Protein AF-A0A4Y9SNG5-F1 (afdb_monomer)

Foldseek 3Di:
DDAAQQFPVSVVCVVVVPDDALLVLFDPQLSCQFNVQFDDDPSGGPDTDCQSVLQADALVSSCRVCRNHVNNVCSVVSNLLNPDDRFHFPAFDPLLSVLLVVLVVQVVVLLVVVVPDWFFPPPQSLVVSVVSLCVSCVVCQDLVNVLVGGRNSLVSQLVSLLVNCLSALLDCSLVSNVSSVVSCVVVVHDCSNPSLVSNLFSCLLNVVLVVSVVSQVVPVSSVPPLRAAEAEPQDPPDAAWWWWDADPVRSYTYIDHDPQDAAKAKEWEADPPDPQRVVVLVVCLVDPVNVVLNVVRNYAYEYDQSGRDPNVVQVVSCVSCVPHGYTYTPHCVNLVQDDDSAPGKMFMDHSSHGPGIDHTQDPCNSVVVVVSSVVSVD

pLDDT: mean 92.15, std 8.71, range [41.47, 98.44]

Radius of gyration: 22.11 Å; Cα contacts (8 Å, |Δi|>4): 579; chains: 1; bounding box: 62×40×62 Å

Mean predicted aligned error: 5.01 Å

Nearest PDB structures (foldseek):
  3eur-assembly1_A  TM=6.096E-01  e=2.274E-04  Bacteroides fragilis NCTC 9343
  4yod-assembly1_A  TM=3.488E-01  e=1.318E-06  Bacteroides caccae ATCC 43185
  3ewl-assembly2_B  TM=5.296E-01  e=2.130E-03  Bacteroides fragilis NCTC 9343
  5i9h-assembly1_A  TM=2.653E-01  e=2.555E-01  unidentified
  4pjq-assembly2_B  TM=2.903E-01  e=1.350E+00  unidentified

Sequence (378 aa):
MPAAVHTQEALRAALASGKPTPLDALTPYGKREAIRRMVWRENKMVSFSYVPLTRELDHEQLAAVLRFLDLDYYLPMLDNRLVGPPLRLPAPSEQVEQDLHLLRQFEDEDHARRAEATAPATEIGAPAVLRRYQELFGARLNPATLTAQPLGDLLPLFDAAALAANDNPASPALDDMLWVHRELTARGIDTRRTLDYGVLYAMLAARRFEQARAFAATRPHLADLPIPQVVDPLGSGFKGRSAFAYDAQSNTLTRQALPSPSGTELVMVVGAGCHNSDNALQAIHDDAALQARLRGANLLLVSAPNAPIETHLITEWNAANPAMPIRAPFSVQEWQAIEVTGIPSFYLLRNGKVVDQRKGWPDEGKAELVKLIDAAAQ

Secondary structure (DSSP, 8-state):
-PPP--SHHHHHHHHHT-S--GGGGS-HHHHHHHHHT-EEETTEEEE---HHHHHH--HHHHHHHHHHTT-GGGHHHHHTT--SS---PPPPPHHHHHHHHHHHHHHHHHHHHHHH--S--SS-STTHHHHHHHHHHTTT-SHHHHTTS-GGGHHHHHHHHHHHHHHSTTSHHHHHHHHHHHHHHHTT---TTTHHHHHHHHHHHTT-HHHHHHHHHT-GGGTTS---EEE-SS-TT--S-EEEEEETTTTEEEEEEPPP--SEEEEEEE-TT-HHHHHHHHHHHT-HHHHHHHHHTT-EEEE-TTS---HHHHHHHHHH-TTS--BEES-TTTTTT---SSSSEEEEEETTEEEEEEES--TTHHHHHHHHHHHHT-

Structure (mmCIF, N/CA/C/O backbone):
data_AF-A0A4Y9SNG5-F1
#
_entry.id   AF-A0A4Y9SNG5-F1
#
loop_
_atom_site.group_PDB
_atom_site.id
_atom_site.type_symbol
_atom_site.label_atom_id
_atom_site.label_alt_id
_atom_site.label_comp_id
_atom_site.label_asym_id
_atom_site.label_entity_id
_atom_site.label_seq_id
_atom_site.pdbx_PDB_ins_code
_atom_site.Cartn_x
_atom_site.Cartn_y
_atom_site.Cartn_z
_atom_site.occupancy
_atom_site.B_iso_or_equiv
_atom_site.auth_seq_id
_atom_site.auth_comp_id
_atom_site.auth_asym_id
_atom_site.auth_atom_id
_atom_site.pdbx_PDB_model_num
ATOM 1 N N . MET A 1 1 ? 33.784 -11.602 -5.603 1.00 57.44 1 MET A N 1
ATOM 2 C CA . MET A 1 1 ? 32.534 -10.840 -5.398 1.00 57.44 1 MET A CA 1
ATOM 3 C C . MET A 1 1 ? 32.893 -9.505 -4.762 1.00 57.44 1 MET A C 1
ATOM 5 O O . MET A 1 1 ? 33.838 -9.504 -3.978 1.00 57.44 1 MET A O 1
ATOM 9 N N . PRO A 1 2 ? 32.248 -8.386 -5.136 1.00 68.38 2 PRO A N 1
ATOM 10 C CA . PRO A 1 2 ? 32.475 -7.107 -4.464 1.00 68.38 2 PRO A CA 1
ATOM 11 C C . PRO A 1 2 ? 32.139 -7.215 -2.971 1.00 68.38 2 PRO A C 1
ATOM 13 O O . PRO A 1 2 ? 31.319 -8.047 -2.584 1.00 68.38 2 PRO A O 1
ATOM 16 N N . ALA A 1 3 ? 32.812 -6.411 -2.146 1.00 79.69 3 ALA A N 1
ATOM 17 C CA . ALA A 1 3 ? 32.525 -6.332 -0.717 1.00 79.69 3 ALA A CA 1
ATOM 18 C C . ALA A 1 3 ? 31.092 -5.824 -0.482 1.00 79.69 3 ALA A C 1
ATOM 20 O O . ALA A 1 3 ? 30.576 -5.054 -1.298 1.00 79.69 3 ALA A O 1
ATOM 21 N N . ALA A 1 4 ? 30.475 -6.258 0.620 1.00 87.19 4 ALA A N 1
ATOM 22 C CA . ALA A 1 4 ? 29.179 -5.747 1.046 1.00 87.19 4 ALA A CA 1
ATOM 23 C C . ALA A 1 4 ? 29.264 -4.239 1.327 1.00 87.19 4 ALA A C 1
ATOM 25 O O . ALA A 1 4 ? 30.276 -3.723 1.812 1.00 87.19 4 ALA A O 1
ATOM 26 N N . VAL A 1 5 ? 28.202 -3.526 0.971 1.00 89.50 5 VAL A N 1
ATOM 27 C CA . VAL A 1 5 ? 28.083 -2.081 1.108 1.00 89.50 5 VAL A CA 1
ATOM 28 C C . VAL A 1 5 ? 27.219 -1.774 2.317 1.00 89.50 5 VAL A C 1
ATOM 30 O O . VAL A 1 5 ? 26.013 -1.984 2.294 1.00 89.50 5 VAL A O 1
ATOM 33 N N . HIS A 1 6 ? 27.842 -1.217 3.352 1.00 89.94 6 HIS A N 1
ATOM 34 C CA . HIS A 1 6 ? 27.146 -0.879 4.594 1.00 89.94 6 HIS A CA 1
ATOM 35 C C . HIS A 1 6 ? 26.754 0.602 4.685 1.00 89.94 6 HIS A C 1
ATOM 37 O O . HIS A 1 6 ? 25.932 0.944 5.524 1.00 89.94 6 HIS A O 1
ATOM 43 N N . THR A 1 7 ? 27.306 1.488 3.840 1.00 92.19 7 THR A N 1
ATOM 44 C CA . THR A 1 7 ? 27.046 2.942 3.897 1.00 92.19 7 THR A CA 1
ATOM 45 C C . THR A 1 7 ? 26.721 3.542 2.530 1.00 92.19 7 THR A C 1
ATOM 47 O O . THR A 1 7 ? 27.075 2.988 1.482 1.00 92.19 7 THR A O 1
ATOM 50 N N . GLN A 1 8 ? 26.091 4.721 2.533 1.00 93.69 8 GLN A N 1
ATOM 51 C CA . GLN A 1 8 ? 25.763 5.443 1.304 1.00 93.69 8 GLN A CA 1
ATOM 52 C C . GLN A 1 8 ? 27.027 5.867 0.540 1.00 93.69 8 GLN A C 1
ATOM 54 O O . GLN A 1 8 ? 27.065 5.811 -0.689 1.00 93.69 8 GLN A O 1
ATOM 59 N N . GLU A 1 9 ? 28.083 6.264 1.248 1.00 93.38 9 GLU A N 1
ATOM 60 C CA . GLU A 1 9 ? 29.378 6.637 0.675 1.00 93.38 9 GLU A CA 1
ATOM 61 C C . GLU A 1 9 ? 30.050 5.431 0.023 1.00 93.38 9 GLU A C 1
ATOM 63 O O . GLU A 1 9 ? 30.557 5.551 -1.091 1.00 93.38 9 GLU A O 1
ATOM 68 N N . ALA A 1 10 ? 30.008 4.264 0.674 1.00 93.88 10 ALA A N 1
ATOM 69 C CA . ALA A 1 10 ? 30.531 3.025 0.110 1.00 93.88 10 ALA A CA 1
ATOM 70 C C . ALA A 1 10 ? 29.771 2.629 -1.166 1.00 93.88 10 ALA A C 1
ATOM 72 O O . ALA A 1 10 ? 30.404 2.250 -2.154 1.00 93.88 10 ALA A O 1
ATOM 73 N N . LEU A 1 11 ? 28.441 2.802 -1.196 1.00 95.00 11 LEU A N 1
ATOM 74 C CA . LEU A 1 11 ? 27.642 2.582 -2.405 1.00 95.00 11 LEU A CA 1
ATOM 75 C C . LEU A 1 11 ? 28.074 3.530 -3.526 1.00 95.00 11 LEU A C 1
ATOM 77 O O . LEU A 1 11 ? 28.352 3.093 -4.642 1.00 95.00 11 LEU A O 1
ATOM 81 N N . ARG A 1 12 ? 28.164 4.832 -3.231 1.00 94.50 12 ARG A N 1
ATOM 82 C CA . ARG A 1 12 ? 28.582 5.854 -4.203 1.00 94.50 12 ARG A CA 1
ATOM 83 C C . ARG A 1 12 ? 29.987 5.582 -4.732 1.00 94.50 12 ARG A C 1
ATOM 85 O O . ARG A 1 12 ? 30.195 5.663 -5.939 1.00 94.50 12 ARG A O 1
ATOM 92 N N . ALA A 1 13 ? 30.926 5.214 -3.863 1.00 94.88 13 ALA A N 1
ATOM 93 C CA . ALA A 1 13 ? 32.290 4.866 -4.246 1.00 94.88 13 ALA A CA 1
ATOM 94 C C . ALA A 1 13 ? 32.330 3.620 -5.144 1.00 94.88 13 ALA A C 1
ATOM 96 O O . ALA A 1 13 ? 33.022 3.622 -6.163 1.00 94.88 13 ALA A O 1
ATOM 97 N N . ALA A 1 14 ? 31.554 2.581 -4.817 1.00 94.94 14 ALA A N 1
ATOM 98 C CA . ALA A 1 14 ? 31.446 1.383 -5.645 1.00 94.94 14 ALA A CA 1
ATOM 99 C C . ALA A 1 14 ? 30.904 1.717 -7.044 1.00 94.94 14 ALA A C 1
ATOM 101 O O . ALA A 1 14 ? 31.503 1.316 -8.043 1.00 94.94 14 ALA A O 1
ATOM 102 N N . LEU A 1 15 ? 29.834 2.513 -7.123 1.00 94.38 15 LEU A N 1
ATOM 103 C CA . LEU A 1 15 ? 29.226 2.942 -8.386 1.00 94.38 15 LEU A CA 1
ATOM 104 C C . LEU A 1 15 ? 30.152 3.849 -9.214 1.00 94.38 15 LEU A C 1
ATOM 106 O O . LEU A 1 15 ? 30.228 3.696 -10.431 1.00 94.38 15 LEU A O 1
ATOM 110 N N . ALA A 1 16 ? 30.886 4.760 -8.571 1.00 94.81 16 ALA A N 1
ATOM 111 C CA . ALA A 1 16 ? 31.825 5.666 -9.235 1.00 94.81 16 ALA A CA 1
ATOM 112 C C . ALA A 1 16 ? 33.115 4.971 -9.707 1.00 94.81 16 ALA A C 1
ATOM 114 O O . ALA A 1 16 ? 33.834 5.514 -10.542 1.00 94.81 16 ALA A O 1
ATOM 115 N N . SER A 1 17 ? 33.417 3.770 -9.199 1.00 94.19 17 SER A N 1
ATOM 116 C CA . SER A 1 17 ? 34.645 3.040 -9.541 1.00 94.19 17 SER A CA 1
ATOM 117 C C . SER A 1 17 ? 34.708 2.553 -10.994 1.00 94.19 17 SER A C 1
ATOM 119 O O . SER A 1 17 ? 35.770 2.122 -11.444 1.00 94.19 17 SER A O 1
ATOM 121 N N . GLY A 1 18 ? 33.577 2.552 -11.710 1.00 91.31 18 GLY A N 1
ATOM 122 C CA . GLY A 1 18 ? 33.454 2.001 -13.063 1.00 91.31 18 GLY A CA 1
ATOM 123 C C . GLY A 1 18 ? 33.542 0.471 -13.136 1.00 91.31 18 GLY A C 1
ATOM 124 O O . GLY A 1 18 ? 33.437 -0.095 -14.222 1.00 91.31 18 GLY A O 1
ATOM 125 N N . LYS A 1 19 ? 33.728 -0.220 -12.002 1.00 94.44 19 LYS A N 1
ATOM 126 C CA . LYS A 1 19 ? 33.711 -1.685 -11.944 1.00 94.44 19 LYS A CA 1
ATOM 127 C C . LYS A 1 19 ? 32.266 -2.197 -11.937 1.00 94.44 19 LYS A C 1
ATOM 129 O O . LYS A 1 19 ? 31.432 -1.590 -11.266 1.00 94.44 19 LYS A O 1
ATOM 134 N N . PRO A 1 20 ? 31.977 -3.334 -12.598 1.00 95.56 20 PRO A N 1
ATOM 135 C CA . PRO A 1 20 ? 30.669 -3.967 -12.503 1.00 95.56 20 PRO A CA 1
ATOM 136 C C . PRO A 1 20 ? 30.289 -4.301 -11.056 1.00 95.56 20 PRO A C 1
ATOM 138 O O . PRO A 1 20 ? 31.099 -4.798 -10.268 1.00 95.56 20 PRO A O 1
ATOM 141 N N . THR A 1 21 ? 29.028 -4.059 -10.739 1.00 97.06 21 THR A N 1
ATOM 142 C CA . THR A 1 21 ? 28.358 -4.326 -9.466 1.00 97.06 21 THR A CA 1
ATOM 143 C C . THR A 1 21 ? 27.158 -5.246 -9.710 1.00 97.06 21 THR A C 1
ATOM 145 O O . THR A 1 21 ? 26.623 -5.261 -10.818 1.00 97.06 21 THR A O 1
ATOM 148 N N . PRO A 1 22 ? 26.653 -5.982 -8.704 1.00 97.94 22 PRO A N 1
ATOM 149 C CA . PRO A 1 22 ? 25.430 -6.771 -8.868 1.00 97.94 22 PRO A CA 1
ATOM 150 C C . PRO A 1 22 ? 24.211 -5.942 -9.297 1.00 97.94 22 PRO A C 1
ATOM 152 O O . PRO A 1 22 ? 23.326 -6.461 -9.967 1.00 97.94 22 PRO A O 1
ATOM 155 N N . LEU A 1 23 ? 24.190 -4.638 -8.988 1.00 97.38 23 LEU A N 1
ATOM 156 C CA . LEU A 1 23 ? 23.145 -3.714 -9.446 1.00 97.38 23 LEU A CA 1
ATOM 157 C C . LEU A 1 23 ? 23.123 -3.520 -10.972 1.00 97.38 23 LEU A C 1
ATOM 159 O O . LEU A 1 23 ? 22.128 -3.026 -11.491 1.00 97.38 23 LEU A O 1
ATOM 163 N N . ASP A 1 24 ? 24.177 -3.906 -11.697 1.00 97.62 24 ASP A N 1
ATOM 164 C CA . ASP A 1 24 ? 24.217 -3.865 -13.166 1.00 97.62 24 ASP A CA 1
ATOM 165 C C . ASP A 1 24 ? 23.409 -4.995 -13.827 1.00 97.62 24 ASP A C 1
ATOM 167 O O . ASP A 1 24 ? 23.269 -5.017 -15.047 1.00 97.62 24 ASP A O 1
ATOM 171 N N . ALA A 1 25 ? 22.838 -5.915 -13.037 1.00 98.00 25 ALA A N 1
ATOM 172 C CA . ALA A 1 25 ? 21.832 -6.865 -13.513 1.00 98.00 25 ALA A CA 1
ATOM 173 C C . ALA A 1 25 ? 20.461 -6.206 -13.788 1.00 98.00 25 ALA A C 1
ATOM 175 O O . ALA A 1 25 ? 19.622 -6.789 -14.478 1.00 98.00 25 ALA A O 1
ATOM 176 N N . LEU A 1 26 ? 20.232 -5.000 -13.255 1.00 98.38 26 LEU A N 1
ATOM 177 C CA . LEU A 1 26 ? 19.055 -4.180 -13.539 1.00 98.38 26 LEU A CA 1
ATOM 178 C C . LEU A 1 26 ? 19.239 -3.411 -14.854 1.00 98.38 26 LEU A C 1
ATOM 180 O O . LEU A 1 26 ? 20.351 -3.063 -15.254 1.00 98.38 26 LEU A O 1
ATOM 184 N N . THR A 1 27 ? 18.131 -3.055 -15.496 1.00 97.88 27 THR A N 1
ATOM 185 C CA . THR A 1 27 ? 18.124 -2.053 -16.565 1.00 97.88 27 THR A CA 1
ATOM 186 C C . THR A 1 27 ? 18.620 -0.697 -16.037 1.00 97.88 27 THR A C 1
ATOM 188 O O . THR A 1 27 ? 18.541 -0.430 -14.834 1.00 97.88 27 THR A O 1
ATOM 191 N N . PRO A 1 28 ? 19.086 0.228 -16.902 1.00 96.50 28 PRO A N 1
ATOM 192 C CA . PRO A 1 28 ? 19.495 1.560 -16.455 1.00 96.50 28 PRO A CA 1
ATOM 193 C C . PRO A 1 28 ? 18.413 2.304 -15.659 1.00 96.50 28 PRO A C 1
ATOM 195 O O . PRO A 1 28 ? 18.739 2.987 -14.690 1.00 96.50 28 PRO A O 1
ATOM 198 N N . TYR A 1 29 ? 17.140 2.163 -16.047 1.00 96.25 29 TYR A N 1
ATOM 199 C CA . TYR A 1 29 ? 16.009 2.736 -15.312 1.00 96.25 29 TYR A CA 1
ATOM 200 C C . TYR A 1 29 ? 15.792 2.021 -13.971 1.00 96.25 29 TYR A C 1
ATOM 202 O O . TYR A 1 29 ? 15.807 2.678 -12.931 1.00 96.25 29 TYR A O 1
ATOM 210 N N . GLY A 1 30 ? 15.706 0.686 -13.969 1.00 97.12 30 GLY A N 1
ATOM 211 C CA . GLY A 1 30 ? 15.548 -0.112 -12.750 1.00 97.12 30 GLY A CA 1
ATOM 212 C C . GLY A 1 30 ? 16.649 0.135 -11.719 1.00 97.12 30 GLY A C 1
ATOM 213 O O . GLY A 1 30 ? 16.370 0.266 -10.528 1.00 97.12 30 GLY A O 1
ATOM 214 N N . LYS A 1 31 ? 17.900 0.296 -12.169 1.00 97.50 31 LYS A N 1
ATOM 215 C CA . LYS A 1 31 ? 19.043 0.647 -11.317 1.00 97.50 31 LYS A CA 1
ATOM 216 C C . LYS A 1 31 ? 18.882 2.029 -10.682 1.00 97.50 31 LYS A C 1
ATOM 218 O O . LYS A 1 31 ? 19.100 2.165 -9.478 1.00 97.50 31 LYS A O 1
ATOM 223 N N . ARG A 1 32 ? 18.495 3.051 -11.462 1.00 95.62 32 ARG A N 1
ATOM 224 C CA . ARG A 1 32 ? 18.223 4.401 -10.931 1.00 95.62 32 ARG A CA 1
ATOM 225 C C . ARG A 1 32 ? 17.099 4.368 -9.904 1.00 95.62 32 ARG A C 1
ATOM 227 O O . ARG A 1 32 ? 17.255 4.942 -8.833 1.00 95.62 32 ARG A O 1
ATOM 234 N N . GLU A 1 33 ? 16.015 3.661 -10.204 1.00 95.06 33 GLU A N 1
ATOM 235 C CA . GLU A 1 33 ? 14.865 3.502 -9.314 1.00 95.06 33 GLU A CA 1
ATOM 236 C C . GLU A 1 33 ? 15.224 2.784 -8.011 1.00 95.06 33 GLU A C 1
ATOM 238 O O . GLU A 1 33 ? 14.856 3.249 -6.933 1.00 95.06 33 GLU A O 1
ATOM 243 N N . ALA A 1 34 ? 15.990 1.692 -8.085 1.00 96.12 34 ALA A N 1
ATOM 244 C CA . ALA A 1 34 ? 16.457 0.973 -6.905 1.00 96.12 34 ALA A CA 1
ATOM 245 C C . ALA A 1 34 ? 17.297 1.883 -5.999 1.00 96.12 34 ALA A C 1
ATOM 247 O O . ALA A 1 34 ? 17.019 1.977 -4.808 1.00 96.12 34 ALA A O 1
ATOM 248 N N . ILE A 1 35 ? 18.278 2.596 -6.565 1.00 95.62 35 ILE A N 1
ATOM 249 C CA . ILE A 1 35 ? 19.171 3.490 -5.810 1.00 95.62 35 ILE A CA 1
ATOM 250 C C . ILE A 1 35 ? 18.404 4.678 -5.221 1.00 95.62 35 ILE A C 1
ATOM 252 O O . ILE A 1 35 ? 18.576 4.994 -4.046 1.00 95.62 35 ILE A O 1
ATOM 256 N N . ARG A 1 36 ? 17.549 5.331 -6.019 1.00 93.38 36 ARG A N 1
ATOM 257 C CA . ARG A 1 36 ? 16.766 6.509 -5.610 1.00 93.38 36 ARG A CA 1
ATOM 258 C C . ARG A 1 36 ? 15.875 6.208 -4.406 1.00 93.38 36 ARG A C 1
ATOM 260 O O . ARG A 1 36 ? 15.642 7.093 -3.593 1.00 93.38 36 ARG A O 1
ATOM 267 N N . ARG A 1 37 ? 15.392 4.968 -4.283 1.00 92.94 37 ARG A N 1
ATOM 268 C CA . ARG A 1 37 ? 14.497 4.546 -3.200 1.00 92.94 37 ARG A CA 1
ATOM 269 C C . ARG A 1 37 ? 15.213 3.979 -1.974 1.00 92.94 37 ARG A C 1
ATOM 271 O O . ARG A 1 37 ? 14.527 3.543 -1.058 1.00 92.94 37 ARG A O 1
ATOM 278 N N . MET A 1 38 ? 16.547 3.978 -1.934 1.00 94.81 38 MET A N 1
ATOM 279 C CA . MET A 1 38 ? 17.305 3.615 -0.733 1.00 94.81 38 MET A CA 1
ATOM 280 C C . MET A 1 38 ? 17.378 4.805 0.227 1.00 94.81 38 MET A C 1
ATOM 282 O O . MET A 1 38 ? 17.928 5.855 -0.106 1.00 94.81 38 MET A O 1
ATOM 286 N N . VAL A 1 39 ? 16.873 4.619 1.444 1.00 91.94 39 VAL A N 1
ATOM 287 C CA . VAL A 1 39 ? 16.926 5.601 2.529 1.00 91.94 39 VAL A CA 1
ATOM 288 C C . VAL A 1 39 ? 17.996 5.180 3.525 1.00 91.94 39 VAL A C 1
ATOM 290 O O . VAL A 1 39 ? 17.997 4.051 4.019 1.00 91.94 39 VAL A O 1
ATOM 293 N N . TRP A 1 40 ? 18.886 6.114 3.847 1.00 92.12 40 TRP A N 1
ATOM 294 C CA . TRP A 1 40 ? 20.015 5.902 4.746 1.00 92.12 40 TRP A CA 1
ATOM 295 C C . TRP A 1 40 ? 19.873 6.788 5.984 1.00 92.12 40 TRP A C 1
ATOM 297 O O . TRP A 1 40 ? 19.516 7.960 5.874 1.00 92.12 40 TRP A O 1
ATOM 307 N N . ARG A 1 41 ? 20.174 6.241 7.163 1.00 90.81 41 ARG A N 1
ATOM 308 C CA . ARG A 1 41 ? 20.271 6.978 8.430 1.00 90.81 41 ARG A CA 1
ATOM 309 C C . ARG A 1 41 ? 21.459 6.437 9.213 1.00 90.81 41 ARG A C 1
ATOM 311 O O . ARG A 1 41 ? 21.609 5.225 9.308 1.00 90.81 41 ARG A O 1
ATOM 318 N N . GLU A 1 42 ? 22.305 7.324 9.738 1.00 87.75 42 GLU A N 1
ATOM 319 C CA . GLU A 1 42 ? 23.465 6.954 10.573 1.00 87.75 42 GLU A CA 1
ATOM 320 C C . GLU A 1 42 ? 24.327 5.831 9.964 1.00 87.75 42 GLU A C 1
ATOM 322 O O . GLU A 1 42 ? 24.714 4.879 10.638 1.00 87.75 42 GLU A O 1
ATOM 327 N N . ASN A 1 43 ? 24.615 5.925 8.661 1.00 85.06 43 ASN A N 1
ATOM 328 C CA . ASN A 1 43 ? 25.391 4.924 7.918 1.00 85.06 43 ASN A CA 1
ATOM 329 C C . ASN A 1 43 ? 24.769 3.518 7.898 1.00 85.06 43 ASN A C 1
ATOM 331 O O . ASN A 1 43 ? 25.496 2.538 7.785 1.00 85.06 43 ASN A O 1
ATOM 335 N N . LYS A 1 44 ? 23.442 3.408 7.991 1.00 87.56 44 LYS A N 1
ATOM 336 C CA . LYS A 1 44 ? 22.695 2.169 7.758 1.00 87.56 44 LYS A CA 1
ATOM 337 C C . LYS A 1 44 ? 21.535 2.430 6.812 1.00 87.56 44 LYS A C 1
ATOM 339 O O . LYS A 1 44 ? 20.882 3.473 6.884 1.00 87.56 44 LYS A O 1
ATOM 344 N N . MET A 1 45 ? 21.270 1.483 5.921 1.00 91.94 45 MET A N 1
ATOM 345 C CA . MET A 1 45 ? 20.072 1.530 5.095 1.00 91.94 45 MET A CA 1
ATOM 346 C C . MET A 1 45 ? 18.867 1.172 5.966 1.00 91.94 45 MET A C 1
ATOM 348 O O . MET A 1 45 ? 18.813 0.091 6.546 1.00 91.94 45 MET A O 1
ATOM 352 N N . VAL A 1 46 ? 17.921 2.099 6.083 1.00 88.94 46 VAL A N 1
ATOM 353 C CA . VAL A 1 46 ? 16.721 1.943 6.922 1.00 88.94 46 VAL A CA 1
ATOM 354 C C . VAL A 1 46 ? 15.474 1.617 6.109 1.00 88.94 46 VAL A C 1
ATOM 356 O O . VAL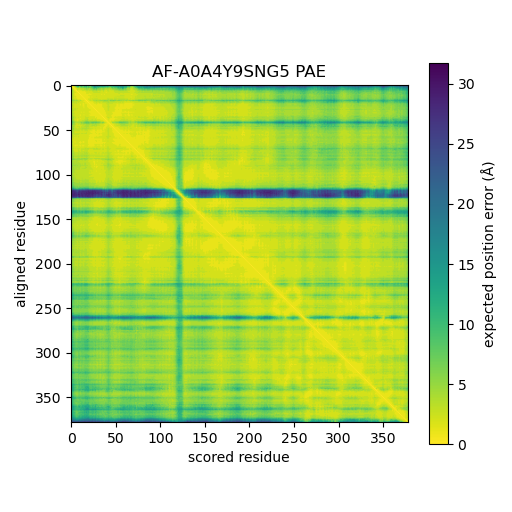 A 1 46 ? 14.494 1.128 6.659 1.00 88.94 46 VAL A O 1
ATOM 359 N N . SER A 1 47 ? 15.495 1.882 4.803 1.00 89.00 47 SER A N 1
ATOM 360 C CA . SER A 1 47 ? 14.414 1.522 3.889 1.00 89.00 47 SER A CA 1
ATOM 361 C C . SER A 1 47 ? 14.944 1.408 2.464 1.00 89.00 47 SER A C 1
ATOM 363 O O . SER A 1 47 ? 15.919 2.066 2.100 1.00 89.00 47 SER A O 1
ATOM 365 N N . PHE A 1 48 ? 14.307 0.570 1.656 1.00 94.31 48 PHE A N 1
ATOM 366 C CA . PHE A 1 48 ? 14.526 0.477 0.218 1.00 94.31 48 PHE A CA 1
ATOM 367 C C . PHE A 1 48 ? 13.250 -0.022 -0.460 1.00 94.31 48 PHE A C 1
ATOM 369 O O . PHE A 1 48 ? 12.403 -0.663 0.166 1.00 94.31 48 PHE A O 1
ATOM 376 N N . SER A 1 49 ? 13.114 0.230 -1.761 1.00 92.12 49 SER A N 1
ATOM 377 C CA . SER A 1 49 ? 12.062 -0.410 -2.550 1.00 92.12 49 SER A CA 1
ATOM 378 C C . SER A 1 49 ? 12.566 -1.710 -3.156 1.00 92.12 49 SER A C 1
ATOM 380 O O . SER A 1 49 ? 13.524 -1.717 -3.926 1.00 92.12 49 SER A O 1
ATOM 382 N N . TYR A 1 50 ? 11.878 -2.809 -2.860 1.00 94.81 50 TYR A N 1
ATOM 383 C CA . TYR A 1 50 ? 12.144 -4.098 -3.492 1.00 94.81 50 TYR A CA 1
ATOM 384 C C . TYR A 1 50 ? 11.527 -4.216 -4.894 1.00 94.81 50 TYR A C 1
ATOM 386 O O . TYR A 1 50 ? 11.862 -5.157 -5.605 1.00 94.81 50 TYR A O 1
ATOM 394 N N . VAL A 1 51 ? 10.643 -3.296 -5.313 1.00 95.12 51 VAL A N 1
ATOM 395 C CA . VAL A 1 51 ? 9.893 -3.422 -6.578 1.00 95.12 51 VAL A CA 1
ATOM 396 C C . VAL A 1 51 ? 10.813 -3.544 -7.798 1.00 95.12 51 VAL A C 1
ATOM 398 O O . VAL A 1 51 ? 10.617 -4.495 -8.552 1.00 95.12 51 VAL A O 1
ATOM 401 N N . PRO A 1 52 ? 11.839 -2.689 -8.002 1.00 96.44 52 PRO A N 1
ATOM 402 C CA 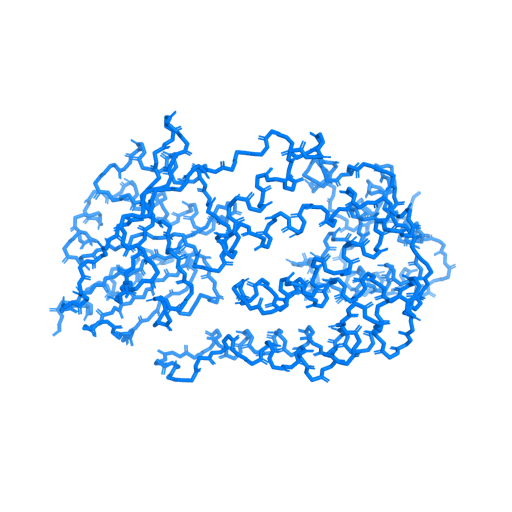. PRO A 1 52 ? 12.756 -2.862 -9.131 1.00 96.44 52 PRO A CA 1
ATOM 403 C C . PRO A 1 52 ? 13.492 -4.207 -9.080 1.00 96.44 52 PRO A C 1
ATOM 405 O O . PRO A 1 52 ? 13.661 -4.858 -10.108 1.00 96.44 52 PRO A O 1
ATOM 408 N N . LEU A 1 53 ? 13.861 -4.665 -7.877 1.00 97.75 53 LEU A N 1
ATOM 409 C CA . LEU A 1 53 ? 14.586 -5.921 -7.682 1.00 97.75 53 LEU A CA 1
ATOM 410 C C . LEU A 1 53 ? 13.713 -7.126 -8.045 1.00 97.75 53 LEU A C 1
ATOM 412 O O . LEU A 1 53 ? 14.099 -7.945 -8.872 1.00 97.75 53 LEU A O 1
ATOM 416 N N . THR A 1 54 ? 12.506 -7.219 -7.483 1.00 97.31 54 THR A N 1
ATOM 417 C CA . THR A 1 54 ? 11.610 -8.352 -7.749 1.00 97.31 54 THR A CA 1
ATOM 418 C C . THR A 1 54 ? 10.992 -8.292 -9.138 1.00 97.31 54 THR A C 1
ATOM 420 O O . THR A 1 54 ? 10.516 -9.314 -9.621 1.00 97.31 54 THR A O 1
ATOM 423 N N . ARG A 1 55 ? 10.983 -7.130 -9.800 1.00 96.88 55 ARG A N 1
ATOM 424 C CA . ARG A 1 55 ? 10.507 -6.976 -11.179 1.00 96.88 55 ARG A CA 1
ATOM 425 C C . ARG A 1 55 ? 11.551 -7.439 -12.197 1.00 96.88 55 ARG A C 1
ATOM 427 O O . ARG A 1 55 ? 11.199 -8.188 -13.101 1.00 96.88 55 ARG A O 1
ATOM 434 N N . GLU A 1 56 ? 12.814 -7.040 -12.042 1.00 98.12 56 GLU A N 1
ATOM 435 C CA . GLU A 1 56 ? 13.841 -7.177 -13.089 1.00 98.12 56 GLU A CA 1
ATOM 436 C C . GLU A 1 56 ? 14.888 -8.269 -12.848 1.00 98.12 56 GLU A C 1
ATOM 438 O O . GLU A 1 56 ? 15.673 -8.550 -13.757 1.00 98.12 56 GLU A O 1
ATOM 443 N N . LEU A 1 57 ? 14.926 -8.881 -11.663 1.00 98.38 57 LEU A N 1
ATOM 444 C CA . LEU A 1 57 ? 15.939 -9.877 -11.315 1.00 98.38 57 LEU A CA 1
ATOM 445 C C . LEU A 1 57 ? 15.349 -11.288 -11.231 1.00 98.38 57 LEU A C 1
ATOM 447 O O . LEU A 1 57 ? 14.201 -11.496 -10.820 1.00 98.38 57 LEU A O 1
ATOM 451 N N . ASP A 1 58 ? 16.153 -12.270 -11.625 1.00 98.06 58 ASP A N 1
ATOM 452 C CA . ASP A 1 58 ? 15.945 -13.665 -11.236 1.00 98.06 58 ASP A CA 1
ATOM 453 C C . ASP A 1 58 ? 16.483 -13.934 -9.816 1.00 98.06 58 ASP A C 1
ATOM 455 O O . ASP A 1 58 ? 16.960 -13.024 -9.133 1.00 98.06 58 ASP A O 1
ATOM 459 N N . HIS A 1 59 ? 16.371 -15.183 -9.361 1.00 97.50 59 HIS A N 1
ATOM 460 C CA . HIS A 1 59 ? 16.799 -15.600 -8.026 1.00 97.50 59 HIS A CA 1
ATOM 461 C C . HIS A 1 59 ? 18.285 -15.312 -7.760 1.00 97.50 59 HIS A C 1
ATOM 463 O O . HIS A 1 59 ? 18.633 -14.716 -6.740 1.00 97.50 59 HIS A O 1
ATOM 469 N N . GLU A 1 60 ? 19.173 -15.713 -8.675 1.00 98.25 60 GLU A N 1
ATOM 470 C CA . GLU A 1 60 ? 20.623 -15.588 -8.489 1.00 98.25 60 GLU A CA 1
ATOM 471 C C . GLU A 1 60 ? 21.050 -14.119 -8.475 1.00 98.25 60 GLU A C 1
ATOM 473 O O . GLU A 1 60 ? 21.844 -13.694 -7.630 1.00 98.25 60 GLU A O 1
ATOM 478 N N . GLN A 1 61 ? 20.480 -13.326 -9.382 1.00 98.31 61 GLN A N 1
ATOM 479 C CA . GLN A 1 61 ? 20.721 -11.893 -9.459 1.00 98.31 61 GLN A CA 1
ATOM 480 C C . GLN A 1 61 ? 20.190 -11.161 -8.222 1.00 98.31 61 GLN A C 1
ATOM 482 O O . GLN A 1 61 ? 20.893 -10.313 -7.667 1.00 98.31 61 GLN A O 1
ATOM 487 N N . LEU A 1 62 ? 18.985 -11.504 -7.752 1.00 98.44 62 LEU A N 1
ATOM 488 C CA . LEU A 1 62 ? 18.415 -10.951 -6.525 1.00 98.44 62 LEU A CA 1
ATOM 489 C C . LEU A 1 62 ? 19.307 -11.269 -5.322 1.00 98.44 62 LEU A C 1
ATOM 491 O O . LEU A 1 62 ? 19.668 -10.357 -4.581 1.00 98.44 62 LEU A O 1
ATOM 495 N N . ALA A 1 63 ? 19.712 -12.529 -5.154 1.00 98.25 63 ALA A N 1
ATOM 496 C CA . ALA A 1 63 ? 20.598 -12.944 -4.071 1.00 98.25 63 ALA A CA 1
ATOM 497 C C . ALA A 1 63 ? 21.943 -12.196 -4.110 1.00 98.25 63 ALA A C 1
ATOM 499 O O . ALA A 1 63 ? 22.438 -11.752 -3.074 1.00 98.25 63 ALA A O 1
ATOM 500 N N . ALA A 1 64 ? 22.522 -11.996 -5.299 1.00 98.25 64 ALA A N 1
ATOM 501 C CA . ALA A 1 64 ? 23.760 -11.237 -5.458 1.00 98.25 64 ALA A CA 1
ATOM 502 C C . ALA A 1 64 ? 23.601 -9.753 -5.083 1.00 98.25 64 ALA A C 1
ATOM 504 O O . ALA A 1 64 ? 24.493 -9.188 -4.447 1.00 98.25 64 ALA A O 1
ATOM 505 N N . VAL A 1 65 ? 22.479 -9.123 -5.454 1.00 98.00 65 VAL A N 1
ATOM 506 C CA . VAL A 1 65 ? 22.174 -7.732 -5.080 1.00 98.00 65 VAL A CA 1
ATOM 507 C C . VAL A 1 65 ? 21.932 -7.602 -3.581 1.00 98.00 65 VAL A C 1
ATOM 509 O O . VAL A 1 65 ? 22.505 -6.710 -2.961 1.00 98.00 65 VAL A O 1
ATOM 512 N N . LEU A 1 66 ? 21.134 -8.489 -2.984 1.00 97.06 66 LEU A N 1
ATOM 513 C CA . LEU A 1 66 ? 20.857 -8.452 -1.548 1.00 97.06 66 LEU A CA 1
ATOM 514 C C . LEU A 1 66 ? 22.140 -8.635 -0.736 1.00 97.06 66 LEU A C 1
ATOM 516 O O . LEU A 1 66 ? 22.395 -7.836 0.155 1.00 97.06 66 LEU A O 1
ATOM 520 N N . ARG A 1 67 ? 23.011 -9.576 -1.111 1.00 96.88 67 ARG A N 1
ATOM 521 C CA . ARG A 1 67 ? 24.321 -9.744 -0.464 1.00 96.88 67 ARG A CA 1
ATOM 522 C C . ARG A 1 67 ? 25.221 -8.528 -0.594 1.00 96.88 67 ARG A C 1
ATOM 524 O O . ARG A 1 67 ? 25.915 -8.145 0.343 1.00 96.88 67 ARG A O 1
ATOM 531 N N . PHE A 1 68 ? 25.223 -7.910 -1.770 1.00 96.50 68 PHE A N 1
ATOM 532 C CA . PHE A 1 68 ? 25.985 -6.688 -2.002 1.00 96.50 68 PHE A CA 1
ATOM 533 C C . PHE A 1 68 ? 25.504 -5.527 -1.126 1.00 96.50 68 PHE A C 1
ATOM 535 O O . PHE A 1 68 ? 26.316 -4.691 -0.745 1.00 96.50 68 PHE A O 1
ATOM 542 N N . LEU A 1 69 ? 24.218 -5.494 -0.784 1.00 95.31 69 LEU A N 1
ATOM 543 C CA . LEU A 1 69 ? 23.602 -4.469 0.056 1.00 95.31 69 LEU A CA 1
ATOM 544 C C . LEU A 1 69 ? 23.492 -4.864 1.540 1.00 95.31 69 LEU A C 1
ATOM 546 O O . LEU A 1 69 ? 22.878 -4.119 2.296 1.00 95.31 69 LEU A O 1
ATOM 550 N N . ASP A 1 70 ? 24.060 -6.007 1.947 1.00 93.81 70 ASP A N 1
ATOM 551 C CA . ASP A 1 70 ? 23.952 -6.553 3.313 1.00 93.81 70 ASP A CA 1
ATOM 552 C C . ASP A 1 70 ? 22.491 -6.814 3.749 1.00 93.81 70 ASP A C 1
ATOM 554 O O . ASP A 1 70 ? 22.053 -6.497 4.853 1.00 93.81 70 ASP A O 1
ATOM 558 N N . LEU A 1 71 ? 21.704 -7.369 2.823 1.00 94.69 71 LEU A N 1
ATOM 559 C CA . LEU A 1 71 ? 20.258 -7.582 2.918 1.00 94.69 71 LEU A CA 1
ATOM 560 C C . LEU A 1 71 ? 19.837 -9.045 2.677 1.00 94.69 71 LEU A C 1
ATOM 562 O O . LEU A 1 71 ? 18.673 -9.302 2.356 1.00 94.69 71 LEU A O 1
ATOM 566 N N . ASP A 1 72 ? 20.744 -10.024 2.806 1.00 94.50 72 ASP A N 1
ATOM 567 C CA . ASP A 1 72 ? 20.458 -11.444 2.511 1.00 94.50 72 ASP A CA 1
ATOM 568 C C . ASP A 1 72 ? 19.222 -11.979 3.257 1.00 94.50 72 ASP A C 1
ATOM 570 O O . ASP A 1 72 ? 18.510 -12.846 2.750 1.00 94.50 72 ASP A O 1
ATOM 574 N N . TYR A 1 73 ? 18.917 -11.424 4.433 1.00 94.06 73 TYR A N 1
ATOM 575 C CA . TYR A 1 73 ? 17.766 -11.820 5.243 1.00 94.06 73 TYR A CA 1
ATOM 576 C C . TYR A 1 73 ? 16.407 -11.595 4.556 1.00 94.06 73 TYR A C 1
ATOM 578 O O . TYR A 1 73 ? 15.432 -12.255 4.910 1.00 94.06 73 TYR A O 1
ATOM 586 N N . TYR A 1 74 ? 16.323 -10.707 3.558 1.00 94.75 74 TYR A N 1
ATOM 587 C CA . TYR A 1 74 ? 15.097 -10.495 2.783 1.00 94.75 74 TYR A CA 1
ATOM 588 C C . TYR A 1 74 ? 14.882 -11.526 1.673 1.00 94.75 74 TYR A C 1
ATOM 590 O O . TYR A 1 74 ? 13.777 -11.585 1.127 1.00 94.75 74 TYR A O 1
ATOM 598 N N . LEU A 1 75 ? 15.895 -12.327 1.320 1.00 96.56 75 LEU A N 1
ATOM 599 C CA . LEU A 1 75 ? 15.825 -13.216 0.160 1.00 96.56 75 LEU A CA 1
ATOM 600 C C . LEU A 1 75 ? 14.616 -14.163 0.218 1.00 96.56 75 LEU A C 1
ATOM 602 O O . LEU A 1 75 ? 13.857 -14.142 -0.746 1.00 96.56 75 LEU A O 1
ATOM 606 N N . PRO A 1 76 ? 14.330 -14.899 1.314 1.00 95.69 76 PRO A N 1
ATOM 607 C CA . PRO A 1 76 ? 13.182 -15.812 1.343 1.00 95.69 76 PRO A CA 1
ATOM 608 C C . PRO A 1 76 ? 11.840 -15.110 1.090 1.00 95.69 76 PRO A C 1
ATOM 610 O O . PRO A 1 76 ? 10.968 -15.641 0.408 1.00 95.69 76 PRO A O 1
ATOM 613 N N . MET A 1 77 ? 11.675 -13.890 1.610 1.00 93.44 77 MET A N 1
ATOM 614 C CA . MET A 1 77 ? 10.457 -13.099 1.421 1.00 93.44 77 MET A CA 1
ATOM 615 C C . MET A 1 77 ? 10.323 -12.597 -0.023 1.00 93.44 77 MET A C 1
ATOM 617 O O . MET A 1 77 ? 9.227 -12.610 -0.585 1.00 93.44 77 MET A O 1
ATOM 621 N N . LEU A 1 78 ? 11.417 -12.109 -0.612 1.00 95.62 78 LEU A N 1
ATOM 622 C CA . LEU A 1 78 ? 11.408 -11.528 -1.955 1.00 95.62 78 LEU A CA 1
ATOM 623 C C . LEU A 1 78 ? 11.402 -12.591 -3.058 1.00 95.62 78 LEU A C 1
ATOM 625 O O . LEU A 1 78 ? 10.841 -12.338 -4.123 1.00 95.62 78 LEU A O 1
ATOM 629 N N . ASP A 1 79 ? 11.948 -13.776 -2.793 1.00 94.88 79 ASP A N 1
ATOM 630 C CA . ASP A 1 79 ? 11.980 -14.896 -3.734 1.00 94.88 79 ASP A CA 1
ATOM 631 C C . ASP A 1 79 ? 10.568 -15.380 -4.095 1.00 94.88 79 ASP A C 1
ATOM 633 O O . ASP A 1 79 ? 10.235 -15.567 -5.265 1.00 94.88 79 ASP A O 1
ATOM 637 N N . ASN A 1 80 ? 9.669 -15.410 -3.105 1.00 91.81 80 ASN A N 1
ATOM 638 C CA . ASN A 1 80 ? 8.247 -15.713 -3.302 1.00 91.81 80 ASN A CA 1
ATOM 639 C C . ASN A 1 80 ? 7.525 -14.716 -4.230 1.00 91.81 80 ASN A C 1
ATOM 641 O O . ASN A 1 80 ? 6.406 -14.975 -4.671 1.00 91.81 80 ASN A O 1
ATOM 645 N N . ARG A 1 81 ? 8.141 -13.565 -4.537 1.00 92.06 81 ARG A N 1
ATOM 646 C CA . ARG A 1 81 ? 7.598 -12.561 -5.466 1.00 92.06 81 ARG A CA 1
ATOM 647 C C . ARG A 1 81 ? 8.144 -12.691 -6.885 1.00 92.06 81 ARG A C 1
ATOM 649 O O . ARG A 1 81 ? 7.716 -11.938 -7.763 1.00 92.06 81 ARG A O 1
ATOM 656 N N . LEU A 1 82 ? 9.052 -13.633 -7.142 1.00 96.12 82 LEU A N 1
ATOM 657 C CA . LEU A 1 82 ? 9.670 -13.851 -8.450 1.00 96.12 82 LEU A CA 1
ATOM 658 C C . LEU A 1 82 ? 8.783 -14.692 -9.384 1.00 96.12 82 LEU A C 1
ATOM 660 O O . LEU A 1 82 ? 9.232 -15.639 -10.028 1.00 96.12 82 LEU A O 1
ATOM 664 N N . VAL A 1 83 ? 7.505 -14.324 -9.488 1.00 94.38 83 VAL A N 1
ATOM 665 C CA . VAL A 1 83 ? 6.521 -15.035 -10.309 1.00 94.38 83 VAL A CA 1
ATOM 666 C C . VAL A 1 83 ? 6.647 -14.613 -11.773 1.00 94.38 83 VAL A C 1
ATOM 668 O O . VAL A 1 83 ? 6.427 -13.455 -12.120 1.00 94.38 83 VAL A O 1
ATOM 671 N N . GLY A 1 84 ? 6.966 -15.569 -12.648 1.00 94.62 84 GLY A N 1
ATOM 672 C CA . GLY A 1 84 ? 7.179 -15.319 -14.077 1.00 94.62 84 GLY A CA 1
ATOM 673 C C . GLY A 1 84 ? 8.605 -14.853 -14.415 1.00 94.62 84 GLY A C 1
ATOM 674 O O . GLY A 1 84 ? 9.455 -14.744 -13.522 1.00 94.62 84 GLY A O 1
ATOM 675 N N . PRO A 1 85 ? 8.905 -14.607 -15.702 1.00 96.06 85 PRO A N 1
ATOM 676 C CA . PRO A 1 85 ? 10.219 -14.143 -16.142 1.00 96.06 85 PRO A CA 1
ATOM 677 C C . PRO A 1 85 ? 10.489 -12.701 -15.679 1.00 96.06 85 PRO A C 1
ATOM 679 O O . PRO A 1 85 ? 9.535 -11.947 -15.487 1.00 96.06 85 PRO A O 1
ATOM 682 N N . PRO A 1 86 ? 11.760 -12.282 -15.532 1.00 97.75 86 PRO A N 1
ATOM 683 C CA . PRO A 1 86 ? 12.097 -10.887 -15.265 1.00 97.75 86 PRO A CA 1
ATOM 684 C C . PRO A 1 86 ? 11.483 -9.923 -16.289 1.00 97.75 86 PRO A C 1
ATOM 686 O O . PRO A 1 86 ? 11.616 -10.113 -17.499 1.00 97.75 86 PRO A O 1
ATOM 689 N N . LEU A 1 87 ? 10.846 -8.862 -15.801 1.00 97.56 87 LEU A N 1
ATOM 690 C CA . LEU A 1 87 ? 10.184 -7.847 -16.611 1.00 97.56 87 LEU A CA 1
ATOM 691 C C . LEU A 1 87 ? 11.133 -6.673 -16.864 1.00 97.56 87 LEU A C 1
ATOM 693 O O . LEU A 1 87 ? 11.291 -5.809 -16.008 1.00 97.56 87 LEU A O 1
ATOM 697 N N . ARG A 1 88 ? 11.746 -6.635 -18.052 1.00 96.44 88 ARG A N 1
ATOM 698 C CA . ARG A 1 88 ? 12.684 -5.583 -18.474 1.00 96.44 88 ARG A CA 1
ATOM 699 C C . ARG A 1 88 ? 12.145 -4.870 -19.712 1.00 96.44 88 ARG A C 1
ATOM 701 O O . ARG A 1 88 ? 12.117 -5.454 -20.792 1.00 96.44 88 ARG A O 1
ATOM 708 N N . LEU A 1 89 ? 11.709 -3.623 -19.550 1.00 96.44 89 LEU A N 1
ATOM 709 C CA . LEU A 1 89 ? 11.223 -2.783 -20.650 1.00 96.44 89 LEU A CA 1
ATOM 710 C C . LEU A 1 89 ? 12.302 -1.779 -21.097 1.00 96.44 89 LEU A C 1
ATOM 712 O O . LEU A 1 89 ? 13.267 -1.553 -20.360 1.00 96.44 89 LEU A O 1
ATOM 716 N N . PRO A 1 90 ? 12.164 -1.166 -22.291 1.00 97.81 90 PRO A N 1
ATOM 717 C CA . PRO A 1 90 ? 12.986 -0.023 -22.677 1.00 97.81 90 PRO A CA 1
ATOM 718 C C . PRO A 1 90 ? 12.930 1.098 -21.634 1.00 97.81 90 PRO A C 1
ATOM 720 O O . PRO A 1 90 ? 11.977 1.189 -20.860 1.00 97.81 90 PRO A O 1
ATOM 723 N N . ALA A 1 91 ? 13.934 1.974 -21.638 1.00 96.62 91 ALA A N 1
ATOM 724 C CA . ALA A 1 91 ? 13.920 3.145 -20.770 1.00 96.62 91 ALA A CA 1
ATOM 725 C C . ALA A 1 91 ? 12.672 4.009 -21.044 1.00 96.62 91 ALA A C 1
ATOM 727 O O . ALA A 1 91 ? 12.288 4.154 -22.212 1.00 96.62 91 ALA A O 1
ATOM 728 N N . PRO A 1 92 ? 12.049 4.578 -19.998 1.00 97.88 92 PRO A N 1
ATOM 729 C CA . PRO A 1 92 ? 10.968 5.529 -20.184 1.00 97.88 92 PRO A CA 1
ATOM 730 C C . PRO A 1 92 ? 11.480 6.830 -20.802 1.00 97.88 92 PRO A C 1
ATOM 732 O O . PRO A 1 92 ? 12.674 7.142 -20.766 1.00 97.88 92 PRO A O 1
ATOM 735 N N . SER A 1 93 ? 10.551 7.610 -21.339 1.00 97.75 93 SER A N 1
ATOM 736 C CA . SER A 1 93 ? 10.777 8.998 -21.694 1.00 97.75 93 SER A CA 1
ATOM 737 C C . SER A 1 93 ? 11.163 9.806 -20.453 1.00 97.75 93 SER A C 1
ATOM 739 O O . SER A 1 93 ? 10.642 9.601 -19.354 1.00 97.75 93 SER A O 1
ATOM 741 N N . GLU A 1 94 ? 12.087 10.749 -20.639 1.00 97.06 94 GLU A N 1
ATOM 742 C CA . GLU A 1 94 ? 12.634 11.573 -19.555 1.00 97.06 94 GLU A CA 1
ATOM 743 C C . GLU A 1 94 ? 11.532 12.305 -18.781 1.00 97.06 94 GLU A C 1
ATOM 745 O O . GLU A 1 94 ? 11.530 12.300 -17.551 1.00 97.06 94 GLU A O 1
ATOM 750 N N . GLN A 1 95 ? 10.539 12.846 -19.495 1.00 97.44 95 GLN A N 1
ATOM 751 C CA . GLN A 1 95 ? 9.415 13.542 -18.877 1.00 97.44 95 GLN A CA 1
ATOM 752 C C . GLN A 1 95 ? 8.595 12.622 -17.962 1.00 97.44 95 GLN A C 1
ATOM 754 O O . GLN A 1 95 ? 8.242 13.031 -16.865 1.00 97.44 95 GLN A O 1
ATOM 759 N N . VAL A 1 96 ? 8.300 11.381 -18.372 1.00 97.88 96 VAL A N 1
ATOM 760 C CA . VAL A 1 96 ? 7.516 10.447 -17.542 1.00 97.88 96 VAL A CA 1
ATOM 761 C C . VAL A 1 96 ? 8.291 10.032 -16.293 1.00 97.88 96 VAL A C 1
ATOM 763 O O . VAL A 1 96 ? 7.711 9.953 -15.210 1.00 97.88 96 VAL A O 1
ATOM 766 N N . GLU A 1 97 ? 9.599 9.788 -16.421 1.00 97.00 97 GLU A N 1
ATOM 767 C CA . GLU A 1 97 ? 10.451 9.508 -15.261 1.00 97.00 97 GLU A CA 1
ATOM 768 C C . GLU A 1 97 ? 10.473 10.701 -14.290 1.00 97.00 97 GLU A C 1
ATOM 770 O O . GLU A 1 97 ? 10.344 10.512 -13.077 1.00 97.00 97 GLU A O 1
ATOM 775 N N . GLN A 1 98 ? 10.587 11.926 -14.812 1.00 97.44 98 GLN A N 1
ATOM 776 C CA . GLN A 1 98 ? 10.573 13.144 -14.006 1.00 97.44 98 GLN A CA 1
ATOM 777 C C . GLN A 1 98 ? 9.219 13.367 -13.318 1.00 97.44 98 GLN A C 1
ATOM 779 O O . GLN A 1 98 ? 9.190 13.644 -12.119 1.00 97.44 98 GLN A O 1
ATOM 784 N N . ASP A 1 99 ? 8.108 13.202 -14.037 1.00 98.25 99 ASP A N 1
ATOM 785 C CA . ASP A 1 99 ? 6.752 13.346 -13.497 1.00 98.25 99 ASP A CA 1
ATOM 786 C C . ASP A 1 99 ? 6.517 12.351 -12.345 1.00 98.25 99 ASP A C 1
ATOM 788 O O . ASP A 1 99 ? 6.000 12.721 -11.288 1.00 98.25 99 ASP A O 1
ATOM 792 N N . LEU A 1 100 ? 6.963 11.096 -12.490 1.00 97.81 100 LEU A N 1
ATOM 793 C CA . LEU A 1 100 ? 6.826 10.083 -11.435 1.00 97.81 100 LEU A CA 1
ATOM 794 C C . LEU A 1 100 ? 7.673 10.429 -10.211 1.00 97.81 100 LEU A C 1
ATOM 796 O O . LEU A 1 100 ? 7.240 10.235 -9.073 1.00 97.81 100 LEU A O 1
ATOM 800 N N . HIS A 1 101 ? 8.878 10.950 -10.433 1.00 96.12 101 HIS A N 1
ATOM 801 C CA . HIS A 1 101 ? 9.724 11.409 -9.344 1.00 96.12 101 HIS A CA 1
ATOM 802 C C . HIS A 1 101 ? 9.077 12.566 -8.572 1.00 96.12 101 HIS A C 1
ATOM 804 O O . HIS A 1 101 ? 9.042 12.513 -7.342 1.00 96.12 101 HIS A O 1
ATOM 810 N N . LEU A 1 102 ? 8.515 13.554 -9.277 1.00 97.25 102 LEU A N 1
ATOM 811 C CA . LEU A 1 102 ? 7.813 14.687 -8.672 1.00 97.25 102 LEU A CA 1
ATOM 812 C C . LEU A 1 102 ? 6.587 14.246 -7.868 1.00 97.25 102 LEU A C 1
ATOM 814 O O . LEU A 1 102 ? 6.351 14.780 -6.788 1.00 97.25 102 LEU A O 1
ATOM 818 N N . LEU A 1 103 ? 5.815 13.275 -8.368 1.00 97.38 103 LEU A N 1
ATOM 819 C CA . LEU A 1 103 ? 4.661 12.744 -7.640 1.00 97.38 103 LEU A CA 1
ATOM 820 C C . LEU A 1 103 ? 5.075 12.074 -6.325 1.00 97.38 103 LEU A C 1
ATOM 822 O O . LEU A 1 103 ? 4.457 12.324 -5.298 1.00 97.38 103 LEU A O 1
ATOM 826 N N . ARG A 1 104 ? 6.129 11.253 -6.345 1.00 95.00 104 ARG A N 1
ATOM 827 C CA . ARG A 1 104 ? 6.626 10.569 -5.140 1.00 95.00 104 ARG A CA 1
ATOM 828 C C . ARG A 1 104 ? 7.209 11.533 -4.120 1.00 95.00 104 ARG A C 1
ATOM 830 O O . ARG A 1 104 ? 6.921 11.408 -2.941 1.00 95.00 104 ARG A O 1
ATOM 837 N N . GLN A 1 105 ? 7.990 12.514 -4.572 1.00 94.50 105 GLN A N 1
ATOM 838 C CA . GLN A 1 105 ? 8.494 13.553 -3.678 1.00 94.50 105 GLN A CA 1
ATOM 839 C C . GLN A 1 105 ? 7.332 14.301 -3.013 1.00 94.50 105 GLN A C 1
ATOM 841 O O . GLN A 1 105 ? 7.349 14.516 -1.806 1.00 94.50 105 GLN A O 1
ATOM 846 N N . PHE A 1 106 ? 6.305 14.650 -3.792 1.00 95.44 106 PHE A N 1
ATOM 847 C CA . PHE A 1 106 ? 5.110 15.291 -3.261 1.00 95.44 106 PHE A CA 1
ATOM 848 C C . PHE A 1 106 ? 4.372 14.399 -2.250 1.00 95.44 106 PHE A C 1
ATOM 850 O O . PHE A 1 106 ? 3.947 14.896 -1.214 1.00 95.44 106 PHE A O 1
ATOM 857 N N . GLU A 1 107 ? 4.225 13.100 -2.524 1.00 92.38 107 GLU A N 1
ATOM 858 C CA . GLU A 1 107 ? 3.638 12.133 -1.586 1.00 92.38 107 GLU A CA 1
ATOM 859 C C . GLU A 1 107 ? 4.429 12.065 -0.273 1.00 92.38 107 GLU A C 1
ATOM 861 O O . GLU A 1 107 ? 3.828 12.143 0.795 1.00 92.38 107 GLU A O 1
ATOM 866 N N . ASP A 1 108 ? 5.759 11.969 -0.338 1.00 89.94 108 ASP A N 1
ATOM 867 C CA . ASP A 1 108 ? 6.625 11.910 0.843 1.00 89.94 108 ASP A CA 1
ATOM 868 C C . ASP A 1 108 ? 6.509 13.194 1.689 1.00 89.94 108 ASP A C 1
ATOM 870 O O . ASP A 1 108 ? 6.363 13.134 2.915 1.00 89.94 108 ASP A O 1
ATOM 874 N N . GLU A 1 109 ? 6.532 14.365 1.042 1.00 91.25 109 GLU A N 1
ATOM 875 C CA . GLU A 1 109 ? 6.364 15.674 1.687 1.00 91.25 109 GLU A CA 1
ATOM 876 C C . GLU A 1 109 ? 4.968 15.830 2.305 1.00 91.25 109 GLU A C 1
ATOM 878 O O . GLU A 1 109 ? 4.826 16.288 3.444 1.00 91.25 109 GLU A O 1
ATOM 883 N N . ASP A 1 110 ? 3.929 15.418 1.577 1.00 88.44 110 ASP A N 1
ATOM 884 C CA . ASP A 1 110 ? 2.553 15.440 2.052 1.00 88.44 110 ASP A CA 1
ATOM 885 C C . ASP A 1 110 ? 2.362 14.497 3.245 1.00 88.44 110 ASP A C 1
ATOM 887 O O . ASP A 1 110 ? 1.797 14.896 4.263 1.00 88.44 110 ASP A O 1
ATOM 891 N N . HIS A 1 111 ? 2.898 13.278 3.176 1.00 85.38 111 HIS A N 1
ATOM 892 C CA . HIS A 1 111 ? 2.868 12.321 4.274 1.00 85.38 111 HIS A CA 1
ATOM 893 C C . HIS A 1 111 ? 3.584 12.864 5.518 1.00 85.38 111 HIS A C 1
ATOM 895 O O . HIS A 1 111 ? 3.033 12.789 6.617 1.00 85.38 111 HIS A O 1
ATOM 901 N N . ALA A 1 112 ? 4.776 13.455 5.371 1.00 86.31 112 ALA A N 1
ATOM 902 C CA . ALA A 1 112 ? 5.510 14.067 6.482 1.00 86.31 112 ALA A CA 1
ATOM 903 C C . ALA A 1 112 ? 4.714 15.213 7.131 1.00 86.31 112 ALA A C 1
ATOM 905 O O . ALA A 1 112 ? 4.530 15.237 8.349 1.00 86.31 112 ALA A O 1
ATOM 906 N N . ARG A 1 113 ? 4.140 16.105 6.317 1.00 86.56 113 ARG A N 1
ATOM 907 C CA . ARG A 1 113 ? 3.285 17.207 6.782 1.00 86.56 113 ARG A CA 1
ATOM 908 C C . ARG A 1 113 ? 2.068 16.702 7.566 1.00 86.56 113 ARG A C 1
ATOM 910 O O . ARG A 1 113 ? 1.737 17.246 8.619 1.00 86.56 113 ARG A O 1
ATOM 917 N N . ARG A 1 114 ? 1.399 15.653 7.076 1.00 80.31 114 ARG A N 1
ATOM 918 C CA . ARG A 1 114 ? 0.244 15.023 7.747 1.00 80.31 114 ARG A CA 1
ATOM 919 C C . ARG A 1 114 ? 0.660 14.257 9.004 1.00 80.31 114 ARG A C 1
ATOM 921 O O . ARG A 1 114 ? -0.102 14.172 9.969 1.00 80.31 114 ARG A O 1
ATOM 928 N N . ALA A 1 115 ? 1.880 13.724 9.032 1.00 79.19 115 ALA A N 1
ATOM 929 C CA . ALA A 1 115 ? 2.427 13.057 10.203 1.00 79.19 115 ALA A CA 1
ATOM 930 C C . ALA A 1 115 ? 2.619 14.025 11.388 1.00 79.19 115 ALA A C 1
ATOM 932 O O . ALA A 1 115 ? 2.327 13.634 12.522 1.00 79.19 115 ALA A O 1
ATOM 933 N N . GLU A 1 116 ? 3.036 15.267 11.127 1.00 79.19 116 GLU A N 1
ATOM 934 C CA . GLU A 1 116 ? 3.288 16.309 12.136 1.00 79.19 116 GLU A CA 1
ATOM 935 C C . GLU A 1 116 ? 2.016 17.016 12.642 1.00 79.19 116 GLU A C 1
ATOM 937 O O . GLU A 1 116 ? 1.976 17.494 13.779 1.00 79.19 116 GLU A O 1
ATOM 942 N N . ALA A 1 117 ? 0.951 17.061 11.836 1.00 72.38 117 ALA A N 1
ATOM 943 C CA . ALA A 1 117 ? -0.303 17.711 12.215 1.00 72.38 117 ALA A CA 1
ATOM 944 C C . ALA A 1 117 ? -0.958 17.031 13.440 1.00 72.38 117 ALA A C 1
ATOM 946 O O . ALA A 1 117 ? -1.232 15.829 13.439 1.00 72.38 117 ALA A O 1
ATOM 947 N N . THR A 1 118 ? -1.216 17.806 14.501 1.00 56.56 118 THR A N 1
ATOM 948 C CA . THR A 1 118 ? -1.684 17.309 15.816 1.00 56.56 118 THR A CA 1
ATOM 949 C C . THR A 1 118 ? -3.182 17.539 16.087 1.00 56.56 118 THR A C 1
ATOM 951 O O . THR A 1 118 ? -3.695 17.075 17.098 1.00 56.56 118 THR A O 1
ATOM 954 N N . ALA A 1 119 ? -3.905 18.242 15.208 1.00 52.94 119 ALA A N 1
ATOM 955 C CA . ALA A 1 119 ? -5.315 18.628 15.375 1.00 52.94 119 ALA A CA 1
ATOM 956 C C . ALA A 1 119 ? -6.053 18.553 14.016 1.00 52.94 119 ALA A C 1
ATOM 958 O O . ALA A 1 119 ? -5.379 18.470 12.987 1.00 52.94 119 ALA A O 1
ATOM 959 N N . PRO A 1 120 ? -7.405 18.523 13.976 1.00 47.44 120 PRO A N 1
ATOM 960 C CA . PRO A 1 120 ? -8.145 17.877 12.899 1.00 47.44 120 PRO A CA 1
ATOM 961 C C . PRO A 1 120 ? -7.903 18.595 11.576 1.00 47.44 120 PRO A C 1
ATOM 963 O O . PRO A 1 120 ? -8.319 19.742 11.402 1.00 47.44 120 PRO A O 1
ATOM 966 N N . ALA A 1 121 ? -7.256 17.903 10.639 1.00 42.12 121 ALA A N 1
ATOM 967 C CA . ALA A 1 121 ? -7.203 18.321 9.252 1.00 42.12 121 ALA A CA 1
ATOM 968 C C . ALA A 1 121 ? -8.637 18.292 8.700 1.00 42.12 121 ALA A C 1
ATOM 970 O O . ALA A 1 121 ? -9.139 17.281 8.222 1.00 42.12 121 ALA A O 1
ATOM 971 N N . THR A 1 122 ? -9.343 19.417 8.820 1.00 41.47 122 THR A N 1
ATOM 972 C CA . THR A 1 122 ? -10.635 19.643 8.159 1.00 41.47 122 THR A CA 1
ATOM 973 C C . THR A 1 122 ? -10.484 19.768 6.643 1.00 41.47 122 THR A C 1
ATOM 975 O O . THR A 1 122 ? -11.482 19.769 5.929 1.00 41.47 122 THR A O 1
ATOM 978 N N . GLU A 1 123 ? -9.251 19.832 6.144 1.00 44.16 123 GLU A N 1
ATOM 979 C CA . GLU A 1 123 ? -8.923 19.676 4.735 1.00 44.16 123 GLU A CA 1
ATOM 980 C C . GLU A 1 123 ? -8.264 18.315 4.537 1.00 44.16 123 GLU A C 1
ATOM 982 O O . GLU A 1 123 ? -7.089 18.109 4.828 1.00 44.16 123 GLU A O 1
ATOM 987 N N . ILE A 1 124 ? -9.094 17.384 4.078 1.00 48.78 124 ILE A N 1
ATOM 988 C CA . ILE A 1 124 ? -8.762 16.018 3.681 1.00 48.78 124 ILE A CA 1
ATOM 989 C C . ILE A 1 124 ? -7.452 16.048 2.871 1.00 48.78 124 ILE A C 1
ATOM 991 O O . ILE A 1 124 ? -7.381 16.760 1.870 1.00 48.78 124 ILE A O 1
ATOM 995 N N . GLY A 1 125 ? -6.425 15.301 3.297 1.00 47.88 125 GLY A N 1
ATOM 996 C CA . GLY A 1 125 ? -5.139 15.167 2.593 1.00 47.88 125 GLY A CA 1
ATOM 997 C C . GLY A 1 125 ? -5.187 14.222 1.383 1.00 47.88 125 GLY A C 1
ATOM 998 O O . GLY A 1 125 ? -4.519 14.461 0.382 1.00 47.88 125 GLY A O 1
ATOM 999 N N . ALA A 1 126 ? -6.086 13.232 1.400 1.00 56.00 126 ALA A N 1
ATOM 1000 C CA . ALA A 1 126 ? -6.291 12.255 0.320 1.00 56.00 126 ALA A CA 1
ATOM 1001 C C . ALA A 1 126 ? -6.749 12.783 -1.079 1.00 56.00 126 ALA A C 1
ATOM 1003 O O . ALA A 1 126 ? -6.753 12.004 -2.038 1.00 56.00 126 ALA A O 1
ATOM 1004 N N . PRO A 1 127 ? -7.144 14.060 -1.301 1.00 75.44 127 PRO A N 1
ATOM 1005 C CA . PRO A 1 127 ? -7.241 14.654 -2.630 1.00 75.44 127 PRO A CA 1
ATOM 1006 C C . PRO A 1 127 ? -5.924 15.289 -3.099 1.00 75.44 127 PRO A C 1
ATOM 1008 O O . PRO A 1 127 ? -5.836 15.636 -4.271 1.00 75.44 127 PRO A O 1
ATOM 1011 N N . ALA A 1 128 ? -4.923 15.531 -2.245 1.00 87.50 128 ALA A N 1
ATOM 1012 C CA . ALA A 1 128 ? -3.724 16.273 -2.643 1.00 87.50 128 ALA A CA 1
ATOM 1013 C C . ALA A 1 128 ? -2.844 15.449 -3.591 1.00 87.50 128 ALA A C 1
ATOM 1015 O O . ALA A 1 128 ? -2.579 15.894 -4.709 1.00 87.50 128 ALA A O 1
ATOM 1016 N N . VAL A 1 129 ? -2.483 14.225 -3.191 1.00 91.06 129 VAL A N 1
ATOM 1017 C CA . VAL A 1 129 ? -1.704 13.297 -4.028 1.00 91.06 129 VAL A CA 1
ATOM 1018 C C . VAL A 1 129 ? -2.477 12.942 -5.297 1.00 91.06 129 VAL A C 1
ATOM 1020 O O . VAL A 1 129 ? -1.929 13.022 -6.394 1.00 91.06 129 VAL A O 1
ATOM 1023 N N . LEU A 1 130 ? -3.777 12.645 -5.175 1.00 92.75 130 LEU A N 1
ATOM 1024 C CA . LEU A 1 130 ? -4.631 12.344 -6.325 1.00 92.75 130 LEU A CA 1
ATOM 1025 C C . LEU A 1 130 ? -4.714 13.513 -7.322 1.00 92.75 130 LEU A C 1
ATOM 1027 O O . LEU A 1 130 ? -4.590 13.289 -8.524 1.00 92.75 130 LEU A O 1
ATOM 1031 N N . ARG A 1 131 ? -4.898 14.757 -6.854 1.00 93.62 131 ARG A N 1
ATOM 1032 C CA . ARG A 1 131 ? -4.891 15.942 -7.732 1.00 93.62 131 ARG A CA 1
ATOM 1033 C C . ARG A 1 131 ? -3.540 16.111 -8.410 1.00 93.62 131 ARG A C 1
ATOM 1035 O O . ARG A 1 131 ? -3.497 16.309 -9.619 1.00 93.62 131 ARG A O 1
ATOM 1042 N N . ARG A 1 132 ? -2.445 15.971 -7.658 1.00 96.12 132 ARG A N 1
ATOM 1043 C CA . ARG A 1 132 ? -1.095 16.089 -8.214 1.00 96.12 132 ARG A CA 1
ATOM 1044 C C . ARG A 1 132 ? -0.826 15.032 -9.283 1.00 96.12 132 ARG A C 1
ATOM 1046 O O . ARG A 1 132 ? -0.260 15.333 -10.330 1.00 96.12 132 ARG A O 1
ATOM 1053 N N . TYR A 1 133 ? -1.278 13.807 -9.048 1.00 97.06 133 TYR A N 1
ATOM 1054 C CA . TYR A 1 133 ? -1.250 12.732 -10.030 1.00 97.06 133 TYR A CA 1
ATOM 1055 C C . TYR A 1 133 ? -2.058 13.087 -11.289 1.00 97.06 133 TYR A C 1
ATOM 1057 O O . TYR A 1 133 ? -1.549 12.948 -12.400 1.00 97.06 133 TYR A O 1
ATOM 1065 N N . GLN A 1 134 ? -3.280 13.604 -11.140 1.00 95.88 134 GLN A N 1
ATOM 1066 C CA . GLN A 1 134 ? -4.123 14.004 -12.274 1.00 95.88 134 GLN A CA 1
ATOM 1067 C C . GLN A 1 134 ? -3.485 15.127 -13.104 1.00 95.88 134 GLN A C 1
ATOM 1069 O O . GLN A 1 134 ? -3.535 15.071 -14.332 1.00 95.88 134 GLN A O 1
ATOM 1074 N N . GLU A 1 135 ? -2.852 16.108 -12.456 1.00 96.19 135 GLU A N 1
ATOM 1075 C CA . GLU A 1 135 ? -2.114 17.191 -13.120 1.00 96.19 135 GLU A CA 1
ATOM 1076 C C . GLU A 1 135 ? -0.954 16.668 -13.975 1.00 96.19 135 GLU A C 1
ATOM 1078 O O . GLU A 1 135 ? -0.763 17.124 -15.101 1.00 96.19 135 GLU A O 1
ATOM 1083 N N . LEU A 1 136 ? -0.183 15.713 -13.447 1.00 97.50 136 LEU A N 1
ATOM 1084 C CA . LEU A 1 136 ? 1.018 15.188 -14.101 1.00 97.50 136 LEU A CA 1
ATOM 1085 C C . LEU A 1 136 ? 0.697 14.142 -15.183 1.00 97.50 136 LEU A C 1
ATOM 1087 O O . LEU A 1 136 ? 1.356 14.092 -16.223 1.00 97.50 136 LEU A O 1
ATOM 1091 N N . PHE A 1 137 ? -0.323 13.308 -14.963 1.00 97.25 137 PHE A N 1
ATOM 1092 C CA . PHE A 1 137 ? -0.547 12.102 -15.766 1.00 97.25 137 PHE A CA 1
ATOM 1093 C C . PHE A 1 137 ? -1.900 12.027 -16.471 1.00 97.25 137 PHE A C 1
ATOM 1095 O O . PHE A 1 137 ? -2.036 11.238 -17.407 1.00 97.25 137 PHE A O 1
ATOM 1102 N N . GLY A 1 138 ? -2.889 12.846 -16.098 1.00 92.38 138 GLY A N 1
ATOM 1103 C CA . GLY A 1 138 ? -4.268 12.706 -16.584 1.00 92.38 138 GLY A CA 1
ATOM 1104 C C . GLY A 1 138 ? -4.404 12.741 -18.112 1.00 92.38 138 GLY A C 1
ATOM 1105 O O . GLY A 1 138 ? -5.176 11.981 -18.690 1.00 92.38 138 GLY A O 1
ATOM 1106 N N . ALA A 1 139 ? -3.593 13.547 -18.804 1.00 91.75 139 ALA A N 1
ATOM 1107 C CA . ALA A 1 139 ? -3.595 13.600 -20.271 1.00 91.75 139 ALA A CA 1
ATOM 1108 C C . ALA A 1 139 ? -3.056 12.313 -20.940 1.00 91.75 139 ALA A C 1
ATOM 1110 O O . ALA A 1 139 ? -3.398 12.011 -22.087 1.00 91.75 139 ALA A O 1
ATOM 1111 N N . ARG A 1 140 ? -2.219 11.543 -20.234 1.00 93.00 140 ARG A N 1
ATOM 1112 C CA . ARG A 1 140 ? -1.576 10.309 -20.723 1.00 93.00 140 ARG A CA 1
ATOM 1113 C C . ARG A 1 140 ? -2.374 9.048 -20.389 1.00 93.00 140 ARG A C 1
ATOM 1115 O O . ARG A 1 140 ? -2.158 8.016 -21.018 1.00 93.00 140 ARG A O 1
ATOM 1122 N N . LEU A 1 141 ? -3.268 9.133 -19.407 1.00 90.12 141 LEU A N 1
ATOM 1123 C CA . LEU A 1 141 ? -3.995 8.001 -18.838 1.00 90.12 141 LEU A CA 1
ATOM 1124 C C . LEU A 1 141 ? -5.446 7.996 -19.309 1.00 90.12 141 LEU A C 1
ATOM 1126 O O . LEU A 1 141 ? -6.381 8.282 -18.577 1.00 90.12 141 LEU A O 1
ATOM 1130 N N . ASN A 1 142 ? -5.629 7.668 -20.586 1.00 86.56 142 ASN A N 1
ATOM 1131 C CA . ASN A 1 142 ? -6.912 7.225 -21.115 1.00 86.56 142 ASN A CA 1
ATOM 1132 C C . ASN A 1 142 ? -6.682 6.188 -22.228 1.00 86.56 142 ASN A C 1
ATOM 1134 O O . ASN A 1 142 ? -5.593 6.140 -22.806 1.00 86.56 142 ASN A O 1
ATOM 1138 N N . PRO A 1 143 ? -7.681 5.354 -22.568 1.00 84.38 143 PRO A N 1
ATOM 1139 C CA . PRO A 1 143 ? -7.483 4.272 -23.532 1.00 84.38 143 PRO A CA 1
ATOM 1140 C C . PRO A 1 143 ? -6.994 4.736 -24.912 1.00 84.38 143 PRO A C 1
ATOM 1142 O O . PRO A 1 143 ? -6.227 4.025 -25.556 1.00 84.38 143 PRO A O 1
ATOM 1145 N N . ALA A 1 144 ? -7.400 5.927 -25.368 1.00 85.50 144 ALA A N 1
ATOM 1146 C CA . ALA A 1 144 ? -6.999 6.439 -26.676 1.00 85.50 144 ALA A CA 1
ATOM 1147 C C . ALA A 1 144 ? -5.519 6.848 -26.704 1.00 85.50 144 ALA A C 1
ATOM 1149 O O . ALA A 1 144 ? -4.833 6.584 -27.688 1.00 85.50 144 ALA A O 1
ATOM 1150 N N . THR A 1 145 ? -5.005 7.450 -25.628 1.00 91.19 145 THR A N 1
ATOM 1151 C CA . THR A 1 145 ? -3.612 7.916 -25.562 1.00 91.19 145 THR A CA 1
ATOM 1152 C C . THR A 1 145 ? -2.631 6.835 -25.117 1.00 91.19 145 THR A C 1
ATOM 1154 O O . THR A 1 145 ? -1.472 6.881 -25.529 1.00 91.19 145 THR A O 1
ATOM 1157 N N . LEU A 1 146 ? -3.073 5.838 -24.341 1.00 93.75 146 LEU A N 1
ATOM 1158 C CA . LEU A 1 146 ? -2.225 4.739 -23.862 1.00 93.75 146 LEU A CA 1
ATOM 1159 C C . LEU A 1 146 ? -1.623 3.907 -24.996 1.00 93.75 146 LEU A C 1
ATOM 1161 O O . LEU A 1 146 ? -0.435 3.591 -24.957 1.00 93.75 146 LEU A O 1
ATOM 1165 N N . THR A 1 147 ? -2.402 3.623 -26.042 1.00 93.50 147 THR A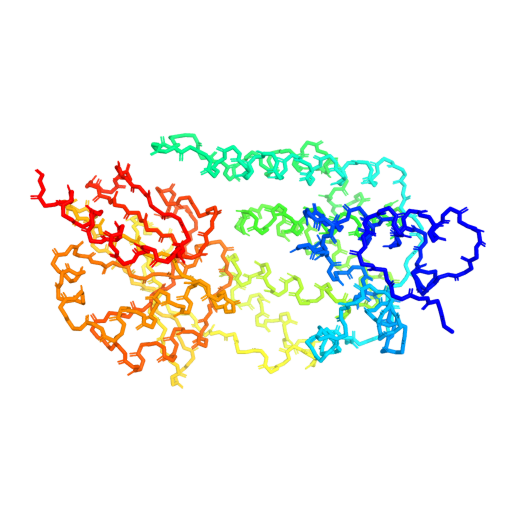 N 1
ATOM 1166 C CA . THR A 1 147 ? -1.926 2.868 -27.217 1.00 93.50 147 THR A CA 1
ATOM 1167 C C . THR A 1 147 ? -0.753 3.546 -27.932 1.00 93.50 147 THR A C 1
ATOM 1169 O O . THR A 1 147 ? 0.09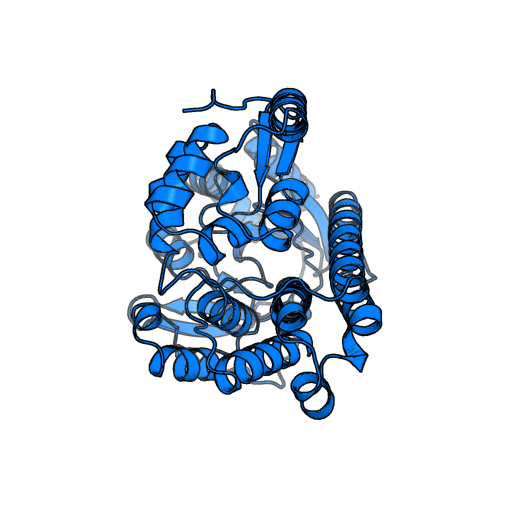8 2.870 -28.505 1.00 93.50 147 THR A O 1
ATOM 1172 N N . ALA A 1 148 ? -0.658 4.876 -27.844 1.00 94.31 148 ALA A N 1
ATOM 1173 C CA . ALA A 1 148 ? 0.422 5.663 -28.431 1.00 94.31 148 ALA A CA 1
ATOM 1174 C C . ALA A 1 148 ? 1.627 5.859 -27.492 1.00 94.31 148 ALA A C 1
ATOM 1176 O O . ALA A 1 148 ? 2.671 6.330 -27.944 1.00 94.31 148 ALA A O 1
ATOM 1177 N N . GLN A 1 149 ? 1.519 5.515 -26.200 1.00 96.94 149 GLN A N 1
ATOM 1178 C CA . GLN A 1 149 ? 2.639 5.663 -25.266 1.00 96.94 149 GLN A CA 1
ATOM 1179 C C . GLN A 1 149 ? 3.785 4.707 -25.633 1.00 96.94 149 GLN A C 1
ATOM 1181 O O . GLN A 1 149 ? 3.527 3.539 -25.958 1.00 96.94 149 GLN A O 1
ATOM 1186 N N . PRO A 1 150 ? 5.053 5.143 -25.534 1.00 97.19 150 PRO A N 1
ATOM 1187 C CA . PRO A 1 150 ? 6.202 4.250 -25.612 1.00 97.19 150 PRO A CA 1
ATOM 1188 C C . PRO A 1 150 ? 6.086 3.103 -24.604 1.00 97.19 150 PRO A C 1
ATOM 1190 O O . PRO A 1 150 ? 5.609 3.285 -23.488 1.00 97.19 150 PRO A O 1
ATOM 1193 N N . LEU A 1 151 ? 6.558 1.908 -24.970 1.00 97.25 151 LEU A N 1
ATOM 1194 C CA . LEU A 1 151 ? 6.494 0.741 -24.080 1.00 97.25 151 LEU A CA 1
ATOM 1195 C C . LEU A 1 151 ? 7.202 0.986 -22.733 1.00 97.25 151 LEU A C 1
ATOM 1197 O O . LEU A 1 151 ? 6.711 0.536 -21.702 1.00 97.25 151 LEU A O 1
ATOM 1201 N N . GLY A 1 152 ? 8.321 1.718 -22.743 1.00 97.44 152 GLY A N 1
ATOM 1202 C CA . GLY A 1 152 ? 9.060 2.079 -21.529 1.00 97.44 152 GLY A CA 1
ATOM 1203 C C . GLY A 1 152 ? 8.268 2.953 -20.552 1.00 97.44 152 GLY A C 1
ATOM 1204 O O . GLY A 1 152 ? 8.493 2.864 -19.349 1.00 97.44 152 GLY A O 1
ATOM 1205 N N . ASP A 1 153 ? 7.294 3.728 -21.039 1.00 98.19 153 ASP A N 1
ATOM 1206 C CA . ASP A 1 153 ? 6.508 4.665 -20.222 1.00 98.19 153 ASP A CA 1
ATOM 1207 C C . ASP A 1 153 ? 5.416 3.950 -19.421 1.00 98.19 153 ASP A C 1
ATOM 1209 O O . ASP A 1 153 ? 4.978 4.448 -18.386 1.00 98.19 153 ASP A O 1
ATOM 1213 N N . LEU A 1 154 ? 4.995 2.756 -19.852 1.00 97.94 154 LEU A N 1
ATOM 1214 C CA . LEU A 1 154 ? 3.884 2.042 -19.223 1.00 97.94 154 LEU A CA 1
ATOM 1215 C C . LEU A 1 154 ? 4.190 1.615 -17.778 1.00 97.94 154 LEU A C 1
ATOM 1217 O O . LEU A 1 154 ? 3.289 1.631 -16.947 1.00 97.94 154 LEU A O 1
ATOM 1221 N N . LEU A 1 155 ? 5.438 1.273 -17.439 1.00 97.31 155 LEU A N 1
ATOM 1222 C CA . LEU A 1 155 ? 5.789 0.916 -16.056 1.00 97.31 155 LEU A CA 1
ATOM 1223 C C . LEU A 1 155 ? 5.728 2.115 -15.095 1.00 97.31 155 LEU A C 1
ATOM 1225 O O . LEU A 1 155 ? 5.041 2.005 -14.080 1.00 97.31 155 LEU A O 1
ATOM 1229 N N . PRO A 1 156 ? 6.369 3.263 -15.382 1.00 97.62 156 PRO A N 1
ATOM 1230 C CA . PRO A 1 156 ? 6.188 4.457 -14.566 1.00 97.62 156 PRO A CA 1
ATOM 1231 C C . PRO A 1 156 ? 4.731 4.927 -14.466 1.00 97.62 156 PRO A C 1
ATOM 1233 O O . PRO A 1 156 ? 4.306 5.347 -13.394 1.00 97.62 156 PRO A O 1
ATOM 1236 N N . LEU A 1 157 ? 3.961 4.843 -15.559 1.00 98.31 157 LEU A N 1
ATOM 1237 C CA . LEU A 1 157 ? 2.538 5.193 -15.562 1.00 98.31 157 LEU A CA 1
ATOM 1238 C C . LEU A 1 157 ? 1.732 4.274 -14.636 1.00 98.31 157 LEU A C 1
ATOM 1240 O O . LEU A 1 157 ? 0.904 4.753 -13.864 1.00 98.31 157 LEU A O 1
ATOM 1244 N N . PHE A 1 158 ? 2.009 2.968 -14.669 1.00 98.31 158 PHE A N 1
ATOM 1245 C CA . PHE A 1 158 ? 1.428 2.011 -13.732 1.00 98.31 158 PHE A CA 1
ATOM 1246 C C . PHE A 1 158 ? 1.803 2.351 -12.287 1.00 98.31 158 PHE A C 1
ATOM 1248 O O . PHE A 1 158 ? 0.933 2.386 -11.422 1.00 98.31 158 PHE A O 1
ATOM 1255 N N . ASP A 1 159 ? 3.084 2.626 -12.024 1.00 97.69 159 ASP A N 1
ATOM 1256 C CA . ASP A 1 159 ? 3.579 2.933 -10.681 1.00 97.69 159 ASP A CA 1
ATOM 1257 C C . ASP A 1 159 ? 2.988 4.257 -10.144 1.00 97.69 159 ASP A C 1
ATOM 1259 O O . ASP A 1 159 ? 2.695 4.349 -8.952 1.00 97.69 159 ASP A O 1
ATOM 1263 N N . ALA A 1 160 ? 2.755 5.259 -11.002 1.00 97.94 160 ALA A N 1
ATOM 1264 C CA . ALA A 1 160 ? 2.082 6.513 -10.645 1.00 97.94 160 ALA A CA 1
ATOM 1265 C C . ALA A 1 160 ? 0.605 6.294 -10.282 1.00 97.94 160 ALA A C 1
ATOM 1267 O O . ALA A 1 160 ? 0.139 6.779 -9.249 1.00 97.94 160 ALA A O 1
ATOM 1268 N N . ALA A 1 161 ? -0.119 5.537 -11.111 1.00 97.81 161 ALA A N 1
ATOM 1269 C CA . ALA A 1 161 ? -1.521 5.208 -10.871 1.00 97.81 161 ALA A CA 1
ATOM 1270 C C . ALA A 1 161 ? -1.687 4.354 -9.605 1.00 97.81 161 ALA A C 1
ATOM 1272 O O . ALA A 1 161 ? -2.576 4.611 -8.798 1.00 97.81 161 ALA A O 1
ATOM 1273 N N . ALA A 1 162 ? -0.785 3.393 -9.385 1.00 96.81 162 ALA A N 1
ATOM 1274 C CA . ALA A 1 162 ? -0.755 2.572 -8.180 1.00 96.81 162 ALA A CA 1
ATOM 1275 C C . ALA A 1 162 ? -0.516 3.410 -6.915 1.00 96.81 162 ALA A C 1
ATOM 1277 O O . ALA A 1 162 ? -1.174 3.183 -5.907 1.00 96.81 162 ALA A O 1
ATOM 1278 N N . LEU A 1 163 ? 0.392 4.389 -6.963 1.00 94.88 163 LEU A N 1
ATOM 1279 C CA . LEU A 1 163 ? 0.652 5.307 -5.852 1.00 94.88 163 LEU A CA 1
ATOM 1280 C C . LEU A 1 163 ? -0.608 6.109 -5.494 1.00 94.88 163 LEU A C 1
ATOM 1282 O O . LEU A 1 163 ? -1.062 6.068 -4.352 1.00 94.88 163 LEU A O 1
ATOM 1286 N N . ALA A 1 164 ? -1.237 6.750 -6.483 1.00 94.62 164 ALA A N 1
ATOM 1287 C CA . ALA A 1 164 ? -2.462 7.518 -6.263 1.00 94.62 164 ALA A CA 1
ATOM 1288 C C . ALA A 1 164 ? -3.648 6.641 -5.812 1.00 94.62 164 ALA A C 1
ATOM 1290 O O . ALA A 1 164 ? -4.434 7.055 -4.959 1.00 94.62 164 ALA A O 1
ATOM 1291 N N . ALA A 1 165 ? -3.767 5.421 -6.344 1.00 94.25 165 ALA A N 1
ATOM 1292 C CA . ALA A 1 165 ? -4.777 4.461 -5.916 1.00 94.25 165 ALA A CA 1
ATOM 1293 C C . ALA A 1 165 ? -4.514 3.945 -4.492 1.00 94.25 165 ALA A C 1
ATOM 1295 O O . ALA A 1 165 ? -5.457 3.740 -3.746 1.00 94.25 165 ALA A O 1
ATOM 1296 N N . ASN A 1 166 ? -3.270 3.762 -4.058 1.00 89.81 166 ASN A N 1
ATOM 1297 C CA . ASN A 1 166 ? -3.001 3.298 -2.693 1.00 89.81 166 ASN A CA 1
ATOM 1298 C C . ASN A 1 166 ? -3.329 4.368 -1.634 1.00 89.81 166 ASN A C 1
ATOM 1300 O O . ASN A 1 166 ? -3.861 4.030 -0.576 1.00 89.81 166 ASN A O 1
ATOM 1304 N N . ASP A 1 167 ? -3.072 5.650 -1.915 1.00 86.75 167 ASP A N 1
ATOM 1305 C CA . ASP A 1 167 ? -3.482 6.749 -1.024 1.00 86.75 167 ASP A CA 1
ATOM 1306 C C . ASP A 1 167 ? -5.010 6.960 -1.064 1.00 86.75 167 ASP A C 1
ATOM 1308 O O . ASP A 1 167 ? -5.643 7.194 -0.031 1.00 86.75 167 ASP A O 1
ATOM 1312 N N . ASN A 1 168 ? -5.635 6.777 -2.237 1.00 89.25 168 ASN A N 1
ATOM 1313 C CA . ASN A 1 168 ? -7.078 6.921 -2.430 1.00 89.25 168 ASN A CA 1
ATOM 1314 C C . ASN A 1 168 ? -7.689 5.760 -3.257 1.00 89.25 168 ASN A C 1
ATOM 1316 O O . ASN A 1 168 ? -7.925 5.910 -4.463 1.00 89.25 168 ASN A O 1
ATOM 1320 N N . PRO A 1 169 ? -8.001 4.607 -2.627 1.00 90.81 169 PRO A N 1
ATOM 1321 C CA . PRO A 1 169 ? -8.359 3.371 -3.345 1.00 90.81 169 PRO A CA 1
ATOM 1322 C C . PRO A 1 169 ? -9.588 3.446 -4.239 1.00 90.81 169 PRO A C 1
ATOM 1324 O O . PRO A 1 169 ? -9.614 2.855 -5.315 1.00 90.81 169 PRO A O 1
ATOM 1327 N N . ALA A 1 170 ? -10.614 4.190 -3.831 1.00 89.12 170 ALA A N 1
ATOM 1328 C CA . ALA A 1 170 ? -11.844 4.320 -4.610 1.00 89.12 170 ALA A CA 1
ATOM 1329 C C . ALA A 1 170 ? -11.760 5.394 -5.715 1.00 89.12 170 ALA A C 1
ATOM 1331 O O . ALA A 1 170 ? -12.772 5.693 -6.351 1.00 89.12 170 ALA A O 1
ATOM 1332 N N . SER A 1 171 ? -10.587 5.995 -5.934 1.00 92.38 171 SER A N 1
ATOM 1333 C CA . SER A 1 171 ? -10.393 7.052 -6.926 1.00 92.38 171 SER A CA 1
ATOM 1334 C C . SER A 1 171 ? -10.310 6.522 -8.369 1.00 92.38 171 SER A C 1
ATOM 1336 O O . SER A 1 171 ? -10.074 5.330 -8.588 1.00 92.38 171 SER A O 1
ATOM 1338 N N . PRO A 1 172 ? -10.433 7.408 -9.380 1.00 94.12 172 PRO A N 1
ATOM 1339 C CA . PRO A 1 172 ? -10.212 7.045 -10.783 1.00 94.12 172 PRO A CA 1
ATOM 1340 C C . PRO A 1 172 ? -8.812 6.489 -11.092 1.00 94.12 172 PRO A C 1
ATOM 1342 O O . PRO A 1 172 ? -8.655 5.798 -12.093 1.00 94.12 172 PRO A O 1
ATOM 1345 N N . ALA A 1 173 ? -7.811 6.719 -10.232 1.00 95.81 173 ALA A N 1
ATOM 1346 C CA . ALA A 1 173 ? -6.455 6.209 -10.445 1.00 95.81 173 ALA A CA 1
ATOM 1347 C C . ALA A 1 173 ? -6.397 4.670 -10.491 1.00 95.81 173 ALA A C 1
ATOM 1349 O O . ALA A 1 173 ? -5.560 4.106 -11.193 1.00 95.81 173 ALA A O 1
ATOM 1350 N N . LEU A 1 174 ? -7.316 3.971 -9.807 1.00 96.81 174 LEU A N 1
ATOM 1351 C CA . LEU A 1 174 ? -7.441 2.520 -9.958 1.00 96.81 174 LEU A CA 1
ATOM 1352 C C . LEU A 1 174 ? -7.848 2.144 -11.389 1.00 96.81 174 LEU A C 1
ATOM 1354 O O . LEU A 1 174 ? -7.294 1.211 -11.960 1.00 96.81 174 LEU A O 1
ATOM 1358 N N . ASP A 1 175 ? -8.791 2.863 -11.995 1.00 96.88 175 ASP A N 1
ATOM 1359 C CA . ASP A 1 175 ? -9.206 2.582 -13.370 1.00 96.88 175 ASP A CA 1
ATOM 1360 C C . ASP A 1 175 ? -8.070 2.864 -14.365 1.00 96.88 175 ASP A C 1
ATOM 1362 O O . ASP A 1 175 ? -7.832 2.047 -15.257 1.00 96.88 175 ASP A O 1
ATOM 1366 N N . ASP A 1 176 ? -7.288 3.924 -14.146 1.00 97.62 176 ASP A N 1
ATOM 1367 C CA . ASP A 1 176 ? -6.075 4.201 -14.924 1.00 97.62 176 ASP A CA 1
ATOM 1368 C C . ASP A 1 176 ? -5.045 3.065 -14.803 1.00 97.62 176 ASP A C 1
ATOM 1370 O O . ASP A 1 176 ? -4.514 2.585 -15.809 1.00 97.62 176 ASP A O 1
ATOM 1374 N N . MET A 1 177 ? -4.805 2.570 -13.584 1.00 97.75 177 MET A N 1
ATOM 1375 C CA . MET A 1 177 ? -3.920 1.431 -13.317 1.00 97.75 177 MET A CA 1
ATOM 1376 C C . MET A 1 177 ? -4.376 0.175 -14.077 1.00 97.75 177 MET A C 1
ATOM 1378 O O . MET A 1 177 ? -3.556 -0.526 -14.678 1.00 97.75 177 MET A O 1
ATOM 1382 N N . LEU A 1 178 ? -5.689 -0.088 -14.117 1.00 97.62 178 LEU A N 1
ATOM 1383 C CA . LEU A 1 178 ? -6.274 -1.184 -14.896 1.00 97.62 178 LEU A CA 1
ATOM 1384 C C . LEU A 1 178 ? -6.118 -0.974 -16.404 1.00 97.62 178 LEU A C 1
ATOM 1386 O O . LEU A 1 178 ? -5.974 -1.941 -17.154 1.00 97.62 178 LEU A O 1
ATOM 1390 N N . TRP A 1 179 ? -6.163 0.265 -16.888 1.00 97.62 179 TRP A N 1
ATOM 1391 C CA . TRP A 1 179 ? -5.962 0.560 -18.305 1.00 97.62 179 TRP A CA 1
ATOM 1392 C C . TRP A 1 179 ? -4.518 0.313 -18.728 1.00 97.62 179 TRP A C 1
ATOM 1394 O O . TRP A 1 179 ? -4.301 -0.363 -19.732 1.00 97.62 179 TRP A O 1
ATOM 1404 N N . VAL A 1 180 ? -3.548 0.767 -17.934 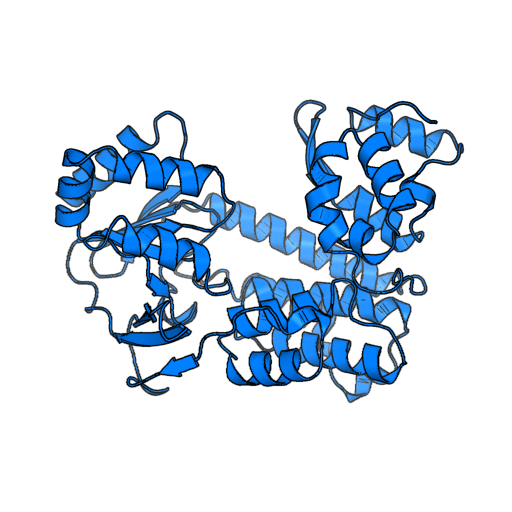1.00 98.31 180 VAL A N 1
ATOM 1405 C CA . VAL A 1 180 ? -2.124 0.507 -18.184 1.00 98.31 180 VAL A CA 1
ATOM 1406 C C . VAL A 1 180 ? -1.823 -0.994 -18.133 1.00 98.31 180 VAL A C 1
ATOM 1408 O O . VAL A 1 180 ? -1.133 -1.519 -19.005 1.00 98.31 180 VAL A O 1
ATOM 1411 N N . HIS A 1 181 ? -2.386 -1.711 -17.155 1.00 98.31 181 HIS A N 1
ATOM 1412 C CA . HIS A 1 181 ? -2.254 -3.168 -17.049 1.00 98.31 181 HIS A CA 1
ATOM 1413 C C . HIS A 1 181 ? -2.780 -3.899 -18.298 1.00 98.31 181 HIS A C 1
ATOM 1415 O O . HIS A 1 181 ? -2.102 -4.771 -18.855 1.00 98.31 181 HIS A O 1
ATOM 1421 N N . ARG A 1 182 ? -3.968 -3.512 -18.780 1.00 97.31 182 ARG A N 1
ATOM 1422 C CA . ARG A 1 182 ? -4.548 -4.075 -20.008 1.00 97.31 182 ARG A CA 1
ATOM 1423 C C . ARG A 1 182 ? -3.700 -3.768 -21.234 1.00 97.31 182 ARG A C 1
ATOM 1425 O O . ARG A 1 182 ? -3.530 -4.655 -22.063 1.00 97.31 182 ARG A O 1
ATOM 1432 N N . GLU A 1 183 ? -3.146 -2.563 -21.331 1.00 98.12 183 GLU A N 1
ATOM 1433 C CA . GLU A 1 183 ? -2.262 -2.181 -22.435 1.00 98.12 183 GLU A CA 1
ATOM 1434 C C . GLU A 1 183 ? -0.969 -3.010 -22.439 1.00 98.12 183 GLU A C 1
ATOM 1436 O O . GLU A 1 183 ? -0.570 -3.528 -23.480 1.00 98.12 183 GLU A O 1
ATOM 1441 N N . LEU A 1 184 ? -0.349 -3.222 -21.272 1.00 98.12 184 LEU A N 1
ATOM 1442 C CA . LEU A 1 184 ? 0.808 -4.115 -21.133 1.00 98.12 184 LEU A CA 1
ATOM 1443 C C . LEU A 1 184 ? 0.472 -5.535 -21.612 1.00 98.12 184 LEU A C 1
ATOM 1445 O O . LEU A 1 184 ? 1.204 -6.106 -22.420 1.00 98.12 184 LEU A O 1
ATOM 1449 N N . THR A 1 185 ? -0.674 -6.068 -21.185 1.00 97.44 185 THR A N 1
ATOM 1450 C CA . THR A 1 185 ? -1.147 -7.394 -21.611 1.00 97.44 185 THR A CA 1
ATOM 1451 C C . THR A 1 185 ? -1.396 -7.446 -23.124 1.00 97.44 185 THR A C 1
ATOM 1453 O O . THR A 1 185 ? -0.977 -8.392 -23.789 1.00 97.44 185 THR A O 1
ATOM 1456 N N . ALA A 1 186 ? -2.035 -6.420 -23.695 1.00 97.31 186 ALA A N 1
ATOM 1457 C CA . ALA A 1 186 ? -2.325 -6.329 -25.128 1.00 97.31 186 ALA A CA 1
ATOM 1458 C C . ALA A 1 186 ? -1.049 -6.281 -25.986 1.00 97.31 186 ALA A C 1
ATOM 1460 O O . ALA A 1 186 ? -1.036 -6.799 -27.101 1.00 97.31 186 ALA A O 1
ATOM 1461 N N . ARG A 1 187 ? 0.041 -5.724 -25.445 1.00 97.31 187 ARG A N 1
ATOM 1462 C CA . ARG A 1 187 ? 1.377 -5.721 -26.065 1.00 97.31 187 ARG A CA 1
ATOM 1463 C C . ARG A 1 187 ? 2.180 -7.004 -25.821 1.00 97.31 187 ARG A C 1
ATOM 1465 O O . ARG A 1 187 ? 3.354 -7.057 -26.179 1.00 97.31 187 ARG A O 1
ATOM 1472 N N . GLY A 1 188 ? 1.573 -8.031 -25.224 1.00 97.19 188 GLY A N 1
ATOM 1473 C CA . GLY A 1 188 ? 2.214 -9.321 -24.962 1.00 97.19 188 GLY A CA 1
ATOM 1474 C C . GLY A 1 188 ? 3.211 -9.304 -23.803 1.00 97.19 188 GLY A C 1
ATOM 1475 O O . GLY A 1 188 ? 4.064 -10.187 -23.726 1.00 97.19 188 GLY A O 1
ATOM 1476 N N . ILE A 1 189 ? 3.137 -8.308 -22.914 1.00 97.88 189 ILE A N 1
ATOM 1477 C CA . ILE A 1 189 ? 4.000 -8.232 -21.734 1.00 97.88 189 ILE A CA 1
ATOM 1478 C C . ILE A 1 189 ? 3.451 -9.138 -20.632 1.00 97.88 189 ILE A C 1
ATOM 1480 O O . ILE A 1 189 ? 2.267 -9.092 -20.306 1.00 97.88 189 ILE A O 1
ATOM 1484 N N . ASP A 1 190 ? 4.328 -9.938 -20.027 1.00 97.44 190 ASP A N 1
ATOM 1485 C CA . ASP A 1 190 ? 3.983 -10.758 -18.868 1.00 97.44 190 ASP A CA 1
ATOM 1486 C C . ASP A 1 190 ? 3.805 -9.881 -17.616 1.00 97.44 190 ASP A C 1
ATOM 1488 O O . ASP A 1 190 ? 4.742 -9.218 -17.164 1.00 97.44 190 ASP A O 1
ATOM 1492 N N . THR A 1 191 ? 2.597 -9.871 -17.050 1.00 97.44 191 THR A N 1
ATOM 1493 C CA . THR A 1 191 ? 2.217 -9.006 -15.923 1.00 97.44 191 THR A CA 1
ATOM 1494 C C . THR A 1 191 ? 2.372 -9.661 -14.551 1.00 97.44 191 THR A C 1
ATOM 1496 O O . THR A 1 191 ? 2.115 -9.021 -13.528 1.00 97.44 191 THR A O 1
ATOM 1499 N N . ARG A 1 192 ? 2.829 -10.917 -14.485 1.00 96.88 192 ARG A N 1
ATOM 1500 C CA . ARG A 1 192 ? 2.926 -11.664 -13.219 1.00 96.88 192 ARG A CA 1
ATOM 1501 C C . ARG A 1 192 ? 3.935 -11.052 -12.249 1.00 96.88 192 ARG A C 1
ATOM 1503 O O . ARG A 1 192 ? 3.730 -11.066 -11.035 1.00 96.88 192 ARG A O 1
ATOM 1510 N N . ARG A 1 193 ? 5.006 -10.448 -12.772 1.00 93.94 193 ARG A N 1
ATOM 1511 C CA . ARG A 1 193 ? 6.007 -9.742 -11.967 1.00 93.94 193 ARG A CA 1
ATOM 1512 C C . ARG A 1 193 ? 5.445 -8.434 -11.434 1.00 93.94 193 ARG A C 1
ATOM 1514 O O . ARG A 1 193 ? 5.446 -7.427 -12.133 1.00 93.94 193 ARG A O 1
ATOM 1521 N N . THR A 1 194 ? 5.049 -8.415 -10.162 1.00 91.44 194 THR A N 1
ATOM 1522 C CA . THR A 1 194 ? 4.599 -7.234 -9.388 1.00 91.44 194 THR A CA 1
ATOM 1523 C C . THR A 1 194 ? 3.276 -6.592 -9.828 1.00 91.44 194 THR A C 1
ATOM 1525 O O . THR A 1 194 ? 2.556 -6.088 -8.968 1.00 91.44 194 THR A O 1
ATOM 1528 N N . LEU A 1 195 ? 2.925 -6.618 -11.119 1.00 97.44 195 LEU A N 1
ATOM 1529 C CA . LEU A 1 195 ? 1.792 -5.861 -11.659 1.00 97.44 195 LEU A CA 1
ATOM 1530 C C . LEU A 1 195 ? 0.450 -6.516 -11.332 1.00 97.44 195 LEU A C 1
ATOM 1532 O O . LEU A 1 195 ? -0.444 -5.844 -10.828 1.00 97.44 195 LEU A O 1
ATOM 1536 N N . ASP A 1 196 ? 0.321 -7.824 -11.563 1.00 97.69 196 ASP A N 1
ATOM 1537 C CA . ASP A 1 196 ? -0.901 -8.573 -11.256 1.00 97.69 196 ASP A CA 1
ATOM 1538 C C . ASP A 1 196 ? -1.257 -8.483 -9.764 1.00 97.69 196 ASP A C 1
ATOM 1540 O O . ASP A 1 196 ? -2.396 -8.175 -9.409 1.00 97.69 196 ASP A O 1
ATOM 1544 N N . TYR A 1 197 ? -0.266 -8.666 -8.885 1.00 95.38 197 TYR A N 1
ATOM 1545 C CA . TYR A 1 197 ? -0.457 -8.492 -7.445 1.00 95.38 197 TYR A CA 1
ATOM 1546 C C . TYR A 1 197 ? -0.822 -7.046 -7.085 1.00 95.38 197 TYR A C 1
ATOM 1548 O O . TYR A 1 197 ? -1.723 -6.835 -6.280 1.00 95.38 197 TYR A O 1
ATOM 1556 N N . GLY A 1 198 ? -0.167 -6.049 -7.693 1.00 96.06 198 GLY A N 1
ATOM 1557 C CA . GLY A 1 198 ? -0.488 -4.638 -7.471 1.00 96.06 198 GLY A CA 1
ATOM 1558 C C . GLY A 1 198 ? -1.935 -4.303 -7.840 1.00 96.06 198 GLY A C 1
ATOM 1559 O O . GLY A 1 198 ? -2.628 -3.650 -7.065 1.00 96.06 198 GLY A O 1
ATOM 1560 N N . VAL A 1 199 ? -2.416 -4.796 -8.986 1.00 98.00 199 VAL A N 1
ATOM 1561 C CA . VAL A 1 199 ? -3.809 -4.613 -9.420 1.00 98.00 199 VAL A CA 1
ATOM 1562 C C . VAL A 1 199 ? -4.776 -5.259 -8.436 1.00 98.00 199 VAL A C 1
ATOM 1564 O O . VAL A 1 199 ? -5.736 -4.619 -8.007 1.00 98.00 199 VAL A O 1
ATOM 1567 N N . LEU A 1 200 ? -4.517 -6.512 -8.052 1.00 97.31 200 LEU A N 1
ATOM 1568 C CA . LEU A 1 200 ? -5.361 -7.214 -7.092 1.00 97.31 200 LEU A CA 1
ATOM 1569 C C . LEU A 1 200 ? -5.402 -6.473 -5.748 1.00 97.31 200 LEU A C 1
ATOM 1571 O O . LEU A 1 200 ? -6.482 -6.250 -5.204 1.00 97.31 200 LEU A O 1
ATOM 1575 N N . TYR A 1 201 ? -4.243 -6.044 -5.245 1.00 95.56 201 TYR A N 1
ATOM 1576 C CA . TYR A 1 201 ? -4.120 -5.260 -4.020 1.00 95.56 201 TYR A CA 1
ATOM 1577 C C . TYR A 1 201 ? -4.983 -3.994 -4.086 1.00 95.56 201 TYR A C 1
ATOM 1579 O O . TYR A 1 201 ? -5.821 -3.775 -3.211 1.00 95.56 201 TYR A O 1
ATOM 1587 N N . ALA A 1 202 ? -4.851 -3.203 -5.152 1.00 96.50 202 ALA A N 1
ATOM 1588 C CA . ALA A 1 202 ? -5.596 -1.959 -5.308 1.00 96.50 202 ALA A CA 1
ATOM 1589 C C . ALA A 1 202 ? -7.117 -2.199 -5.423 1.00 96.50 202 ALA A C 1
ATOM 1591 O O . ALA A 1 202 ? -7.902 -1.484 -4.800 1.00 96.50 202 ALA A O 1
ATOM 1592 N N . MET A 1 203 ? -7.558 -3.254 -6.124 1.00 97.50 203 MET A N 1
ATOM 1593 C CA . MET A 1 203 ? -8.978 -3.639 -6.163 1.00 97.50 203 MET A CA 1
ATOM 1594 C C . MET A 1 203 ? -9.527 -3.996 -4.773 1.00 97.50 203 MET A C 1
ATOM 1596 O O . MET A 1 203 ? -10.638 -3.589 -4.428 1.00 97.50 203 MET A O 1
ATOM 1600 N N . LEU A 1 204 ? -8.769 -4.749 -3.968 1.00 96.12 204 LEU A N 1
ATOM 1601 C CA . LEU A 1 204 ? -9.176 -5.140 -2.614 1.00 96.12 204 LEU A CA 1
ATOM 1602 C C . LEU A 1 204 ? -9.208 -3.939 -1.658 1.00 96.12 204 LEU A C 1
ATOM 1604 O O . LEU A 1 204 ? -10.151 -3.797 -0.871 1.00 96.12 204 LEU A O 1
ATOM 1608 N N . ALA A 1 205 ? -8.224 -3.043 -1.750 1.00 94.06 205 ALA A N 1
ATOM 1609 C CA . ALA A 1 205 ? -8.210 -1.775 -1.023 1.00 94.06 205 ALA A CA 1
ATOM 1610 C C . ALA A 1 205 ? -9.443 -0.921 -1.369 1.00 94.06 205 ALA A C 1
ATOM 1612 O O . ALA A 1 205 ? -10.121 -0.408 -0.482 1.00 94.06 205 ALA A O 1
ATOM 1613 N N . ALA A 1 206 ? -9.813 -0.876 -2.652 1.00 94.44 206 ALA A N 1
ATOM 1614 C CA . ALA A 1 206 ? -10.981 -0.166 -3.170 1.00 94.44 206 ALA A CA 1
ATOM 1615 C C . ALA A 1 206 ? -12.325 -0.874 -2.927 1.00 94.44 206 ALA A C 1
ATOM 1617 O O . ALA A 1 206 ? -13.359 -0.411 -3.412 1.00 94.44 206 ALA A O 1
ATOM 1618 N N . ARG A 1 207 ? -12.325 -2.017 -2.227 1.00 94.88 207 ARG A N 1
ATOM 1619 C CA . ARG A 1 207 ? -13.504 -2.869 -1.985 1.00 94.88 207 ARG A CA 1
ATOM 1620 C C . ARG A 1 207 ? -14.193 -3.377 -3.259 1.00 94.88 207 ARG A C 1
ATOM 1622 O O . ARG A 1 207 ? -15.361 -3.760 -3.228 1.00 94.88 207 ARG A O 1
ATOM 1629 N N . ARG A 1 208 ? -13.476 -3.464 -4.384 1.00 95.94 208 ARG A N 1
ATOM 1630 C CA . ARG A 1 208 ? -13.962 -4.047 -5.648 1.00 95.94 208 ARG A CA 1
ATOM 1631 C C . ARG A 1 208 ? -13.810 -5.578 -5.652 1.00 95.94 208 ARG A C 1
ATOM 1633 O O . ARG A 1 208 ? -13.214 -6.146 -6.563 1.00 95.94 208 ARG A O 1
ATOM 1640 N N . PHE A 1 209 ? -14.343 -6.257 -4.631 1.00 96.12 209 PHE A N 1
ATOM 1641 C CA . PHE A 1 209 ? -14.104 -7.690 -4.383 1.00 96.12 209 PHE A CA 1
ATOM 1642 C C . PHE A 1 209 ? -14.540 -8.612 -5.527 1.00 96.12 209 PHE A C 1
ATOM 1644 O O . PHE A 1 209 ? -13.820 -9.552 -5.846 1.00 96.12 209 PHE A O 1
ATOM 1651 N N . GLU A 1 210 ? -15.666 -8.333 -6.191 1.00 95.88 210 GLU A N 1
ATOM 1652 C CA . GLU A 1 210 ? -16.093 -9.140 -7.346 1.00 95.88 210 GLU A CA 1
ATOM 1653 C C . GLU A 1 210 ? -15.148 -8.993 -8.542 1.00 95.88 210 GLU A C 1
ATOM 1655 O O . GLU A 1 210 ? -14.814 -9.979 -9.199 1.00 95.88 210 GLU A O 1
ATOM 1660 N N . GLN A 1 211 ? -14.651 -7.777 -8.797 1.00 97.06 211 GLN A N 1
ATOM 1661 C CA . GLN A 1 211 ? -13.654 -7.554 -9.848 1.00 97.06 211 GLN A CA 1
ATOM 1662 C C . GLN A 1 211 ? -12.336 -8.249 -9.497 1.00 97.06 211 GLN A C 1
ATOM 1664 O O . GLN A 1 211 ? -11.754 -8.904 -10.356 1.00 97.06 211 GLN A O 1
ATOM 1669 N N . ALA A 1 212 ? -11.912 -8.177 -8.231 1.00 97.50 212 ALA A N 1
ATOM 1670 C CA . ALA A 1 212 ? -10.740 -8.886 -7.725 1.00 97.50 212 ALA A CA 1
ATOM 1671 C C . ALA A 1 212 ? -10.869 -10.407 -7.920 1.00 97.50 212 ALA A C 1
ATOM 1673 O O . ALA A 1 212 ? -9.938 -11.044 -8.412 1.00 97.50 212 ALA A O 1
ATOM 1674 N N . ARG A 1 213 ? -12.039 -10.984 -7.610 1.00 96.62 213 ARG A N 1
ATOM 1675 C CA . ARG A 1 213 ? -12.348 -12.408 -7.828 1.00 96.62 213 ARG A CA 1
ATOM 1676 C C . ARG A 1 213 ? -12.233 -12.795 -9.297 1.00 96.62 213 ARG A C 1
ATOM 1678 O O . ARG A 1 213 ? -11.535 -13.750 -9.624 1.00 96.62 213 ARG A O 1
ATOM 1685 N N . ALA A 1 214 ? -12.877 -12.037 -10.184 1.00 96.25 214 ALA A N 1
ATOM 1686 C CA . ALA A 1 214 ? -12.813 -12.279 -11.623 1.00 96.25 214 ALA A CA 1
ATOM 1687 C C . ALA A 1 214 ? -11.377 -12.141 -12.167 1.00 96.25 214 ALA A C 1
ATOM 1689 O O . ALA A 1 214 ? -10.938 -12.933 -13.003 1.00 96.25 214 ALA A O 1
ATOM 1690 N N . PHE A 1 215 ? -10.621 -11.165 -11.660 1.00 97.25 215 PHE A N 1
ATOM 1691 C CA . PHE A 1 215 ? -9.226 -10.943 -12.025 1.00 97.25 215 PHE A CA 1
ATOM 1692 C C . PHE A 1 215 ? -8.327 -12.112 -11.597 1.00 97.25 215 PHE A C 1
ATOM 1694 O O . PHE A 1 215 ? -7.550 -12.612 -12.415 1.00 97.25 215 PHE A O 1
ATOM 1701 N N . ALA A 1 216 ? -8.461 -12.587 -10.355 1.00 97.00 216 ALA A N 1
ATOM 1702 C CA . ALA A 1 216 ? -7.698 -13.717 -9.826 1.00 97.00 216 ALA A CA 1
ATOM 1703 C C . ALA A 1 216 ? -8.075 -15.052 -10.494 1.00 97.00 216 ALA A C 1
ATOM 1705 O O . ALA A 1 216 ? -7.195 -15.855 -10.787 1.00 97.00 216 ALA A O 1
ATOM 1706 N N . ALA A 1 217 ? -9.351 -15.265 -10.838 1.00 95.56 217 ALA A N 1
ATOM 1707 C CA . ALA A 1 217 ? -9.827 -16.497 -11.480 1.00 95.56 217 ALA A CA 1
ATOM 1708 C C . ALA A 1 217 ? -9.164 -16.794 -12.840 1.00 95.56 217 ALA A C 1
ATOM 1710 O O . ALA A 1 217 ? -9.134 -17.939 -13.285 1.00 95.56 217 ALA A O 1
ATOM 1711 N N . THR A 1 218 ? -8.610 -15.775 -13.501 1.00 95.19 218 THR A N 1
ATOM 1712 C CA . THR A 1 218 ? -7.889 -15.920 -14.779 1.00 95.19 218 THR A CA 1
ATOM 1713 C C . THR A 1 218 ? -6.369 -16.030 -14.608 1.00 95.19 218 THR A C 1
ATOM 1715 O O . THR A 1 218 ? -5.638 -16.077 -15.596 1.00 95.19 218 THR A O 1
ATOM 1718 N N . ARG A 1 219 ? -5.868 -16.075 -13.364 1.00 96.12 219 ARG A N 1
ATOM 1719 C CA . ARG A 1 219 ? -4.441 -16.002 -13.016 1.00 96.12 219 ARG A CA 1
ATOM 1720 C C . ARG A 1 219 ? -4.071 -17.082 -11.997 1.00 96.12 219 ARG A C 1
ATOM 1722 O O . ARG A 1 219 ? -4.206 -16.852 -10.799 1.00 96.12 219 ARG A O 1
ATOM 1729 N N . PRO A 1 220 ? -3.512 -18.226 -12.436 1.00 94.25 220 PRO A N 1
ATOM 1730 C CA . PRO A 1 220 ? -3.196 -19.343 -11.539 1.00 94.25 220 PRO A CA 1
ATOM 1731 C C . PRO A 1 220 ? -2.313 -18.972 -10.339 1.00 94.25 220 PRO A C 1
ATOM 1733 O O . PRO A 1 220 ? -2.540 -19.452 -9.240 1.00 94.25 220 PRO A O 1
ATOM 1736 N N . HIS A 1 221 ? -1.352 -18.063 -10.519 1.00 94.19 221 HIS A N 1
ATOM 1737 C CA . HIS A 1 221 ? -0.457 -17.605 -9.448 1.00 94.19 221 HIS A CA 1
ATOM 1738 C C . HIS A 1 221 ? -1.132 -16.733 -8.370 1.00 94.19 221 HIS A C 1
ATOM 1740 O O . HIS A 1 221 ? -0.490 -16.398 -7.381 1.00 94.19 221 HIS A O 1
ATOM 1746 N N . LEU A 1 222 ? -2.397 -16.342 -8.564 1.00 95.00 222 LEU A N 1
ATOM 1747 C CA . LEU A 1 222 ? -3.215 -15.622 -7.582 1.00 95.00 222 LEU A CA 1
ATOM 1748 C C . LEU A 1 222 ? -4.366 -16.480 -7.039 1.00 95.00 222 LEU A C 1
ATOM 1750 O O . LEU A 1 222 ? -5.130 -15.994 -6.211 1.00 95.00 222 LEU A O 1
ATOM 1754 N N . ALA A 1 223 ? -4.526 -17.719 -7.517 1.00 87.50 223 ALA A N 1
ATOM 175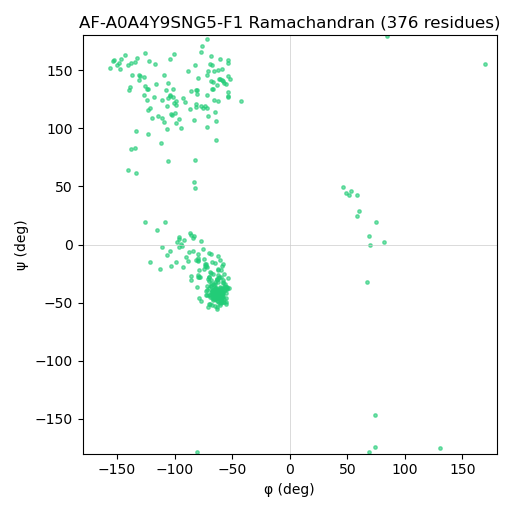5 C CA . ALA A 1 223 ? -5.704 -18.540 -7.234 1.00 87.50 223 ALA A CA 1
ATOM 1756 C C . ALA A 1 223 ? -5.859 -18.877 -5.742 1.00 87.50 223 ALA A C 1
ATOM 1758 O O . ALA A 1 223 ? -6.982 -18.994 -5.259 1.00 87.50 223 ALA A O 1
ATOM 1759 N N . ASP A 1 224 ? -4.741 -18.971 -5.020 1.00 86.44 224 ASP A N 1
ATOM 1760 C CA . ASP A 1 224 ? -4.720 -19.314 -3.596 1.00 86.44 224 ASP A CA 1
ATOM 1761 C C . ASP A 1 224 ? -4.960 -18.107 -2.677 1.00 86.44 224 ASP A C 1
ATOM 1763 O O . ASP A 1 224 ? -5.062 -18.268 -1.461 1.00 86.44 224 ASP A O 1
ATOM 1767 N N . LEU A 1 225 ? -5.053 -16.887 -3.222 1.00 87.38 225 LEU A N 1
ATOM 1768 C CA . LEU A 1 225 ? -5.315 -15.701 -2.412 1.00 87.38 225 LEU A CA 1
ATOM 1769 C C . LEU A 1 225 ? -6.794 -15.676 -1.993 1.00 87.38 225 LEU A C 1
ATOM 1771 O O . LEU A 1 225 ? -7.673 -15.558 -2.854 1.00 87.38 225 LEU A O 1
ATOM 1775 N N . PRO A 1 226 ? -7.105 -15.746 -0.685 1.00 88.50 226 PRO A N 1
ATOM 1776 C CA . PRO A 1 226 ? -8.484 -15.752 -0.227 1.00 88.50 226 PRO A CA 1
ATOM 1777 C C . PRO A 1 226 ? -9.099 -14.365 -0.429 1.00 88.50 226 PRO A C 1
ATOM 1779 O O . PRO A 1 226 ? -8.755 -13.405 0.257 1.00 88.50 226 PRO A O 1
ATOM 1782 N N . ILE A 1 227 ? -10.042 -14.263 -1.366 1.00 95.31 227 ILE A N 1
ATOM 1783 C CA . ILE A 1 227 ? -10.846 -13.054 -1.579 1.00 95.31 227 ILE A CA 1
ATOM 1784 C C . ILE A 1 227 ? -12.202 -13.279 -0.902 1.00 95.31 227 ILE A C 1
ATOM 1786 O O . ILE A 1 227 ? -12.960 -14.135 -1.371 1.00 95.31 227 ILE A O 1
ATOM 1790 N N . PRO A 1 228 ? -12.542 -12.545 0.173 1.00 94.94 228 PRO A N 1
ATOM 1791 C CA . PRO A 1 228 ? -13.775 -12.790 0.914 1.00 94.94 228 PRO A CA 1
ATOM 1792 C C . PRO A 1 228 ? -15.038 -12.491 0.109 1.00 94.94 228 PRO A C 1
ATOM 1794 O O . PRO A 1 228 ? -15.056 -11.606 -0.756 1.00 94.94 228 PRO A O 1
ATOM 1797 N N . GLN A 1 229 ? -16.116 -13.214 0.394 1.00 95.88 229 GLN A N 1
ATOM 1798 C CA . GLN A 1 229 ? -17.457 -12.843 -0.060 1.00 95.88 229 GLN A CA 1
ATOM 1799 C C . GLN A 1 229 ? -17.943 -11.617 0.710 1.00 95.88 229 GLN A C 1
ATOM 1801 O O . GLN A 1 229 ? -17.558 -11.421 1.860 1.00 95.88 229 GLN A O 1
ATOM 1806 N N . VAL A 1 230 ? -18.777 -10.782 0.089 1.00 97.12 230 VAL A N 1
ATOM 1807 C CA . VAL A 1 230 ? -19.307 -9.579 0.743 1.00 97.12 230 VAL A CA 1
ATOM 1808 C C . VAL A 1 230 ? -20.817 -9.653 0.863 1.00 97.12 230 VAL A C 1
ATOM 1810 O O . VAL A 1 230 ? -21.527 -9.812 -0.126 1.00 97.12 230 VAL A O 1
ATOM 1813 N N . VAL A 1 231 ? -21.297 -9.454 2.085 1.00 97.81 231 VAL A N 1
ATOM 1814 C CA . VAL A 1 231 ? -22.701 -9.23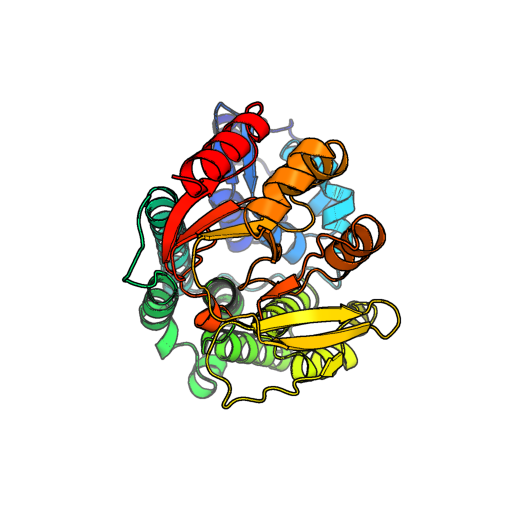1 2.407 1.00 97.81 231 VAL A CA 1
ATOM 1815 C C . VAL A 1 231 ? -22.839 -7.786 2.871 1.00 97.81 231 VAL A C 1
ATOM 1817 O O . VAL A 1 231 ? -22.379 -7.418 3.954 1.00 97.81 231 VAL A O 1
ATOM 1820 N N . ASP A 1 232 ? -23.459 -6.949 2.041 1.00 97.19 232 ASP A N 1
ATOM 1821 C CA . ASP A 1 232 ? -23.717 -5.542 2.354 1.00 97.19 232 ASP A CA 1
ATOM 1822 C C . ASP A 1 232 ? -25.224 -5.291 2.543 1.00 97.19 232 ASP A C 1
ATOM 1824 O O . ASP A 1 232 ? -25.915 -4.926 1.588 1.00 97.19 232 ASP A O 1
ATOM 1828 N N . PRO A 1 233 ? -25.757 -5.473 3.767 1.00 97.50 233 PRO A N 1
ATOM 1829 C CA . PRO A 1 233 ? -27.162 -5.197 4.055 1.00 97.50 233 PRO A CA 1
ATOM 1830 C C . PRO A 1 233 ? -27.477 -3.694 4.144 1.00 97.50 233 PRO A C 1
ATOM 1832 O O . PRO A 1 233 ? -28.649 -3.327 4.185 1.00 97.50 233 PRO A O 1
ATOM 1835 N N . LEU A 1 234 ? -26.464 -2.820 4.211 1.00 97.19 234 LEU A N 1
ATOM 1836 C CA . LEU A 1 234 ? -26.650 -1.370 4.336 1.00 97.19 234 LEU A CA 1
ATOM 1837 C C . LEU A 1 234 ? -26.835 -0.703 2.966 1.00 97.19 234 LEU A C 1
ATOM 1839 O O . LEU A 1 234 ? -27.517 0.316 2.852 1.00 97.19 234 LEU A O 1
ATOM 1843 N N . GLY A 1 235 ? -26.223 -1.279 1.930 1.00 94.56 235 GLY A N 1
ATOM 1844 C CA . GLY A 1 235 ? -26.281 -0.792 0.559 1.00 94.56 235 GLY A CA 1
ATOM 1845 C C . GLY A 1 235 ? -25.542 0.533 0.337 1.00 94.56 235 GLY A C 1
ATOM 1846 O O . GLY A 1 235 ? -24.938 1.131 1.233 1.00 94.56 235 GLY A O 1
ATOM 1847 N N . SER A 1 236 ? -25.595 1.025 -0.901 1.00 90.81 236 SER A N 1
ATOM 1848 C CA . SER A 1 236 ? -24.876 2.235 -1.334 1.00 90.81 236 SER A CA 1
ATOM 1849 C C . SER A 1 236 ? -25.459 3.544 -0.784 1.00 90.81 236 SER A C 1
ATOM 1851 O O . SER A 1 236 ? -24.774 4.566 -0.763 1.00 90.81 236 SER A O 1
ATOM 1853 N N . GLY A 1 237 ? -26.718 3.532 -0.336 1.00 92.56 237 GLY A N 1
ATOM 1854 C CA . GLY A 1 237 ? -27.405 4.707 0.205 1.00 92.56 237 GLY A CA 1
ATOM 1855 C C . GLY A 1 237 ? -27.056 5.036 1.659 1.00 92.56 237 GLY A C 1
ATOM 1856 O O . GLY A 1 237 ? -27.372 6.136 2.115 1.00 92.56 237 GLY A O 1
ATOM 1857 N N . PHE A 1 238 ? -26.412 4.112 2.382 1.00 95.38 238 PHE A N 1
ATOM 1858 C CA . PHE A 1 238 ? -26.091 4.277 3.798 1.00 95.38 238 PHE A CA 1
ATOM 1859 C C . PHE A 1 238 ? -25.225 5.516 4.061 1.00 95.38 238 PHE A C 1
ATOM 1861 O O . PHE A 1 238 ? -24.328 5.854 3.285 1.00 95.38 238 PHE A O 1
ATOM 1868 N N . LYS A 1 239 ? -25.502 6.196 5.178 1.00 91.69 239 LYS A N 1
ATOM 1869 C CA . LYS A 1 239 ? -24.757 7.361 5.666 1.00 91.69 239 LYS A CA 1
ATOM 1870 C C . LYS A 1 239 ? -24.330 7.106 7.106 1.00 91.69 239 LYS A C 1
ATOM 1872 O O . LYS A 1 239 ? -25.167 6.783 7.943 1.00 91.69 239 LYS A O 1
ATOM 1877 N N . GLY A 1 240 ? -23.046 7.294 7.391 1.00 91.69 240 GLY A N 1
ATOM 1878 C CA . GLY A 1 240 ? -22.456 7.065 8.709 1.00 91.69 240 GLY A CA 1
ATOM 1879 C C . GLY A 1 240 ? -21.202 6.203 8.617 1.00 91.69 240 GLY A C 1
ATOM 1880 O O . GLY A 1 240 ? -20.764 5.862 7.521 1.00 91.69 240 GLY A O 1
ATOM 1881 N N . ARG A 1 241 ? -20.629 5.850 9.772 1.00 93.88 241 ARG A N 1
ATOM 1882 C CA . ARG A 1 241 ? -19.499 4.917 9.834 1.00 93.88 241 ARG A CA 1
ATOM 1883 C C . ARG A 1 241 ? -20.000 3.484 9.754 1.00 93.88 241 ARG A C 1
ATOM 1885 O O . ARG A 1 241 ? -20.904 3.097 10.495 1.00 93.88 241 ARG A O 1
ATOM 1892 N N . SER A 1 242 ? -19.373 2.683 8.909 1.00 96.94 242 SER A N 1
ATOM 1893 C CA . SER A 1 242 ? -19.569 1.239 8.884 1.00 96.94 242 SER A CA 1
ATOM 1894 C C . SER A 1 242 ? -18.239 0.497 8.801 1.00 96.94 242 SER A C 1
ATOM 1896 O O . SER A 1 242 ? -17.207 1.036 8.384 1.00 96.94 242 SER A O 1
ATOM 1898 N N . ALA A 1 243 ? -18.259 -0.755 9.237 1.00 97.62 243 ALA A N 1
ATOM 1899 C CA . ALA A 1 243 ? -17.116 -1.650 9.171 1.00 97.62 243 ALA A CA 1
ATOM 1900 C C . ALA A 1 243 ? -17.577 -3.055 8.795 1.00 97.62 243 ALA A C 1
ATOM 1902 O O . ALA A 1 243 ? -18.714 -3.444 9.063 1.00 97.62 243 ALA A O 1
ATOM 1903 N N . PHE A 1 244 ? -16.686 -3.830 8.198 1.00 98.00 244 PHE A N 1
ATOM 1904 C CA . PHE A 1 244 ? -16.877 -5.252 8.005 1.00 98.00 244 PHE A CA 1
ATOM 1905 C C . PHE A 1 244 ? -16.534 -6.013 9.284 1.00 98.00 244 PHE A C 1
ATOM 1907 O O . PHE A 1 244 ? -15.450 -5.848 9.854 1.00 98.00 244 PHE A O 1
ATOM 1914 N N . ALA A 1 245 ? -17.453 -6.883 9.695 1.00 96.50 245 ALA A N 1
ATOM 1915 C CA . ALA A 1 245 ? -17.132 -8.041 10.512 1.00 96.50 245 ALA A CA 1
ATOM 1916 C C . ALA A 1 245 ? -16.716 -9.184 9.576 1.00 96.50 245 ALA A C 1
ATOM 1918 O O . ALA A 1 245 ? -17.396 -9.432 8.578 1.00 96.50 245 ALA A O 1
ATOM 1919 N N . TYR A 1 246 ? -15.605 -9.850 9.884 1.00 96.88 246 TYR A N 1
ATOM 1920 C CA . TYR A 1 246 ? -15.094 -10.969 9.098 1.00 96.88 246 TYR A CA 1
ATOM 1921 C C . TYR A 1 246 ? -15.384 -12.294 9.802 1.00 96.88 246 TYR A C 1
ATOM 1923 O O . TYR A 1 246 ? -15.046 -12.462 10.973 1.00 96.88 246 TYR A O 1
ATOM 1931 N N . ASP A 1 247 ? -15.993 -13.222 9.073 1.00 96.12 247 ASP A N 1
ATOM 1932 C CA . ASP A 1 247 ? -16.140 -14.618 9.462 1.00 96.12 247 ASP A CA 1
ATOM 1933 C C . ASP A 1 247 ? -15.135 -15.468 8.677 1.00 96.12 247 ASP A C 1
ATOM 1935 O O . ASP A 1 247 ? -15.246 -15.627 7.458 1.00 96.12 247 ASP A O 1
ATOM 1939 N N . ALA A 1 248 ? -14.158 -16.023 9.393 1.00 94.50 248 ALA A N 1
ATOM 1940 C CA . ALA A 1 248 ? -13.104 -16.843 8.816 1.00 94.50 248 ALA A CA 1
ATOM 1941 C C . ALA A 1 248 ? -13.601 -18.211 8.323 1.00 94.50 248 ALA A C 1
ATOM 1943 O O . ALA A 1 248 ? -13.018 -18.754 7.388 1.00 94.50 248 ALA A O 1
ATOM 1944 N N . GLN A 1 249 ? -14.669 -18.767 8.909 1.00 94.44 249 GLN A N 1
ATOM 1945 C CA . GLN A 1 249 ? -15.174 -20.091 8.523 1.00 94.44 249 GLN A CA 1
ATOM 1946 C C . GLN A 1 249 ? -15.844 -20.050 7.152 1.00 94.44 249 GLN A C 1
ATOM 1948 O O . GLN A 1 249 ? -15.626 -20.928 6.319 1.00 94.44 249 GLN A O 1
ATOM 1953 N N . SER A 1 250 ? -16.647 -19.016 6.912 1.00 95.94 250 SER A N 1
ATOM 1954 C CA . SER A 1 250 ? -17.331 -18.802 5.636 1.00 95.94 250 SER A CA 1
ATOM 1955 C C . SER A 1 250 ? -16.555 -17.898 4.671 1.00 95.94 250 SER A C 1
ATOM 1957 O O . SER A 1 250 ? -17.033 -17.649 3.565 1.00 95.94 250 SER A O 1
ATOM 1959 N N . ASN A 1 251 ? -15.384 -17.388 5.077 1.00 95.50 251 ASN A N 1
ATOM 1960 C CA . ASN A 1 251 ? -14.612 -16.369 4.359 1.00 95.50 251 ASN A CA 1
ATOM 1961 C C . ASN A 1 251 ? -15.512 -15.210 3.880 1.00 95.50 251 ASN A C 1
ATOM 1963 O O . ASN A 1 251 ? -15.528 -14.843 2.701 1.00 95.50 251 ASN A O 1
ATOM 1967 N N . THR A 1 252 ? -16.324 -14.673 4.795 1.00 97.81 252 THR A N 1
ATOM 1968 C CA . THR A 1 252 ? -17.356 -13.676 4.482 1.00 97.81 252 THR A CA 1
ATOM 1969 C C . THR A 1 252 ? -17.161 -12.403 5.292 1.00 97.81 252 THR A C 1
ATOM 1971 O O . THR A 1 252 ? -16.976 -12.421 6.506 1.00 97.81 252 THR A O 1
ATOM 1974 N N . LEU A 1 253 ? -17.248 -11.268 4.608 1.00 97.88 253 LEU A N 1
ATOM 1975 C CA . LEU A 1 253 ? -17.306 -9.934 5.180 1.00 97.88 253 LEU A CA 1
ATOM 1976 C C . LEU A 1 253 ? -18.757 -9.474 5.217 1.00 97.88 253 LEU A C 1
ATOM 1978 O O . LEU A 1 253 ? -19.393 -9.328 4.175 1.00 97.88 253 LEU A O 1
ATOM 1982 N N . THR A 1 254 ? -19.272 -9.187 6.407 1.00 98.25 254 THR A N 1
ATOM 1983 C CA . THR A 1 254 ? -20.601 -8.589 6.571 1.00 98.25 254 THR A CA 1
ATOM 1984 C C . THR A 1 254 ? -20.454 -7.135 6.982 1.00 98.25 254 THR A C 1
ATOM 1986 O O . THR A 1 254 ? -19.882 -6.845 8.036 1.00 98.25 254 THR A O 1
ATOM 1989 N N . ARG A 1 255 ? -20.959 -6.206 6.165 1.00 98.12 255 ARG A N 1
ATOM 1990 C CA . ARG A 1 255 ? -20.931 -4.776 6.493 1.00 98.12 255 ARG A CA 1
ATOM 1991 C C . ARG A 1 255 ? -21.936 -4.490 7.604 1.00 98.12 255 ARG A C 1
ATOM 1993 O O . ARG A 1 255 ? -23.107 -4.850 7.509 1.00 98.12 255 ARG A O 1
ATOM 2000 N N . GLN A 1 256 ? -21.476 -3.822 8.651 1.00 97.88 256 GLN A N 1
ATOM 2001 C CA . GLN A 1 256 ? -22.271 -3.466 9.819 1.00 97.88 256 GLN A CA 1
ATOM 2002 C C . GLN A 1 256 ? -22.190 -1.966 10.066 1.00 97.88 256 GLN A C 1
ATOM 2004 O O . GLN A 1 256 ? -21.110 -1.372 10.012 1.00 97.88 256 GLN A O 1
ATOM 2009 N N . ALA A 1 257 ? -23.337 -1.360 10.366 1.00 97.19 257 ALA A N 1
ATOM 2010 C CA . ALA A 1 257 ? -23.377 0.018 10.821 1.00 97.19 257 ALA A CA 1
ATOM 2011 C C . ALA A 1 257 ? -22.717 0.089 12.200 1.00 97.19 257 ALA A C 1
ATOM 2013 O O . ALA A 1 257 ? -23.001 -0.733 13.075 1.00 97.19 257 ALA A O 1
ATOM 2014 N N . LEU A 1 258 ? -21.838 1.065 12.389 1.00 94.44 258 LEU A N 1
ATOM 2015 C CA . LEU A 1 258 ? -21.339 1.395 13.712 1.00 94.44 258 LEU A CA 1
ATOM 2016 C C . LEU A 1 258 ? -22.276 2.419 14.355 1.00 94.44 258 LEU A C 1
ATOM 2018 O O . LEU A 1 258 ? -22.869 3.233 13.638 1.00 94.44 258 LEU A O 1
ATOM 2022 N N . PRO A 1 259 ? -22.416 2.411 15.691 1.00 89.31 259 PRO A N 1
ATOM 2023 C CA . PRO A 1 259 ? -23.146 3.457 16.385 1.00 89.31 259 PRO A CA 1
ATOM 2024 C C . PRO A 1 259 ? -22.627 4.839 15.984 1.00 89.31 259 PRO A C 1
ATOM 2026 O O . PRO A 1 259 ? -21.419 5.039 15.797 1.00 89.31 259 PRO A O 1
ATOM 2029 N N . SER A 1 260 ? -23.544 5.800 15.862 1.00 82.88 260 SER A N 1
ATOM 2030 C CA . SER A 1 260 ? -23.165 7.199 15.681 1.00 82.88 260 SER A CA 1
ATOM 2031 C C . SER A 1 260 ? -22.208 7.591 16.807 1.00 82.88 260 SER A C 1
ATOM 2033 O O . SER A 1 260 ? -22.543 7.363 17.970 1.00 82.88 260 SER A O 1
ATOM 2035 N N . PRO A 1 261 ? -21.029 8.153 16.496 1.00 77.94 261 PRO A N 1
ATOM 2036 C CA . PRO A 1 261 ? -20.061 8.495 17.524 1.00 77.94 261 PRO A CA 1
ATOM 2037 C C . PRO A 1 261 ? -20.643 9.570 18.446 1.00 77.94 261 PRO A C 1
ATOM 2039 O O . PRO A 1 261 ? -20.755 10.736 18.069 1.00 77.94 261 PRO A O 1
ATOM 2042 N N . SER A 1 262 ? -21.022 9.167 19.655 1.00 81.44 262 SER A N 1
ATOM 2043 C CA . SER A 1 262 ? -21.534 10.036 20.713 1.00 81.44 262 SER A CA 1
ATOM 2044 C C . SER A 1 262 ? -20.684 9.864 21.963 1.00 81.44 262 SER A C 1
ATOM 2046 O O . SER A 1 262 ? -20.411 8.734 22.361 1.00 81.44 262 SER A O 1
ATOM 2048 N N . GLY A 1 263 ? -20.297 10.967 22.599 1.00 87.56 263 GLY A N 1
ATOM 2049 C CA . GLY A 1 263 ? -19.384 10.926 23.737 1.00 87.56 263 GLY A CA 1
ATOM 2050 C C . GLY A 1 263 ? -17.948 10.646 23.299 1.00 87.56 263 GLY A C 1
ATOM 2051 O O . GLY A 1 263 ? -17.524 11.103 22.233 1.00 87.56 263 GLY A O 1
ATOM 2052 N N . THR A 1 264 ? -17.208 9.936 24.146 1.00 91.06 264 THR A N 1
ATOM 2053 C CA . THR A 1 264 ? -15.789 9.650 23.935 1.00 91.06 264 THR A CA 1
ATOM 2054 C C . THR A 1 264 ? -15.577 8.230 23.412 1.00 91.06 264 THR A C 1
ATOM 2056 O O . THR A 1 264 ? -16.158 7.278 23.933 1.00 91.06 264 THR A O 1
ATOM 2059 N N . GLU A 1 265 ? -14.741 8.096 22.386 1.00 93.00 265 GLU A N 1
ATOM 2060 C CA . GLU A 1 265 ? -14.376 6.832 21.744 1.00 93.00 265 GLU A CA 1
ATOM 2061 C C . GLU A 1 265 ? -12.877 6.838 21.451 1.00 93.00 265 GLU A C 1
ATOM 2063 O O . GLU A 1 265 ? -12.343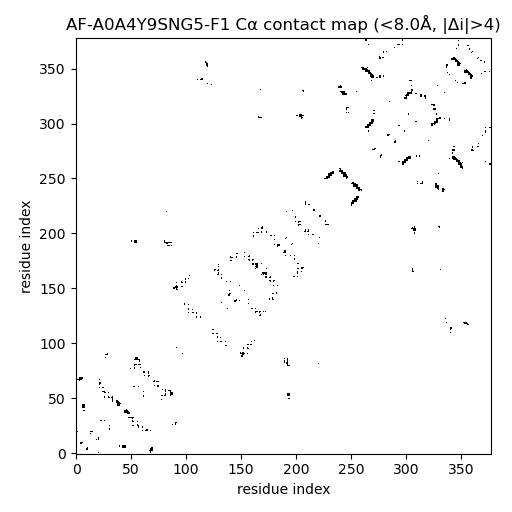 7.826 20.949 1.00 93.00 265 GLU A O 1
ATOM 2068 N N . LEU A 1 266 ? -12.195 5.737 21.740 1.00 94.50 266 LEU A N 1
ATOM 2069 C CA . LEU A 1 266 ? -10.825 5.521 21.298 1.00 94.50 266 LEU A CA 1
ATOM 2070 C C . LEU A 1 266 ? -10.842 4.631 20.055 1.00 94.50 266 LEU A C 1
ATOM 2072 O O . LEU A 1 266 ? -11.350 3.517 20.109 1.00 94.50 266 LEU A O 1
ATOM 2076 N N . VAL A 1 267 ? -10.256 5.077 18.949 1.00 95.56 267 VAL A N 1
ATOM 2077 C CA . VAL A 1 267 ? -10.035 4.224 17.776 1.00 95.56 267 VAL A CA 1
ATOM 2078 C C . VAL A 1 267 ? -8.565 3.857 17.697 1.00 95.56 267 VAL A C 1
ATOM 2080 O O . VAL A 1 267 ? -7.708 4.736 17.683 1.00 95.56 267 VAL A O 1
ATOM 2083 N N . MET A 1 268 ? -8.271 2.565 17.614 1.00 96.62 268 MET A N 1
ATOM 2084 C CA . MET A 1 268 ? -6.923 2.065 17.370 1.00 96.62 268 MET A CA 1
ATOM 2085 C C . MET A 1 268 ? -6.865 1.451 15.975 1.00 96.62 268 MET A C 1
ATOM 2087 O O . MET A 1 268 ? -7.645 0.555 15.663 1.00 96.62 268 MET A O 1
ATOM 2091 N N . VAL A 1 269 ? -5.939 1.929 15.149 1.00 96.81 269 VAL A N 1
ATOM 2092 C CA . VAL A 1 269 ? -5.657 1.380 13.822 1.00 96.81 269 VAL A CA 1
ATOM 2093 C C . VAL A 1 269 ? -4.409 0.510 13.910 1.00 96.81 269 VAL A C 1
ATOM 2095 O O . VAL A 1 269 ? -3.370 0.967 14.385 1.00 96.81 269 VAL A O 1
ATOM 2098 N N . VAL A 1 270 ? -4.507 -0.729 13.442 1.00 96.69 270 VAL A N 1
ATOM 2099 C CA . VAL A 1 270 ? -3.416 -1.714 13.397 1.00 96.69 270 VAL A CA 1
ATOM 2100 C C . VAL A 1 270 ? -3.242 -2.266 11.986 1.00 96.69 270 VAL A C 1
ATOM 2102 O O . VAL A 1 270 ? -4.114 -2.083 11.133 1.00 96.69 270 VAL A O 1
ATOM 2105 N N . GLY A 1 271 ? -2.112 -2.926 11.736 1.00 93.56 271 GLY A N 1
ATOM 2106 C CA . GLY A 1 271 ? -1.882 -3.629 10.478 1.00 93.56 271 GLY A CA 1
ATOM 2107 C C . GLY A 1 271 ? -0.960 -4.837 10.617 1.00 93.56 271 GLY A C 1
ATOM 2108 O O . GLY A 1 271 ? -0.121 -4.887 11.519 1.00 93.56 271 GLY A O 1
ATOM 2109 N N . ALA A 1 272 ? -1.113 -5.800 9.716 1.00 88.62 272 ALA A N 1
ATOM 2110 C CA . ALA A 1 272 ? -0.368 -7.050 9.681 1.00 88.62 272 ALA A CA 1
ATOM 2111 C C . ALA A 1 272 ? 1.085 -6.828 9.236 1.00 88.62 272 ALA A C 1
ATOM 2113 O O . ALA A 1 272 ? 1.384 -5.975 8.399 1.00 88.62 272 ALA A O 1
ATOM 2114 N N . GLY A 1 273 ? 2.012 -7.617 9.789 1.00 83.62 273 GLY A N 1
ATOM 2115 C CA . GLY A 1 273 ? 3.441 -7.526 9.463 1.00 83.62 273 GLY A CA 1
ATOM 2116 C C . GLY A 1 273 ? 4.124 -6.248 9.969 1.00 83.62 273 GLY A C 1
ATOM 2117 O O . GLY A 1 273 ? 5.283 -5.995 9.638 1.00 83.62 273 GLY A O 1
ATOM 2118 N N . CYS A 1 274 ? 3.428 -5.436 10.770 1.00 89.62 274 CYS A N 1
ATOM 2119 C CA . CYS A 1 274 ? 3.990 -4.284 11.456 1.00 89.62 274 CYS A CA 1
ATOM 2120 C C . CYS A 1 274 ? 4.385 -4.679 12.882 1.00 89.62 274 CYS A C 1
ATOM 2122 O O . CYS A 1 274 ? 3.526 -4.790 13.753 1.00 89.62 274 CYS A O 1
ATOM 2124 N N . HIS A 1 275 ? 5.691 -4.774 13.147 1.00 88.31 275 HIS A N 1
ATOM 2125 C CA . HIS A 1 275 ? 6.215 -5.149 14.467 1.00 88.31 275 HIS A CA 1
ATOM 2126 C C . HIS A 1 275 ? 5.659 -4.286 15.617 1.00 88.31 275 HIS A C 1
ATOM 2128 O O . HIS A 1 275 ? 5.348 -4.793 16.689 1.00 88.31 275 HIS A O 1
ATOM 2134 N N . ASN A 1 276 ? 5.461 -2.984 15.387 1.00 92.50 276 ASN A N 1
ATOM 2135 C CA . ASN A 1 276 ? 4.874 -2.095 16.392 1.00 92.50 276 ASN A CA 1
ATOM 2136 C C . ASN A 1 276 ? 3.393 -2.407 16.659 1.00 92.50 276 ASN A C 1
ATOM 2138 O O . ASN A 1 276 ? 2.934 -2.234 17.786 1.00 92.50 276 ASN A O 1
ATOM 2142 N N . SER A 1 277 ? 2.641 -2.841 15.640 1.00 94.75 277 SER A N 1
ATOM 2143 C CA . SER A 1 277 ? 1.241 -3.246 15.814 1.00 94.75 277 SER A CA 1
ATOM 2144 C C . SER A 1 277 ? 1.175 -4.546 16.608 1.00 94.75 277 SER A C 1
ATOM 2146 O O . SER A 1 277 ? 0.403 -4.618 17.561 1.00 94.75 277 SER A O 1
ATOM 2148 N N . ASP A 1 278 ? 2.041 -5.512 16.290 1.00 93.31 278 ASP A N 1
ATOM 2149 C CA . ASP A 1 278 ? 2.148 -6.780 17.020 1.00 93.31 278 ASP A CA 1
ATOM 2150 C C . ASP A 1 278 ? 2.494 -6.541 18.498 1.00 93.31 278 ASP A C 1
ATOM 2152 O O . ASP A 1 278 ? 1.808 -7.044 19.386 1.00 93.31 278 ASP A O 1
ATOM 2156 N N . ASN A 1 279 ? 3.490 -5.693 18.778 1.00 94.00 279 ASN A N 1
ATOM 2157 C CA . ASN A 1 279 ? 3.888 -5.347 20.146 1.00 94.00 279 ASN A CA 1
ATOM 2158 C C . ASN A 1 279 ? 2.758 -4.659 20.930 1.00 94.00 279 ASN A C 1
ATOM 2160 O O . ASN A 1 279 ? 2.551 -4.959 22.107 1.00 94.00 279 ASN A O 1
ATOM 2164 N N . ALA A 1 280 ? 2.013 -3.751 20.292 1.00 95.81 280 ALA A N 1
ATOM 2165 C CA . ALA A 1 280 ? 0.888 -3.071 20.928 1.00 95.81 280 ALA A CA 1
ATOM 2166 C C . ALA A 1 280 ? -0.266 -4.034 21.237 1.00 95.81 280 ALA A C 1
ATOM 2168 O O . ALA A 1 280 ? -0.800 -4.029 22.347 1.00 95.81 280 ALA A O 1
ATOM 2169 N N . LEU A 1 281 ? -0.628 -4.883 20.273 1.00 96.31 281 LEU A N 1
ATOM 2170 C CA . LEU A 1 281 ? -1.659 -5.905 20.428 1.00 96.31 281 LEU A CA 1
ATOM 2171 C C . LEU A 1 281 ? -1.283 -6.911 21.524 1.00 96.31 281 LEU A C 1
ATOM 2173 O O . LEU A 1 281 ? -2.107 -7.191 22.395 1.00 96.31 281 LEU A O 1
ATOM 2177 N N . GLN A 1 282 ? -0.033 -7.376 21.552 1.00 94.81 282 GLN A N 1
ATOM 2178 C CA . GLN A 1 282 ? 0.471 -8.272 22.593 1.00 94.81 282 GLN A CA 1
ATOM 2179 C C . GLN A 1 282 ? 0.413 -7.618 23.982 1.00 94.81 282 GLN A C 1
ATOM 2181 O O . GLN A 1 282 ? -0.121 -8.202 24.922 1.00 94.81 282 GLN A O 1
ATOM 2186 N N . ALA A 1 283 ? 0.863 -6.365 24.111 1.00 94.75 283 ALA A N 1
ATOM 2187 C CA . ALA A 1 283 ? 0.811 -5.637 25.379 1.00 94.75 283 ALA A CA 1
ATOM 2188 C C . ALA A 1 283 ? -0.625 -5.425 25.899 1.00 94.75 283 ALA A C 1
ATOM 2190 O O . ALA A 1 283 ? -0.843 -5.392 27.112 1.00 94.75 283 ALA A O 1
ATOM 2191 N N . ILE A 1 284 ? -1.603 -5.276 24.998 1.00 94.62 284 ILE A N 1
ATOM 2192 C CA . ILE A 1 284 ? -3.031 -5.216 25.344 1.00 94.62 284 ILE A CA 1
ATOM 2193 C C . ILE A 1 284 ? -3.549 -6.601 25.749 1.00 94.62 284 ILE A C 1
ATOM 2195 O O . ILE A 1 284 ? -4.280 -6.715 26.734 1.00 94.62 284 ILE A O 1
ATOM 2199 N N . HIS A 1 285 ? -3.182 -7.652 25.015 1.00 94.50 285 HIS A N 1
ATOM 2200 C CA . HIS A 1 285 ? -3.588 -9.026 25.310 1.00 94.50 285 HIS A CA 1
ATOM 2201 C C . HIS A 1 285 ? -3.131 -9.470 26.708 1.00 94.50 285 HIS A C 1
ATOM 2203 O O . HIS A 1 285 ? -3.926 -10.023 27.468 1.00 94.50 285 HIS A O 1
ATOM 2209 N N . ASP A 1 286 ? -1.901 -9.130 27.086 1.00 95.25 286 ASP A N 1
ATOM 2210 C CA . ASP A 1 286 ? -1.284 -9.584 28.335 1.00 95.25 286 ASP A CA 1
ATOM 2211 C C . ASP A 1 286 ? -1.731 -8.804 29.588 1.00 95.25 286 ASP A C 1
ATOM 2213 O O . ASP A 1 286 ? -1.408 -9.199 30.710 1.00 95.25 286 ASP A O 1
ATOM 2217 N N . ASP A 1 287 ? -2.484 -7.703 29.446 1.00 95.50 287 ASP A N 1
ATOM 2218 C CA . ASP A 1 287 ? -2.907 -6.858 30.573 1.00 95.50 287 ASP A CA 1
ATOM 2219 C C . ASP A 1 287 ? -4.431 -6.687 30.667 1.00 95.50 287 ASP A C 1
ATOM 2221 O O . ASP A 1 287 ? -5.028 -5.760 30.115 1.00 95.50 287 ASP A O 1
ATOM 2225 N N . ALA A 1 288 ? -5.065 -7.528 31.486 1.00 94.44 288 ALA A N 1
ATOM 2226 C CA . ALA A 1 288 ? -6.503 -7.477 31.744 1.00 94.44 288 ALA A CA 1
ATOM 2227 C C . ALA A 1 288 ? -7.001 -6.129 32.316 1.00 94.44 288 ALA A C 1
ATOM 2229 O O . ALA A 1 288 ? -8.142 -5.736 32.049 1.00 94.44 288 ALA A O 1
ATOM 2230 N N . ALA A 1 289 ? -6.177 -5.408 33.088 1.00 94.25 289 ALA A N 1
ATOM 2231 C CA . ALA A 1 289 ? -6.545 -4.103 33.636 1.00 94.25 289 ALA A CA 1
ATOM 2232 C C . ALA A 1 289 ? -6.549 -3.028 32.540 1.00 94.25 289 ALA A C 1
ATOM 2234 O O . ALA A 1 289 ? -7.473 -2.211 32.483 1.00 94.25 289 ALA A O 1
ATOM 2235 N N . LEU A 1 290 ? -5.572 -3.065 31.629 1.00 94.19 290 LEU A N 1
ATOM 2236 C CA . LEU A 1 290 ? -5.559 -2.213 30.440 1.00 94.19 290 LEU A CA 1
ATOM 2237 C C . LEU A 1 290 ? -6.761 -2.511 29.538 1.00 94.19 290 LEU A C 1
ATOM 2239 O O . LEU A 1 290 ? -7.453 -1.582 29.127 1.00 94.19 290 LEU A O 1
ATOM 2243 N N . GLN A 1 291 ? -7.085 -3.784 29.300 1.00 93.69 291 GLN A N 1
ATOM 2244 C CA . GLN A 1 291 ? -8.275 -4.152 28.524 1.00 93.69 291 GLN A CA 1
ATOM 2245 C C . GLN A 1 291 ? -9.570 -3.612 29.143 1.00 93.69 291 GLN A C 1
ATOM 2247 O O . GLN A 1 291 ? -10.455 -3.140 28.430 1.00 93.69 291 GLN A O 1
ATOM 2252 N N . ALA A 1 292 ? -9.701 -3.663 30.473 1.00 92.25 292 ALA A N 1
ATOM 2253 C CA . ALA A 1 292 ? -10.862 -3.109 31.164 1.00 92.25 292 ALA A CA 1
ATOM 2254 C C . ALA A 1 292 ? -10.969 -1.588 30.972 1.00 92.25 292 ALA A C 1
ATOM 2256 O O . ALA A 1 292 ? -12.058 -1.090 30.684 1.00 92.25 292 ALA A O 1
ATOM 2257 N N . ARG A 1 293 ? -9.844 -0.864 31.056 1.00 92.81 293 ARG A N 1
ATOM 2258 C CA . ARG A 1 293 ? -9.794 0.579 30.771 1.00 92.81 293 ARG A CA 1
ATOM 2259 C C . ARG A 1 293 ? -10.164 0.894 29.323 1.00 92.81 293 ARG A C 1
ATOM 2261 O O . ARG A 1 293 ? -10.983 1.775 29.090 1.00 92.81 293 ARG A O 1
ATOM 2268 N N . LEU A 1 294 ? -9.624 0.143 28.363 1.00 93.62 294 LEU A N 1
ATOM 2269 C CA . LEU A 1 294 ? -9.913 0.309 26.936 1.00 93.62 294 LEU A CA 1
ATOM 2270 C C . LEU A 1 294 ? -11.396 0.088 26.616 1.00 93.62 294 LEU A C 1
ATOM 2272 O O . LEU A 1 294 ? -11.984 0.864 25.865 1.00 93.62 294 LEU A O 1
ATOM 2276 N N . ARG A 1 295 ? -12.034 -0.911 27.238 1.00 91.00 295 ARG A N 1
ATOM 2277 C CA . ARG A 1 295 ? -13.491 -1.097 27.132 1.00 91.00 295 ARG A CA 1
ATOM 2278 C C . ARG A 1 295 ? -14.263 0.085 27.717 1.00 91.00 295 ARG A C 1
ATOM 2280 O O . ARG A 1 295 ? -15.226 0.528 27.105 1.00 91.00 295 ARG A O 1
ATOM 2287 N N . GLY A 1 296 ? -13.825 0.620 28.859 1.00 89.38 296 GLY A N 1
ATOM 2288 C CA . GLY A 1 296 ? -14.402 1.834 29.449 1.00 89.38 296 GLY A CA 1
ATOM 2289 C C . GLY A 1 296 ? -14.266 3.077 28.558 1.00 89.38 296 GLY A C 1
ATOM 2290 O O . GLY A 1 296 ? -15.128 3.947 28.596 1.00 89.38 296 GLY A O 1
ATOM 2291 N N . ALA A 1 297 ? -13.229 3.129 27.716 1.00 90.62 297 ALA A N 1
ATOM 2292 C CA . ALA A 1 297 ? -12.996 4.182 26.725 1.00 90.62 297 ALA A CA 1
ATOM 2293 C C . ALA A 1 297 ? -13.694 3.936 25.370 1.00 90.62 297 ALA A C 1
ATOM 2295 O O . ALA A 1 297 ? -13.406 4.636 24.398 1.00 90.62 297 ALA A O 1
ATOM 2296 N N . ASN A 1 298 ? -14.582 2.937 25.287 1.00 92.44 298 ASN A N 1
ATOM 2297 C CA . ASN A 1 298 ? -15.249 2.514 24.054 1.00 92.44 298 ASN A CA 1
ATOM 2298 C C . ASN A 1 298 ? -14.259 2.213 22.913 1.00 92.44 298 ASN A C 1
ATOM 2300 O O . ASN A 1 298 ? -14.456 2.676 21.792 1.00 92.44 298 ASN A O 1
ATOM 2304 N N . LEU A 1 299 ? -13.179 1.469 23.195 1.00 94.25 299 LEU A N 1
ATOM 2305 C CA . LEU A 1 299 ? -12.190 1.115 22.175 1.00 94.25 299 LEU A CA 1
ATOM 2306 C C . LEU A 1 299 ? -12.847 0.452 20.955 1.00 94.25 299 LEU A C 1
ATOM 2308 O O . LEU A 1 299 ? -13.505 -0.585 21.068 1.00 94.25 299 LEU A O 1
ATOM 2312 N N . LEU A 1 300 ? -12.551 0.999 19.780 1.00 95.50 300 LEU A N 1
ATOM 2313 C CA . LEU A 1 300 ? -12.810 0.397 18.487 1.00 95.50 300 LEU A CA 1
ATOM 2314 C C . LEU A 1 300 ? -11.479 0.084 17.800 1.00 95.50 300 LEU A C 1
ATOM 2316 O O . LEU A 1 300 ? -10.742 0.979 17.392 1.00 95.50 300 LEU A O 1
ATOM 2320 N N . LEU A 1 301 ? -11.176 -1.204 17.683 1.00 97.00 301 LEU A N 1
ATOM 2321 C CA . LEU A 1 301 ? -9.964 -1.690 17.041 1.00 97.00 301 LEU A CA 1
ATOM 2322 C C . LEU A 1 301 ? -10.240 -1.982 15.562 1.00 97.00 301 LEU A C 1
ATOM 2324 O O . LEU A 1 301 ? -11.175 -2.719 15.231 1.00 97.00 301 LEU A O 1
ATOM 2328 N N . VAL A 1 302 ? -9.447 -1.397 14.667 1.00 97.12 302 VAL A N 1
ATOM 2329 C CA . VAL A 1 302 ? -9.652 -1.506 13.221 1.00 97.12 302 VAL A CA 1
ATOM 2330 C C . VAL A 1 302 ? -8.365 -1.714 12.435 1.00 97.12 302 VAL A C 1
ATOM 2332 O O . VAL A 1 302 ? -7.289 -1.321 12.873 1.00 97.12 302 VAL A O 1
ATOM 2335 N N . SER A 1 303 ? -8.478 -2.302 11.244 1.00 95.31 303 SER A N 1
ATOM 2336 C CA . SER A 1 303 ? -7.416 -2.231 10.234 1.00 95.31 303 SER A CA 1
ATOM 2337 C C . SER A 1 303 ? -7.401 -0.860 9.540 1.00 95.31 303 SER A C 1
ATOM 2339 O O . SER A 1 303 ? -8.336 -0.067 9.683 1.00 95.31 303 SER A O 1
ATOM 2341 N N . ALA A 1 304 ? -6.374 -0.574 8.737 1.00 91.88 304 ALA A N 1
ATOM 2342 C CA . ALA A 1 304 ? -6.319 0.669 7.965 1.00 91.88 304 ALA A CA 1
ATOM 2343 C C . ALA A 1 304 ? -7.465 0.769 6.920 1.00 91.88 304 ALA A C 1
ATOM 2345 O O . ALA A 1 304 ? -7.766 -0.214 6.233 1.00 91.88 304 ALA A O 1
ATOM 2346 N N . PRO A 1 305 ? -8.111 1.944 6.761 1.00 89.38 305 PRO A N 1
ATOM 2347 C CA . PRO A 1 305 ? -9.258 2.120 5.866 1.00 89.38 305 PRO A CA 1
ATOM 2348 C C . PRO A 1 305 ? -8.889 2.168 4.377 1.00 89.38 305 PRO A C 1
ATOM 2350 O O . PRO A 1 305 ? -9.749 1.922 3.534 1.00 89.38 305 PRO A O 1
ATOM 2353 N N . ASN A 1 306 ? -7.634 2.482 4.053 1.00 87.25 306 ASN A N 1
ATOM 2354 C CA . ASN A 1 306 ? -7.098 2.556 2.692 1.00 87.25 306 ASN A CA 1
ATOM 2355 C C . ASN A 1 306 ? -6.337 1.288 2.260 1.00 87.25 306 ASN A C 1
ATOM 2357 O O . ASN A 1 306 ? -5.823 1.239 1.148 1.00 87.25 306 ASN A O 1
ATOM 2361 N N . ALA A 1 307 ? -6.271 0.255 3.103 1.00 89.81 307 ALA A N 1
ATOM 2362 C CA . ALA A 1 307 ? -5.579 -0.997 2.800 1.00 89.81 307 ALA A CA 1
ATOM 2363 C C . ALA A 1 307 ? -6.566 -2.130 2.455 1.00 89.81 307 ALA A C 1
ATOM 2365 O O . ALA A 1 307 ? -7.751 -2.070 2.825 1.00 89.81 307 ALA A O 1
ATOM 2366 N N . PRO A 1 308 ? -6.116 -3.199 1.770 1.00 93.06 308 PRO A N 1
ATOM 2367 C CA . PRO A 1 308 ? -6.846 -4.460 1.715 1.00 93.06 308 PRO A CA 1
ATOM 2368 C C . PRO A 1 308 ? -7.169 -4.983 3.112 1.00 93.06 308 PRO A C 1
ATOM 2370 O O . PRO A 1 308 ? -6.500 -4.664 4.091 1.00 93.06 308 PRO A O 1
ATOM 2373 N N . ILE A 1 309 ? -8.210 -5.803 3.199 1.00 93.62 309 ILE A N 1
ATOM 2374 C CA . ILE A 1 309 ? -8.641 -6.363 4.475 1.00 93.62 309 ILE A CA 1
ATOM 2375 C C . ILE A 1 309 ? -7.703 -7.500 4.869 1.00 93.62 309 ILE A C 1
ATOM 2377 O O . ILE A 1 309 ? -7.596 -8.503 4.166 1.00 93.62 309 ILE A O 1
ATOM 2381 N N . GLU A 1 310 ? -7.051 -7.342 6.014 1.00 92.00 310 GLU A N 1
ATOM 2382 C CA . GLU A 1 310 ? -6.070 -8.283 6.552 1.00 92.00 310 GLU A CA 1
ATOM 2383 C C . GLU A 1 310 ? -6.771 -9.426 7.290 1.00 92.00 310 GLU A C 1
ATOM 2385 O O . GLU A 1 310 ? -6.792 -9.506 8.519 1.00 92.00 310 GLU A O 1
ATOM 2390 N N . THR A 1 311 ? -7.390 -10.320 6.524 1.00 93.88 311 THR A N 1
ATOM 2391 C CA . THR A 1 311 ? -8.204 -11.422 7.054 1.00 93.88 311 THR A CA 1
ATOM 2392 C C . THR A 1 311 ? -7.444 -12.324 8.024 1.00 93.88 311 THR A C 1
ATOM 2394 O O . THR A 1 311 ? -8.041 -12.785 8.994 1.00 93.88 311 THR A O 1
ATOM 2397 N N . HIS A 1 312 ? -6.141 -12.539 7.819 1.00 92.88 312 HIS A N 1
ATOM 2398 C CA . HIS A 1 312 ? -5.296 -13.324 8.726 1.00 92.88 312 HIS A CA 1
ATOM 2399 C C . HIS A 1 312 ? -5.194 -12.683 10.116 1.00 92.88 312 HIS A C 1
ATOM 2401 O O . HIS A 1 312 ? -5.595 -13.303 11.098 1.00 92.88 312 HIS A O 1
ATOM 2407 N N . LEU A 1 313 ? -4.772 -11.412 10.181 1.00 94.31 313 LEU A N 1
ATOM 2408 C CA . LEU A 1 313 ? -4.686 -10.643 11.428 1.00 94.31 313 LEU A CA 1
ATOM 2409 C C . LEU A 1 313 ? -6.033 -10.625 12.162 1.00 94.31 313 LEU A C 1
ATOM 2411 O O . LEU A 1 313 ? -6.095 -10.876 13.364 1.00 94.31 313 LEU A O 1
ATOM 2415 N N . ILE A 1 314 ? -7.120 -10.361 11.430 1.00 96.31 314 ILE A N 1
ATOM 2416 C CA . ILE A 1 314 ? -8.471 -10.324 12.001 1.00 96.31 314 ILE A CA 1
ATOM 2417 C C . ILE A 1 314 ? -8.865 -11.697 12.560 1.00 96.31 314 ILE A C 1
ATOM 2419 O O . ILE A 1 314 ? -9.442 -11.767 13.641 1.00 96.31 314 ILE A O 1
ATOM 2423 N N . THR A 1 315 ? -8.556 -12.785 11.850 1.00 95.81 315 THR A N 1
ATOM 2424 C CA . THR A 1 315 ? -8.890 -14.150 12.287 1.00 95.81 315 THR A CA 1
ATOM 2425 C C . THR A 1 315 ? -8.175 -14.510 13.579 1.00 95.81 315 THR A C 1
ATOM 2427 O O . THR A 1 315 ? -8.825 -14.909 14.544 1.00 95.81 315 THR A O 1
ATOM 2430 N N . GLU A 1 316 ? -6.851 -14.359 13.602 1.00 94.88 316 GLU A N 1
ATOM 2431 C CA . GLU A 1 316 ? -6.021 -14.747 14.743 1.00 94.88 316 GLU A CA 1
ATOM 2432 C C . GLU A 1 316 ? -6.379 -13.935 15.985 1.00 94.88 316 GLU A C 1
ATOM 2434 O O . GLU A 1 316 ? -6.652 -14.497 17.049 1.00 94.88 316 GLU A O 1
ATOM 2439 N N . TRP A 1 317 ? -6.464 -12.610 15.839 1.00 96.31 317 TRP A N 1
ATOM 2440 C CA . TRP A 1 317 ? -6.782 -11.740 16.959 1.00 96.31 317 TRP A CA 1
ATOM 2441 C C . TRP A 1 317 ? -8.198 -11.968 17.485 1.00 96.31 317 TRP A C 1
ATOM 2443 O O . TRP A 1 317 ? -8.377 -12.088 18.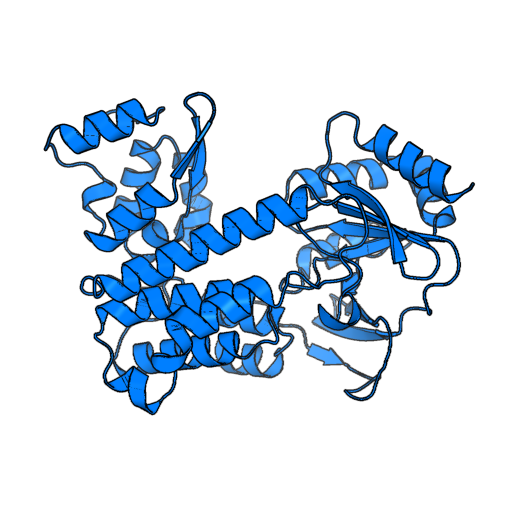696 1.00 96.31 317 TRP A O 1
ATOM 2453 N N . ASN A 1 318 ? -9.211 -12.042 16.612 1.00 96.69 318 ASN A N 1
ATOM 2454 C CA . ASN A 1 318 ? -10.604 -12.155 17.056 1.00 96.69 318 ASN A CA 1
ATOM 2455 C C . ASN A 1 318 ? -10.888 -13.505 17.723 1.00 96.69 318 ASN A C 1
ATOM 2457 O O . ASN A 1 318 ? -11.721 -13.561 18.627 1.00 96.69 318 ASN A O 1
ATOM 2461 N N . ALA A 1 319 ? -10.188 -14.570 17.316 1.00 95.62 319 ALA A N 1
ATOM 2462 C CA . ALA A 1 319 ? -10.258 -15.866 17.984 1.00 95.62 319 ALA A CA 1
ATOM 2463 C C . ALA A 1 319 ? -9.678 -15.807 19.409 1.00 95.62 319 ALA A C 1
ATOM 2465 O O . ALA A 1 319 ? -10.268 -16.364 20.334 1.00 95.62 319 ALA A O 1
ATOM 2466 N N . ALA A 1 320 ? -8.560 -15.099 19.598 1.00 94.56 320 ALA A N 1
ATOM 2467 C CA . ALA A 1 320 ? -7.917 -14.940 20.903 1.00 94.56 320 ALA A CA 1
ATOM 2468 C C . ALA A 1 320 ? -8.591 -13.881 21.802 1.00 94.56 320 ALA A C 1
ATOM 2470 O O . ALA A 1 320 ? -8.534 -13.983 23.027 1.00 94.56 320 ALA A O 1
ATOM 2471 N N . ASN A 1 321 ? -9.241 -12.870 21.216 1.00 94.62 321 ASN A N 1
ATOM 2472 C CA . ASN A 1 321 ? -9.771 -11.694 21.915 1.00 94.62 321 ASN A CA 1
ATOM 2473 C C . ASN A 1 321 ? -11.216 -11.357 21.483 1.00 94.62 321 ASN A C 1
ATOM 2475 O O . ASN A 1 321 ? -11.481 -10.248 21.005 1.00 94.62 321 ASN A O 1
ATOM 2479 N N . PRO A 1 322 ? -12.199 -12.256 21.692 1.00 93.44 322 PRO A N 1
ATOM 2480 C CA . PRO A 1 322 ? -13.568 -12.072 21.193 1.00 93.44 322 PRO A CA 1
ATOM 2481 C C . PRO A 1 322 ? -14.286 -10.837 21.764 1.00 93.44 322 PRO A C 1
ATOM 2483 O O . PRO A 1 322 ? -15.233 -10.334 21.163 1.00 93.44 322 PRO A O 1
ATOM 2486 N N . ALA A 1 323 ? -13.841 -10.321 22.914 1.00 91.62 323 ALA A N 1
ATOM 2487 C CA . ALA A 1 323 ? -14.396 -9.117 23.534 1.00 91.62 323 ALA A CA 1
ATOM 2488 C C . ALA A 1 323 ? -13.890 -7.798 22.912 1.00 91.62 323 ALA A C 1
ATOM 2490 O O . ALA A 1 323 ? -14.449 -6.744 23.210 1.00 91.62 323 ALA A O 1
ATOM 2491 N N . MET A 1 324 ? -12.837 -7.832 22.087 1.00 93.94 324 MET A N 1
ATOM 2492 C CA . MET A 1 324 ? -12.255 -6.653 21.427 1.00 93.94 324 MET A CA 1
ATOM 2493 C C . MET A 1 324 ? -11.849 -6.994 19.986 1.00 93.94 324 MET A C 1
ATOM 2495 O O . MET A 1 324 ? -10.661 -6.988 19.661 1.00 93.94 324 MET A O 1
ATOM 2499 N N . PRO A 1 325 ? -12.811 -7.333 19.115 1.00 96.38 325 PRO A N 1
ATOM 2500 C CA . PRO A 1 325 ? -12.491 -7.768 17.766 1.00 96.38 325 PRO A CA 1
ATOM 2501 C C . PRO A 1 325 ? -11.927 -6.619 16.919 1.00 96.38 325 PRO A C 1
ATOM 2503 O O . PRO A 1 325 ? -12.454 -5.504 16.951 1.00 96.38 325 PRO A O 1
ATOM 2506 N N . ILE A 1 326 ? -10.920 -6.916 16.096 1.00 97.69 326 ILE A N 1
ATOM 2507 C CA . ILE A 1 326 ? -10.528 -6.081 14.960 1.00 97.69 326 ILE A CA 1
ATOM 2508 C C . ILE A 1 326 ? -11.664 -6.119 13.935 1.00 97.69 326 ILE A C 1
ATOM 2510 O O . ILE A 1 326 ? -12.180 -7.187 13.582 1.00 97.69 326 ILE A O 1
ATOM 2514 N N . ARG A 1 327 ? -12.035 -4.942 13.431 1.00 97.19 327 ARG A N 1
ATOM 2515 C CA . ARG A 1 327 ? -12.954 -4.772 12.298 1.00 97.19 327 ARG A CA 1
ATOM 2516 C C . ARG A 1 327 ? -12.241 -4.100 11.130 1.00 97.19 327 ARG A C 1
ATOM 2518 O O . ARG A 1 327 ? -11.291 -3.353 11.328 1.00 97.19 327 ARG A O 1
ATOM 2525 N N . ALA A 1 328 ? -12.720 -4.303 9.910 1.00 96.62 328 ALA A N 1
ATOM 2526 C CA . ALA A 1 328 ? -12.160 -3.603 8.756 1.00 96.62 328 ALA A CA 1
ATOM 2527 C C . ALA A 1 328 ? -13.050 -2.416 8.361 1.00 96.62 328 ALA A C 1
ATOM 2529 O O . ALA A 1 328 ? -14.223 -2.634 8.055 1.00 96.62 328 ALA A O 1
ATOM 2530 N N . PRO A 1 329 ? -12.552 -1.169 8.336 1.00 95.94 329 PRO A N 1
ATOM 2531 C CA . PRO A 1 329 ? -13.333 -0.029 7.868 1.00 95.94 329 PRO A CA 1
ATOM 2532 C C . PRO A 1 329 ? -13.862 -0.253 6.446 1.00 95.94 329 PRO A C 1
ATOM 2534 O O . PRO A 1 329 ? -13.141 -0.758 5.576 1.00 95.94 329 PRO A O 1
ATOM 2537 N N . PHE A 1 330 ? -15.123 0.125 6.203 1.00 94.62 330 PHE A N 1
ATOM 2538 C CA . PHE A 1 330 ? -15.744 -0.060 4.891 1.00 94.62 330 PHE A CA 1
ATOM 2539 C C . PHE A 1 330 ? -15.047 0.780 3.816 1.00 94.62 330 PHE A C 1
ATOM 2541 O O . PHE A 1 330 ? -14.613 0.232 2.807 1.00 94.62 330 PHE A O 1
ATOM 2548 N N . SER A 1 331 ? -14.898 2.088 4.041 1.00 89.31 331 SER A N 1
ATOM 2549 C CA . SER A 1 331 ? -14.252 3.004 3.097 1.00 89.31 331 SER A CA 1
ATOM 2550 C C . SER A 1 331 ? -13.532 4.150 3.804 1.00 89.31 331 SER A C 1
ATOM 2552 O O . SER A 1 331 ? -13.907 4.548 4.908 1.00 89.31 331 SER A O 1
ATOM 2554 N N . VAL A 1 332 ? -12.543 4.736 3.125 1.00 87.56 332 VAL A N 1
ATOM 2555 C CA . VAL A 1 332 ? -11.860 5.961 3.578 1.00 87.56 332 VAL A CA 1
ATOM 2556 C C . VAL A 1 332 ? -12.855 7.105 3.793 1.00 87.56 332 VAL A C 1
ATOM 2558 O O . VAL A 1 332 ? -12.746 7.835 4.771 1.00 87.56 332 VAL A O 1
ATOM 2561 N N . GLN A 1 333 ? -13.869 7.240 2.932 1.00 87.00 333 GLN A N 1
ATOM 2562 C CA . GLN A 1 333 ? -14.820 8.351 3.004 1.00 87.00 333 GLN A CA 1
ATOM 2563 C C . GLN A 1 333 ? -15.705 8.309 4.257 1.00 87.00 333 GLN A C 1
ATOM 2565 O O . GLN A 1 333 ? -15.963 9.344 4.868 1.00 87.00 333 GLN A O 1
ATOM 2570 N N . GLU A 1 334 ? -16.149 7.125 4.677 1.00 90.62 334 GLU A N 1
ATOM 2571 C CA . GLU A 1 334 ? -16.908 6.984 5.927 1.00 90.62 334 GLU A CA 1
ATOM 2572 C C . GLU A 1 334 ? -16.046 7.228 7.166 1.00 90.62 334 GLU A C 1
ATOM 2574 O O . GLU A 1 334 ? -16.557 7.614 8.214 1.00 90.62 334 GLU A O 1
ATOM 2579 N N . TRP A 1 335 ? -14.736 7.038 7.030 1.00 90.88 335 TRP A N 1
ATOM 2580 C CA . TRP A 1 335 ? -13.749 7.140 8.096 1.00 90.88 335 TRP A CA 1
ATOM 2581 C C . TRP A 1 335 ? -12.866 8.384 7.979 1.00 90.88 335 TRP A C 1
ATOM 2583 O O . TRP A 1 335 ? -11.826 8.449 8.618 1.00 90.88 335 TRP A O 1
ATOM 2593 N N . GLN A 1 336 ? -13.304 9.402 7.233 1.00 84.94 336 GLN A N 1
ATOM 2594 C CA . GLN A 1 336 ? -12.521 10.601 6.896 1.00 84.94 336 GLN A CA 1
ATOM 2595 C C . GLN A 1 336 ? -12.008 11.417 8.097 1.00 84.94 336 GLN A C 1
ATOM 2597 O O . GLN A 1 336 ? -11.129 12.253 7.935 1.00 84.94 336 GLN A O 1
ATOM 2602 N N . ALA A 1 337 ? -12.561 11.205 9.297 1.00 82.75 337 ALA A N 1
ATOM 2603 C CA . ALA A 1 337 ? -12.043 11.812 10.523 1.00 82.75 337 ALA A CA 1
ATOM 2604 C C . ALA A 1 337 ? -10.713 11.183 10.981 1.00 82.75 337 ALA A C 1
ATOM 2606 O O . ALA A 1 337 ? -10.012 11.781 11.789 1.00 82.75 337 ALA A O 1
ATOM 2607 N N . ILE A 1 338 ? -10.387 9.981 10.498 1.00 86.19 338 ILE A N 1
ATOM 2608 C CA . ILE A 1 338 ? -9.203 9.210 10.868 1.00 86.19 338 ILE A CA 1
ATOM 2609 C C . ILE A 1 338 ? -8.241 9.196 9.692 1.00 86.19 338 ILE A C 1
ATOM 2611 O O . ILE A 1 338 ? -8.433 8.486 8.705 1.00 86.19 338 ILE A O 1
ATOM 2615 N N . GLU A 1 339 ? -7.179 9.976 9.828 1.00 83.25 339 GLU A N 1
ATOM 2616 C CA . GLU A 1 339 ? -6.109 10.045 8.847 1.00 83.25 339 GLU A CA 1
ATOM 2617 C C . GLU A 1 339 ? -4.930 9.171 9.277 1.00 83.25 339 GLU A C 1
ATOM 2619 O O . GLU A 1 339 ? -4.165 9.513 10.186 1.00 83.25 339 GLU A O 1
ATOM 2624 N N . VAL A 1 340 ? -4.791 8.020 8.620 1.00 83.62 340 VAL A N 1
ATOM 2625 C CA . VAL A 1 340 ? -3.754 7.031 8.929 1.00 83.62 340 VAL A CA 1
ATOM 2626 C C . VAL A 1 340 ? -2.448 7.416 8.239 1.00 83.62 340 VAL A C 1
ATOM 2628 O O . VAL A 1 340 ? -2.305 7.277 7.032 1.00 83.62 340 VAL A O 1
ATOM 2631 N N . THR A 1 341 ? -1.487 7.885 9.033 1.00 81.19 341 THR A N 1
ATOM 2632 C CA . THR A 1 341 ? -0.113 8.260 8.615 1.00 81.19 341 THR A CA 1
ATOM 2633 C C . THR A 1 341 ? 0.946 7.358 9.261 1.00 81.19 341 THR A C 1
ATOM 2635 O O . THR A 1 341 ? 2.136 7.657 9.281 1.00 81.19 341 THR A O 1
ATOM 2638 N N . GLY A 1 342 ? 0.501 6.257 9.869 1.00 84.94 342 GLY A N 1
ATOM 2639 C CA . GLY A 1 342 ? 1.341 5.292 10.563 1.00 84.94 342 GLY A CA 1
ATOM 2640 C C . GLY A 1 342 ? 0.505 4.299 11.364 1.00 84.94 342 GLY A C 1
ATOM 2641 O O . GLY A 1 342 ? -0.626 4.600 11.760 1.00 84.94 342 GLY A O 1
ATOM 2642 N N . ILE A 1 343 ? 1.074 3.118 11.601 1.00 90.19 343 ILE A N 1
ATOM 2643 C CA . ILE A 1 343 ? 0.480 2.062 12.423 1.00 90.19 343 ILE A CA 1
ATOM 2644 C C . ILE A 1 343 ? 1.498 1.534 13.460 1.00 90.19 343 ILE A C 1
ATOM 2646 O O . ILE A 1 343 ? 2.698 1.496 13.169 1.00 90.19 343 ILE A O 1
ATOM 2650 N N . PRO A 1 344 ? 1.049 1.147 14.667 1.00 94.88 344 PRO A N 1
ATOM 2651 C CA . PRO A 1 344 ? -0.299 1.376 15.167 1.00 94.88 344 PRO A CA 1
ATOM 2652 C C . PRO A 1 344 ? -0.531 2.877 15.390 1.00 94.88 344 PRO A C 1
ATOM 2654 O O . PRO A 1 344 ? 0.411 3.650 15.572 1.00 94.88 344 PRO A O 1
ATOM 2657 N N . SER A 1 345 ? -1.781 3.311 15.337 1.00 94.12 345 SER A N 1
ATOM 2658 C CA . SER A 1 345 ? -2.165 4.685 15.666 1.00 94.12 345 SER A CA 1
ATOM 2659 C C . SER A 1 345 ? -3.424 4.694 16.515 1.00 94.12 345 SER A C 1
ATOM 2661 O O . SER A 1 345 ? -4.290 3.833 16.386 1.00 94.12 345 SER A O 1
ATOM 2663 N N . PHE A 1 346 ? -3.498 5.657 17.424 1.00 94.25 346 PHE A N 1
ATOM 2664 C CA . PHE A 1 346 ? -4.540 5.787 18.429 1.00 94.25 346 PHE A CA 1
ATOM 2665 C C . PHE A 1 346 ? -5.170 7.159 18.273 1.00 94.25 346 PHE A C 1
ATOM 2667 O O . PHE A 1 346 ? -4.464 8.161 18.341 1.00 94.25 346 PHE A O 1
ATOM 2674 N N . TYR A 1 347 ? -6.480 7.205 18.085 1.00 93.19 347 TYR A N 1
ATOM 2675 C CA . TYR A 1 347 ? -7.243 8.425 17.876 1.00 93.19 347 TYR A CA 1
ATOM 2676 C C . TYR A 1 347 ? -8.290 8.531 18.970 1.00 93.19 347 TYR A C 1
ATOM 2678 O O . TYR A 1 347 ? -9.179 7.687 19.072 1.00 93.19 347 TYR A O 1
ATOM 2686 N N . LEU A 1 348 ? -8.199 9.578 19.781 1.00 92.81 348 LEU A N 1
ATOM 2687 C CA . LEU A 1 348 ? -9.233 9.911 20.743 1.00 92.81 348 LEU A CA 1
ATOM 2688 C C . LEU A 1 348 ? -10.279 10.779 20.049 1.00 92.81 348 LEU A C 1
ATOM 2690 O O . LEU A 1 348 ? -9.979 11.886 19.600 1.00 92.81 348 LEU A O 1
ATOM 2694 N N . LEU A 1 349 ? -11.505 10.277 19.953 1.00 91.81 349 LEU A N 1
ATOM 2695 C CA . LEU A 1 349 ? -12.627 10.966 19.339 1.00 91.81 349 LEU A CA 1
ATOM 2696 C C . LEU A 1 349 ? -13.591 11.474 20.410 1.00 91.81 349 LEU A C 1
ATOM 2698 O O . LEU A 1 349 ? -13.942 10.758 21.345 1.00 91.81 349 LEU A O 1
ATOM 2702 N N . ARG A 1 350 ? -14.093 12.696 20.221 1.00 90.06 350 ARG A N 1
ATOM 2703 C CA . ARG A 1 350 ? -15.211 13.268 20.979 1.00 90.06 350 ARG A CA 1
ATOM 2704 C C . ARG A 1 350 ? -16.308 13.674 20.004 1.00 90.06 350 ARG A C 1
ATOM 2706 O O . ARG A 1 350 ? -16.102 14.545 19.160 1.00 90.06 350 ARG A O 1
ATOM 2713 N N . ASN A 1 351 ? -17.468 13.023 20.093 1.00 88.75 351 ASN A N 1
ATOM 2714 C CA . ASN A 1 351 ? -18.599 13.217 19.173 1.00 88.75 351 ASN A CA 1
ATOM 2715 C C . ASN A 1 351 ? -18.188 13.097 17.689 1.00 88.75 351 ASN A C 1
ATOM 2717 O O . ASN A 1 351 ? -18.559 13.920 16.850 1.00 88.75 351 ASN A O 1
ATOM 2721 N N . GLY A 1 352 ? -17.345 12.106 17.384 1.00 87.75 352 GLY A N 1
ATOM 2722 C CA . GLY A 1 352 ? -16.903 11.791 16.021 1.00 87.75 352 GLY A CA 1
ATOM 2723 C C . GLY A 1 352 ? -15.759 12.650 15.487 1.00 87.75 352 GLY A C 1
ATOM 2724 O O . GLY A 1 352 ? -15.354 12.456 14.344 1.00 87.75 352 GLY A O 1
ATOM 2725 N N . LYS A 1 353 ? -15.227 13.580 16.287 1.00 89.19 353 LYS A N 1
ATOM 2726 C CA . LYS A 1 353 ? -14.078 14.417 15.923 1.00 89.19 353 LYS A CA 1
ATOM 2727 C C . LYS A 1 353 ? -12.843 13.979 16.688 1.00 89.19 353 LYS A C 1
ATOM 2729 O O . LYS A 1 353 ? -12.922 13.830 17.903 1.00 89.19 353 LYS A O 1
ATOM 2734 N N . VAL A 1 354 ? -11.718 13.825 15.998 1.00 89.69 354 VAL A N 1
ATOM 2735 C CA . VAL A 1 354 ? -10.426 13.567 16.645 1.00 89.69 354 VAL A CA 1
ATOM 2736 C C . VAL A 1 354 ? -10.029 14.790 17.473 1.00 89.69 354 VAL A C 1
ATOM 2738 O O . VAL A 1 354 ? -9.989 15.905 16.953 1.00 89.69 354 VAL A O 1
ATOM 2741 N N . VAL A 1 355 ? -9.779 14.575 18.764 1.00 90.00 355 VAL A N 1
ATOM 2742 C CA . VAL A 1 355 ? -9.334 15.600 19.722 1.00 90.00 355 VAL A CA 1
ATOM 2743 C C . VAL A 1 355 ? -7.908 15.367 20.218 1.00 90.00 355 VAL A C 1
ATOM 2745 O O . VAL A 1 355 ? -7.278 16.317 20.665 1.00 90.00 355 VAL A O 1
ATOM 2748 N N . ASP A 1 356 ? -7.398 14.138 20.123 1.00 90.00 356 ASP A N 1
ATOM 2749 C CA . ASP A 1 356 ? -5.999 13.805 20.395 1.00 90.00 356 ASP A CA 1
ATOM 2750 C C . ASP A 1 356 ? -5.594 12.544 19.606 1.00 90.00 356 ASP A C 1
ATOM 2752 O O . ASP A 1 356 ? -6.453 11.747 19.215 1.00 90.00 356 ASP A O 1
ATOM 2756 N N . GLN A 1 357 ? -4.296 12.353 19.364 1.00 90.38 357 GLN A N 1
ATOM 2757 C CA . GLN A 1 357 ? -3.765 11.164 18.701 1.00 90.38 357 GLN A CA 1
ATOM 2758 C C . GLN A 1 357 ? -2.367 10.763 19.193 1.00 90.38 357 GLN A C 1
ATOM 2760 O O . GLN A 1 357 ? -1.545 11.601 19.567 1.00 90.38 357 GLN A O 1
ATOM 2765 N N . ARG A 1 358 ? -2.053 9.468 19.124 1.00 91.00 358 ARG A N 1
ATOM 2766 C CA . ARG A 1 358 ? -0.703 8.914 19.329 1.00 91.00 358 ARG A CA 1
ATOM 2767 C C . ARG A 1 358 ? -0.361 7.980 18.171 1.00 91.00 358 ARG A C 1
ATOM 2769 O O . ARG A 1 358 ? -1.240 7.307 17.640 1.00 91.00 358 ARG A O 1
ATOM 2776 N N . LYS A 1 359 ? 0.906 7.945 17.761 1.00 89.00 359 LYS A N 1
ATOM 2777 C CA . LYS A 1 359 ? 1.383 7.139 16.627 1.00 89.00 359 LYS A CA 1
ATOM 2778 C C . LYS A 1 359 ? 2.550 6.265 17.065 1.00 89.00 359 LYS A C 1
ATOM 2780 O O . LYS A 1 359 ? 3.392 6.708 17.842 1.00 89.00 359 LYS A O 1
ATOM 2785 N N . GLY A 1 360 ? 2.611 5.059 16.517 1.00 88.62 360 GLY A N 1
ATOM 2786 C CA . GLY A 1 360 ? 3.620 4.065 16.850 1.00 88.62 360 GLY A CA 1
ATOM 2787 C C . GLY A 1 360 ? 3.402 3.422 18.219 1.00 88.62 360 GLY A C 1
ATOM 2788 O O . GLY A 1 360 ? 2.396 3.646 18.894 1.00 88.62 360 GLY A O 1
ATOM 2789 N N . TRP A 1 361 ? 4.373 2.603 18.611 1.00 92.69 361 TRP A N 1
ATOM 2790 C CA . TRP A 1 361 ? 4.413 1.939 19.910 1.00 92.69 361 TRP A CA 1
ATOM 2791 C C . TRP A 1 361 ? 5.844 1.987 20.468 1.00 92.69 361 TRP A C 1
ATOM 2793 O O . TRP A 1 361 ? 6.607 1.047 20.249 1.00 92.69 361 TRP A O 1
ATOM 2803 N N . PRO A 1 362 ? 6.254 3.109 21.093 1.00 88.38 362 PRO A N 1
ATOM 2804 C CA . PRO A 1 362 ? 7.568 3.216 21.729 1.00 88.38 362 PRO A CA 1
ATOM 2805 C C . PRO A 1 362 ? 7.627 2.381 23.018 1.00 88.38 362 PRO A C 1
ATOM 2807 O O . PRO A 1 362 ? 6.609 1.840 23.455 1.00 88.38 362 PRO A O 1
ATOM 2810 N N . ASP A 1 363 ? 8.793 2.329 23.664 1.00 86.00 363 ASP A N 1
ATOM 2811 C CA . ASP A 1 363 ? 8.995 1.602 24.926 1.00 86.00 363 ASP A CA 1
ATOM 2812 C C . ASP A 1 363 ? 8.002 2.055 26.020 1.00 86.00 363 ASP A C 1
ATOM 2814 O O . ASP A 1 363 ? 7.451 1.240 26.763 1.00 86.00 363 ASP A O 1
ATOM 2818 N N . GLU A 1 364 ? 7.667 3.348 26.067 1.00 87.12 364 GLU A N 1
ATOM 2819 C CA . GLU A 1 364 ? 6.667 3.926 26.973 1.00 87.12 364 GLU A CA 1
ATOM 2820 C C . GLU A 1 364 ? 5.223 3.850 26.437 1.00 87.12 364 GLU A C 1
ATOM 2822 O O . GLU A 1 364 ? 4.306 4.422 27.036 1.00 87.12 364 GLU A O 1
ATOM 2827 N N . GLY A 1 365 ? 4.980 3.147 25.326 1.00 87.81 365 GLY A N 1
ATOM 2828 C CA . GLY A 1 365 ? 3.717 3.160 24.577 1.00 87.81 365 GLY A CA 1
ATOM 2829 C C . GLY A 1 365 ? 2.488 2.834 25.425 1.00 87.81 365 GLY A C 1
ATOM 2830 O O . GLY A 1 365 ? 1.453 3.492 25.314 1.00 87.81 365 GLY A O 1
ATOM 2831 N N . LYS A 1 366 ? 2.622 1.897 26.369 1.00 91.75 366 LYS A N 1
ATOM 2832 C CA . LYS A 1 366 ? 1.563 1.568 27.332 1.00 91.75 366 LYS A CA 1
ATOM 2833 C C . LYS A 1 366 ? 1.211 2.743 28.249 1.00 91.75 366 LYS A C 1
ATOM 2835 O O . LYS A 1 366 ? 0.032 2.996 28.490 1.00 91.75 366 LYS A O 1
ATOM 2840 N N . ALA A 1 367 ? 2.211 3.454 28.769 1.00 91.12 367 ALA A N 1
ATOM 2841 C CA . ALA A 1 367 ? 1.987 4.605 29.640 1.00 91.12 367 ALA A CA 1
ATOM 2842 C C . ALA A 1 367 ? 1.344 5.764 28.865 1.00 91.12 367 ALA A C 1
ATOM 2844 O O . ALA A 1 367 ? 0.423 6.403 29.371 1.00 91.12 367 ALA A O 1
ATOM 2845 N N . GLU A 1 368 ? 1.772 5.996 27.623 1.00 91.25 368 GLU A N 1
ATOM 2846 C CA . GLU A 1 368 ? 1.175 7.003 26.740 1.00 91.25 368 GLU A CA 1
ATOM 2847 C C . GLU A 1 368 ? -0.277 6.680 26.373 1.00 91.25 368 GLU A C 1
ATOM 2849 O O . GLU A 1 368 ? -1.132 7.567 26.399 1.00 91.25 368 GLU A O 1
ATOM 2854 N N . LEU A 1 369 ? -0.589 5.407 26.114 1.00 92.56 369 LEU A N 1
ATOM 2855 C CA . LEU A 1 369 ? -1.961 4.960 25.883 1.00 92.56 369 LEU A CA 1
ATOM 2856 C C . LEU A 1 369 ? -2.846 5.190 27.116 1.00 92.56 369 LEU A C 1
ATOM 2858 O O . LEU A 1 369 ? -3.965 5.681 26.985 1.00 92.56 369 LEU A O 1
ATOM 2862 N N . VAL A 1 370 ? -2.345 4.895 28.319 1.00 91.81 370 VAL A N 1
ATOM 2863 C CA . VAL A 1 370 ? -3.080 5.168 29.565 1.00 91.81 370 VAL A CA 1
ATOM 2864 C C . VAL A 1 370 ? -3.327 6.665 29.744 1.00 91.81 370 VAL A C 1
ATOM 2866 O O . VAL A 1 370 ? -4.453 7.046 30.048 1.00 91.81 370 VAL A O 1
ATOM 2869 N N . LYS A 1 371 ? -2.335 7.526 29.483 1.00 90.94 371 LYS A N 1
ATOM 2870 C CA . LYS A 1 371 ? -2.526 8.987 29.531 1.00 90.94 371 LYS A CA 1
ATOM 2871 C C . LYS A 1 371 ? -3.598 9.459 28.548 1.00 90.94 371 LYS A C 1
ATOM 2873 O O . LYS A 1 371 ? -4.412 10.305 28.905 1.00 90.94 371 LYS A O 1
ATOM 2878 N N . LEU A 1 372 ? -3.611 8.908 27.331 1.00 89.75 372 LEU A N 1
ATOM 2879 C CA . LEU A 1 372 ? -4.619 9.226 26.318 1.00 89.75 372 LEU A CA 1
ATOM 2880 C C . LEU A 1 372 ? -6.032 8.837 26.787 1.00 89.75 372 LEU A C 1
ATOM 2882 O O . LEU A 1 372 ? -6.971 9.611 26.623 1.00 89.75 372 LEU A O 1
ATOM 2886 N N . ILE A 1 373 ? -6.176 7.662 27.408 1.00 89.56 373 ILE A N 1
ATOM 2887 C CA . ILE A 1 373 ? -7.446 7.193 27.984 1.00 89.56 373 ILE A CA 1
ATOM 2888 C C . ILE A 1 373 ? -7.867 8.053 29.180 1.00 89.56 373 ILE A C 1
ATOM 2890 O O . ILE A 1 373 ? -9.033 8.404 29.308 1.00 89.56 373 ILE A O 1
ATOM 2894 N N . ASP A 1 374 ? -6.946 8.423 30.062 1.00 87.38 374 ASP A N 1
ATOM 2895 C CA . ASP A 1 374 ? -7.291 9.203 31.251 1.00 87.38 374 ASP A CA 1
ATOM 2896 C C . ASP A 1 374 ? -7.692 10.648 30.876 1.00 87.38 374 ASP A C 1
ATOM 2898 O O . ASP A 1 374 ? -8.591 11.220 31.493 1.00 87.38 374 ASP A O 1
ATOM 2902 N N . ALA A 1 375 ? -7.117 11.211 29.804 1.00 78.56 375 ALA A N 1
ATOM 2903 C CA . ALA A 1 375 ? -7.556 12.482 29.215 1.00 78.56 375 ALA A CA 1
ATOM 2904 C C . ALA A 1 375 ? -8.965 12.404 28.592 1.00 78.56 375 ALA A C 1
ATOM 2906 O O . ALA A 1 375 ? -9.668 13.408 28.503 1.00 78.56 375 ALA A O 1
ATOM 2907 N N . ALA A 1 376 ? -9.396 11.210 28.178 1.00 74.06 376 ALA A N 1
ATOM 2908 C CA . ALA A 1 376 ? -10.718 10.942 27.618 1.00 74.06 376 ALA A CA 1
ATOM 2909 C C . ALA A 1 376 ? -11.850 11.039 28.659 1.00 74.06 376 ALA A C 1
ATOM 2911 O O . ALA A 1 376 ? -12.999 11.310 28.295 1.00 74.06 376 ALA A O 1
ATOM 2912 N N . ALA A 1 377 ? -11.516 10.776 29.928 1.00 71.44 377 ALA A N 1
ATOM 2913 C CA . ALA A 1 377 ? -12.439 10.715 31.061 1.00 71.44 377 ALA A CA 1
ATOM 2914 C C . ALA A 1 377 ? -12.678 12.075 31.749 1.00 71.44 377 ALA A C 1
ATOM 2916 O O . ALA A 1 377 ? -13.524 12.157 32.641 1.00 71.44 377 ALA A O 1
ATOM 2917 N N . GLN A 1 378 ? -11.939 13.115 31.344 1.00 60.00 378 GLN A N 1
ATOM 2918 C CA . GLN A 1 378 ? -12.085 14.509 31.784 1.00 60.00 378 GLN A CA 1
ATOM 2919 C C . GLN A 1 378 ? -12.882 15.324 30.755 1.00 60.00 378 GLN A C 1
ATOM 2921 O O . GLN A 1 378 ? -13.711 16.149 31.198 1.00 60.00 378 GLN A O 1
#

Organism: NCBI:txid2562153

Solvent-accessible surface area (backbone atoms only — not comparable to full-atom values): 20710 Å² total; per-residue (Å²): 130,81,74,62,34,61,32,70,67,53,45,51,52,51,65,71,64,76,56,92,52,56,61,68,68,37,54,77,55,39,36,50,53,36,57,72,42,50,38,72,54,95,63,33,75,77,46,64,52,59,63,44,50,37,22,36,29,55,70,70,51,40,50,45,35,26,43,36,54,69,39,57,86,49,42,76,70,49,55,78,44,48,40,70,72,56,55,79,71,60,70,47,53,68,67,56,55,49,47,43,50,53,48,50,53,48,43,55,53,49,49,52,56,59,56,69,57,76,64,72,67,86,66,70,63,62,56,53,53,41,49,52,43,45,74,72,39,47,87,54,57,43,81,81,46,45,78,72,50,58,74,22,38,46,58,52,52,29,55,44,20,46,52,33,10,49,68,28,22,81,42,71,33,42,58,40,26,53,50,41,52,49,51,42,46,74,72,70,45,79,47,56,32,58,47,50,58,48,52,42,46,42,28,39,20,37,62,37,46,69,61,33,49,59,56,27,75,79,32,79,95,44,58,84,60,88,73,58,47,78,45,62,86,63,57,90,83,61,84,68,45,41,28,25,47,75,41,76,90,78,39,31,30,36,50,38,81,50,78,79,58,66,58,58,34,32,38,36,34,33,53,80,96,37,68,39,20,53,54,49,52,50,59,45,70,78,28,69,67,57,44,53,50,39,58,74,37,48,56,44,41,26,38,53,35,46,44,50,77,59,62,64,56,37,46,59,48,27,72,77,33,72,91,66,44,52,30,35,42,64,38,48,79,54,41,62,67,63,81,85,75,57,60,16,25,38,36,36,24,51,57,61,38,52,74,42,72,51,70,53,49,60,97,60,33,68,61,52,50,49,52,56,53,57,61,62,77,109